Protein AF-A0A847GG92-F1 (afdb_monomer)

Solvent-accessible surface area (backbone atoms only — not comparable to full-atom values): 31515 Å² total; per-residue (Å²): 104,72,67,57,50,43,47,60,75,52,65,80,57,45,79,93,35,53,88,80,60,73,77,73,77,75,73,80,75,76,78,87,70,86,74,74,92,75,78,94,76,82,95,76,81,90,78,78,86,79,81,80,78,79,83,80,83,74,79,89,68,51,73,65,56,65,55,67,48,63,74,41,70,73,74,51,56,61,51,30,34,24,53,53,72,54,19,43,66,50,45,56,32,15,55,50,14,51,52,42,20,70,72,36,72,85,33,39,83,39,72,50,31,55,37,47,52,47,44,53,49,52,51,52,45,50,51,61,71,42,79,70,93,47,40,57,74,42,55,86,42,48,64,48,40,60,56,28,28,48,48,60,52,70,74,45,57,73,86,58,27,56,63,50,51,53,51,50,47,50,66,54,45,53,38,51,44,16,32,60,66,50,67,46,72,90,53,30,70,40,51,46,86,53,64,99,51,58,77,65,31,65,46,52,76,49,80,38,44,24,61,28,43,34,56,27,60,50,38,85,91,37,59,63,52,41,25,80,66,94,82,40,73,67,54,53,51,51,50,54,50,31,48,58,46,50,79,45,66,58,48,73,59,36,70,46,27,26,32,32,21,52,58,73,85,70,69,66,63,41,54,32,70,33,41,84,93,48,96,61,38,57,87,83,61,55,81,77,49,62,43,86,49,32,56,41,64,58,47,79,41,74,47,71,75,77,39,62,92,49,45,92,73,37,44,29,44,36,38,46,39,46,58,92,48,47,78,58,47,56,56,51,52,52,55,40,44,77,70,44,33,42,83,74,51,79,46,78,44,73,60,34,44,72,38,71,28,33,36,39,41,34,30,35,51,50,59,62,86,55,91,44,56,88,45,68,69,52,45,71,70,47,52,68,65,55,42,47,50,43,34,60,36,46,83,24,48,92,43,73,65,54,47,49,49,39,53,53,50,41,53,52,51,48,62,58,34,55,77,73,34,41,42,22,28,94,28,32,26,46,45,47,72,48,71,43,79,41,95,91,60,65,53,36,42,38,39,31,32,38,24,72,33,70,39,59,76,67,40,33,41,33,40,33,36,21,32,85,87,65,48,80,71,50,76,45,81,43,77,58,78,69,48,52,49,75,46,54,55,82,28,39,47,78,46,75,45,74,69,76,92,62,99,57,71,55,40,30,35,37,36,31,28,28,40,68,88,70,46,78,42,70,41,58,33,81,40,78,24,73,83,71,77,65,85,82,72,90,72,80,84,74,83,86,79,76,93,131

pLDDT: mean 75.89, std 19.71, range [23.59, 96.81]

Radius of gyration: 32.2 Å; Cα contacts (8 Å, |Δi|>4): 851; chains: 1; bounding box: 87×78×89 Å

Sequence (548 aa):
HRDAFLGYWVGHRASDMPPFAFVEPAAPAPANQEAAPAPMAAPGPEKAPAQAAAPKVQPRTGLAARLLQPRVPWSRYPVFVINNGMFLLPFLLSLAGMALAVTVPRFRRGSAGMLLVWVLGCWLLFTLLFRFGTPRYAVPVLAPLGVLSVLPLLLLPRWVRGPLLTLYFAVLFAPWFMLTVVPRPALAECRLPWRPDPRSMAGYDEHGLYLCKDRLTMGFAYSWLGAPVRDSYQDRIFLAMLREEKKRRRAPGQYAPYAVVNLRGFGFQDRHFWPEPNPYRRRDLPEDARVDSRISLAAHRNTVMELEPFLEDLDYVVFAMESARKPEAGIWIGWLAQRGFRALDHIWEPRRATIPACHFYVFARIPEAAPAPASPEEVEALGIVELFQALNAPGAFSTDALQSAAVERLTRLLAEADQNAPAVAGSLALSAHAWVPRPAGGHRLYLVFKVNAPAGRGWTLALGGRDADGGDLGQWRFSPTPPLHEWEPGGYQMVNYDPPAADKPLARVVVGAIGPDGQPLPGTATLPGPESGAPSDGTPDTNQNGPQ

Mean predicted aligned error: 14.91 Å

Structure (mmCIF, N/CA/C/O backbone):
data_AF-A0A847GG92-F1
#
_entry.id   AF-A0A847GG92-F1
#
loop_
_atom_site.group_PDB
_atom_site.id
_atom_site.type_symbol
_atom_site.label_atom_id
_atom_site.label_alt_id
_atom_site.label_comp_id
_atom_site.label_asym_id
_atom_site.label_entity_id
_atom_site.label_seq_id
_atom_site.pdbx_PDB_ins_code
_atom_site.Cartn_x
_atom_site.Cartn_y
_atom_site.Cartn_z
_atom_site.occupancy
_atom_site.B_iso_or_equiv
_atom_site.auth_seq_id
_atom_site.auth_comp_id
_atom_site.auth_asym_id
_atom_site.auth_atom_id
_atom_site.pdbx_PDB_model_num
ATOM 1 N N . HIS A 1 1 ? -13.166 -6.066 -8.767 1.00 30.91 1 HIS A N 1
ATOM 2 C CA . HIS A 1 1 ? -11.845 -6.228 -9.423 1.00 30.91 1 HIS A CA 1
ATOM 3 C C . HIS A 1 1 ? -11.582 -5.190 -10.497 1.00 30.91 1 HIS A C 1
ATOM 5 O O . HIS A 1 1 ? -10.675 -4.404 -10.286 1.00 30.91 1 HIS A O 1
ATOM 11 N N . ARG A 1 2 ? -12.370 -5.100 -11.581 1.00 27.38 2 ARG A N 1
ATOM 12 C CA . ARG A 1 2 ? -12.209 -4.045 -12.604 1.00 27.38 2 ARG A CA 1
ATOM 13 C C . ARG A 1 2 ? -12.284 -2.631 -12.023 1.00 27.38 2 ARG A C 1
ATOM 15 O O . ARG A 1 2 ? -11.417 -1.829 -12.321 1.00 27.38 2 ARG A O 1
ATOM 22 N N . ASP A 1 3 ? -13.253 -2.357 -11.155 1.00 28.72 3 ASP A N 1
ATOM 23 C CA . ASP A 1 3 ? -13.448 -1.003 -10.614 1.00 28.72 3 ASP A CA 1
ATOM 24 C C . ASP A 1 3 ? -12.493 -0.679 -9.454 1.00 28.72 3 ASP A C 1
ATOM 26 O O . ASP A 1 3 ? -12.126 0.471 -9.270 1.00 28.72 3 ASP A O 1
ATOM 30 N N . ALA A 1 4 ? -11.983 -1.696 -8.749 1.00 33.56 4 ALA A N 1
ATOM 31 C CA . ALA A 1 4 ? -10.866 -1.548 -7.808 1.00 33.56 4 ALA A CA 1
ATOM 32 C C . ALA A 1 4 ? -9.537 -1.324 -8.551 1.00 33.56 4 ALA A C 1
ATOM 34 O O . ALA A 1 4 ? -8.738 -0.488 -8.154 1.00 33.56 4 ALA A O 1
ATOM 35 N N . PHE A 1 5 ? -9.329 -2.016 -9.675 1.00 34.00 5 PHE A N 1
ATOM 36 C CA . PHE A 1 5 ? -8.195 -1.818 -10.575 1.00 34.00 5 PHE A CA 1
ATOM 37 C C . PHE A 1 5 ? -8.260 -0.441 -11.251 1.00 34.00 5 PHE A C 1
ATOM 39 O O . PHE A 1 5 ? -7.267 0.275 -11.282 1.00 34.00 5 PHE A O 1
ATOM 46 N N . LEU A 1 6 ? -9.434 -0.017 -11.727 1.00 31.84 6 LEU A N 1
ATOM 47 C CA . LEU A 1 6 ? -9.661 1.321 -12.271 1.00 31.84 6 LEU A CA 1
ATOM 48 C C . LEU A 1 6 ? -9.582 2.389 -11.176 1.00 31.84 6 LEU A C 1
ATOM 50 O O . LEU A 1 6 ? -8.978 3.418 -11.411 1.00 31.84 6 LEU A O 1
ATOM 54 N N . GLY A 1 7 ? -10.085 2.167 -9.965 1.00 34.03 7 GLY A N 1
ATOM 55 C CA . GLY A 1 7 ? -9.909 3.102 -8.848 1.00 34.03 7 GLY A CA 1
ATOM 56 C C . GLY A 1 7 ? -8.434 3.271 -8.466 1.00 34.03 7 GLY A C 1
ATOM 57 O O . GLY A 1 7 ? -7.949 4.392 -8.331 1.00 34.03 7 GLY A O 1
ATOM 58 N N . TYR A 1 8 ? -7.693 2.160 -8.407 1.00 40.34 8 TYR A N 1
ATOM 59 C CA . TYR A 1 8 ? -6.256 2.113 -8.121 1.00 40.34 8 TYR A CA 1
ATOM 60 C C . TYR A 1 8 ? -5.398 2.787 -9.211 1.00 40.34 8 TYR A C 1
ATOM 62 O O . TYR A 1 8 ? -4.409 3.450 -8.895 1.00 40.34 8 TYR A O 1
ATOM 70 N N . TRP A 1 9 ? -5.780 2.669 -10.491 1.00 38.28 9 TRP A N 1
ATOM 71 C CA . TRP A 1 9 ? -5.022 3.211 -11.633 1.00 38.28 9 TRP A CA 1
ATOM 72 C C . TRP A 1 9 ? -5.537 4.551 -12.191 1.00 38.28 9 TRP A C 1
ATOM 74 O O . TRP A 1 9 ? -4.766 5.305 -12.791 1.00 38.28 9 TRP A O 1
ATOM 84 N N . VAL A 1 10 ? -6.818 4.869 -12.013 1.00 40.59 10 VAL A N 1
ATOM 85 C CA . VAL A 1 10 ? -7.552 5.956 -12.697 1.00 40.59 10 VAL A CA 1
ATOM 86 C C . VAL A 1 10 ? -8.095 7.002 -11.717 1.00 40.59 10 VAL A C 1
ATOM 88 O O . VAL A 1 10 ? -8.546 8.049 -12.171 1.00 40.59 10 VAL A O 1
ATOM 91 N N . GLY A 1 11 ? -7.970 6.809 -10.395 1.00 33.69 11 GLY A N 1
ATOM 92 C CA . GLY A 1 11 ? -8.344 7.810 -9.387 1.00 33.69 11 GLY A CA 1
ATOM 93 C C . GLY A 1 11 ? -7.771 9.205 -9.687 1.00 33.69 11 GLY A C 1
ATOM 94 O O . GLY A 1 11 ? -6.568 9.431 -9.551 1.00 33.69 11 GLY A O 1
ATOM 95 N N . HIS A 1 12 ? -8.638 10.086 -10.206 1.00 38.28 12 HIS A N 1
ATOM 96 C CA . HIS A 1 12 ? -8.558 11.555 -10.276 1.00 38.28 12 HIS A CA 1
ATOM 97 C C . HIS A 1 12 ? -7.278 12.223 -10.826 1.00 38.28 12 HIS A C 1
ATOM 99 O O . HIS A 1 12 ? -6.949 13.345 -10.470 1.00 38.28 12 HIS A O 1
ATOM 105 N N . ARG A 1 13 ? -6.596 11.605 -11.801 1.00 41.16 13 ARG A N 1
ATOM 106 C CA . ARG A 1 13 ? -5.820 12.386 -12.802 1.00 41.16 13 ARG A CA 1
ATOM 107 C C . ARG A 1 13 ? -6.578 12.586 -14.118 1.00 41.16 13 ARG A C 1
ATOM 109 O O . ARG A 1 13 ? -5.989 13.076 -15.067 1.00 41.16 13 ARG A O 1
ATOM 116 N N . ALA A 1 14 ? -7.837 12.149 -14.193 1.00 34.12 14 ALA A N 1
ATOM 117 C CA . ALA A 1 14 ? -8.616 12.137 -15.431 1.00 34.12 14 ALA A CA 1
ATOM 118 C C . ALA A 1 14 ? -9.687 13.242 -15.524 1.00 34.12 14 ALA A C 1
ATOM 120 O O . ALA A 1 14 ? -10.218 13.437 -16.614 1.00 34.12 14 ALA A O 1
ATOM 121 N N . SER A 1 15 ? -10.031 13.925 -14.421 1.00 35.19 15 SER A N 1
ATOM 122 C CA . SER A 1 15 ? -11.077 14.963 -14.420 1.00 35.19 15 SER A CA 1
ATOM 123 C C . SER A 1 15 ? -10.538 16.341 -14.804 1.00 35.19 15 SER A C 1
ATOM 125 O O . SER A 1 15 ? -11.144 17.010 -15.633 1.00 35.19 15 SER A O 1
ATOM 127 N N . ASP A 1 16 ? -9.372 16.727 -14.279 1.00 36.56 16 ASP A N 1
ATOM 128 C CA . ASP A 1 16 ? -8.855 18.099 -14.457 1.00 36.56 16 ASP A CA 1
ATOM 129 C C . ASP A 1 16 ? -7.825 18.187 -15.589 1.00 36.56 16 ASP A C 1
ATOM 131 O O . ASP A 1 16 ? -7.540 19.247 -16.139 1.00 36.56 16 ASP A O 1
ATOM 135 N N . MET A 1 17 ? -7.309 17.032 -15.996 1.00 34.66 17 MET A N 1
ATOM 136 C CA . MET A 1 17 ? -6.625 16.836 -17.258 1.00 34.66 17 MET A CA 1
ATOM 137 C C . MET A 1 17 ? -7.187 15.553 -17.859 1.00 34.66 17 MET A C 1
ATOM 139 O O . MET A 1 17 ? -7.270 14.553 -17.143 1.00 34.66 17 MET A O 1
ATOM 143 N N . PRO A 1 18 ? -7.575 15.509 -19.151 1.00 24.97 18 PRO A N 1
ATOM 144 C CA . PRO A 1 18 ? -7.823 14.225 -19.784 1.00 24.97 18 PRO A CA 1
ATOM 145 C C . PRO A 1 18 ? -6.613 13.319 -19.509 1.00 24.97 18 PRO A C 1
ATOM 147 O O . PRO A 1 18 ? -5.491 13.829 -19.421 1.00 24.97 18 PRO A O 1
ATOM 150 N N . PRO A 1 19 ? -6.775 11.986 -19.439 1.00 33.03 19 PRO A N 1
ATOM 151 C CA . PRO A 1 19 ? -5.669 11.044 -19.200 1.00 33.03 19 PRO A CA 1
ATOM 152 C C . PRO A 1 19 ? -4.506 11.167 -20.215 1.00 33.03 19 PRO A C 1
ATOM 154 O O . PRO A 1 19 ? -3.498 10.472 -20.102 1.00 33.03 19 PRO A O 1
ATOM 157 N N . PHE A 1 20 ? -4.656 12.063 -21.199 1.00 34.19 20 PHE A N 1
ATOM 158 C CA . PHE A 1 20 ? -3.757 12.415 -22.284 1.00 34.19 20 PHE A CA 1
ATOM 159 C C . PHE A 1 20 ? -3.643 13.941 -22.536 1.00 34.19 20 PHE A C 1
ATOM 161 O O . PHE A 1 20 ? -3.380 14.332 -23.674 1.00 34.19 20 PHE A O 1
ATOM 168 N N . ALA A 1 21 ? -3.845 14.817 -21.541 1.00 23.59 21 ALA A N 1
ATOM 169 C CA . ALA A 1 21 ? -3.532 16.243 -21.698 1.00 23.59 21 ALA A CA 1
ATOM 170 C C . ALA A 1 21 ? -2.034 16.489 -21.519 1.00 23.59 21 ALA A C 1
ATOM 172 O O . ALA A 1 21 ? -1.442 16.232 -20.472 1.00 23.59 21 ALA A O 1
ATOM 173 N N . PHE A 1 22 ? -1.433 16.997 -22.586 1.00 32.78 22 PHE A N 1
ATOM 174 C CA . PHE A 1 22 ? -0.129 17.621 -22.552 1.00 32.78 22 PHE A CA 1
ATOM 175 C C . PHE A 1 22 ? -0.248 18.904 -21.733 1.00 32.78 22 PHE A C 1
ATOM 177 O O . PHE A 1 22 ? -1.071 19.760 -22.050 1.00 32.78 22 PHE A O 1
ATOM 184 N N . VAL A 1 23 ? 0.618 19.066 -20.736 1.00 28.34 23 VAL A N 1
ATOM 185 C CA . VAL A 1 23 ? 1.075 20.408 -20.385 1.00 28.34 23 VAL A CA 1
ATOM 186 C C . VAL A 1 23 ? 1.677 20.959 -21.676 1.00 28.34 23 VAL A C 1
ATOM 188 O O . VAL A 1 23 ? 2.647 20.393 -22.194 1.00 28.34 23 VAL A O 1
ATOM 191 N N . GLU A 1 24 ? 1.047 21.979 -22.261 1.00 26.30 24 GLU A N 1
ATOM 192 C CA . GLU A 1 24 ? 1.697 22.788 -23.288 1.00 26.30 24 GLU A CA 1
ATOM 193 C C . GLU A 1 24 ? 3.082 23.154 -22.748 1.00 26.30 24 GLU A C 1
ATOM 195 O O . GLU A 1 24 ? 3.178 23.600 -21.602 1.00 26.30 24 GLU A O 1
ATOM 200 N N . PRO A 1 25 ? 4.171 22.909 -23.496 1.00 33.66 25 PRO A N 1
ATOM 201 C CA . PRO A 1 25 ? 5.485 23.280 -23.018 1.00 33.66 25 PRO A CA 1
ATOM 202 C C . PRO A 1 25 ? 5.458 24.782 -22.752 1.00 33.66 25 PRO A C 1
ATOM 204 O O . PRO A 1 25 ? 5.322 25.571 -23.689 1.00 33.66 25 PRO A O 1
ATOM 207 N N . ALA A 1 26 ? 5.594 25.168 -21.481 1.00 29.36 26 ALA A N 1
ATOM 208 C CA . ALA A 1 26 ? 5.997 26.518 -21.147 1.00 29.36 26 ALA A CA 1
ATOM 209 C C . ALA A 1 26 ? 7.209 26.825 -22.032 1.00 29.36 26 ALA A C 1
ATOM 211 O O . ALA A 1 26 ? 8.164 26.037 -22.085 1.00 29.36 26 ALA A O 1
ATOM 212 N N . ALA A 1 27 ? 7.117 27.908 -22.807 1.00 29.38 27 ALA A N 1
ATOM 213 C CA . ALA A 1 27 ? 8.230 28.374 -23.613 1.00 29.38 27 ALA A CA 1
ATOM 214 C C . ALA A 1 27 ? 9.480 28.418 -22.717 1.00 29.38 27 ALA A C 1
ATOM 216 O O . ALA A 1 27 ? 9.359 28.782 -21.544 1.00 29.38 27 ALA A O 1
ATOM 217 N N . PRO A 1 28 ? 10.654 27.994 -23.217 1.00 30.81 28 PRO A N 1
ATOM 218 C CA . PRO A 1 28 ? 11.851 27.944 -22.394 1.00 30.81 28 PRO A CA 1
ATOM 219 C C . PRO A 1 28 ? 12.063 29.312 -21.749 1.00 30.81 28 PRO A C 1
ATOM 221 O O . PRO A 1 28 ? 12.147 30.320 -22.454 1.00 30.81 28 PRO A O 1
ATOM 224 N N . ALA A 1 29 ? 12.136 29.339 -20.417 1.00 29.00 29 ALA A N 1
ATOM 225 C CA . ALA A 1 29 ? 12.678 30.493 -19.725 1.00 29.00 29 ALA A CA 1
ATOM 226 C C . ALA A 1 29 ? 14.074 30.749 -20.324 1.00 29.00 29 ALA A C 1
ATOM 228 O O . ALA A 1 29 ? 14.847 29.790 -20.468 1.00 29.00 29 ALA A O 1
ATOM 229 N N . PRO A 1 30 ? 14.391 31.983 -20.753 1.00 28.75 30 PRO A N 1
ATOM 230 C CA . PRO A 1 30 ? 15.722 32.285 -21.246 1.00 28.75 30 PRO A CA 1
ATOM 231 C C . PRO A 1 30 ? 16.740 31.931 -20.160 1.00 28.75 30 PRO A C 1
ATOM 233 O O . PRO A 1 30 ? 16.490 32.122 -18.970 1.00 28.75 30 PRO A O 1
ATOM 236 N N . ALA A 1 31 ? 17.857 31.344 -20.593 1.00 29.59 31 ALA A N 1
ATOM 237 C CA . ALA A 1 31 ? 18.947 30.920 -19.730 1.00 29.59 31 ALA A CA 1
ATOM 238 C C . ALA A 1 31 ? 19.326 32.039 -18.752 1.00 29.59 31 ALA A C 1
ATOM 240 O O . ALA A 1 31 ? 19.466 33.186 -19.173 1.00 29.59 31 ALA A O 1
ATOM 241 N N . ASN A 1 32 ? 19.481 31.675 -17.475 1.00 29.61 32 ASN A N 1
ATOM 242 C CA . ASN A 1 32 ? 19.939 32.535 -16.388 1.00 29.61 32 ASN A CA 1
ATOM 243 C C . ASN A 1 32 ? 21.054 33.477 -16.866 1.00 29.61 32 ASN A C 1
ATOM 245 O O . ASN A 1 32 ? 22.208 33.068 -16.986 1.00 29.61 32 ASN A O 1
ATOM 249 N N . GLN A 1 33 ? 20.707 34.739 -17.115 1.00 29.75 33 GLN A N 1
ATOM 250 C CA . GLN A 1 33 ? 21.649 35.819 -16.897 1.00 29.75 33 GLN A CA 1
ATOM 251 C C . GLN A 1 33 ? 21.625 36.084 -15.400 1.00 29.75 33 GLN A C 1
ATOM 253 O O . GLN A 1 33 ? 20.576 36.343 -14.812 1.00 29.75 33 GLN A O 1
ATOM 258 N N . GLU A 1 34 ? 22.793 35.910 -14.805 1.00 34.44 34 GLU A N 1
ATOM 259 C CA . GLU A 1 34 ? 23.151 36.249 -13.438 1.00 34.44 34 GLU A CA 1
ATOM 260 C C . GLU A 1 34 ? 22.630 37.660 -13.120 1.00 34.44 34 GLU A C 1
ATOM 262 O O . GLU A 1 34 ? 23.188 38.668 -13.552 1.00 34.44 34 GLU A O 1
ATOM 267 N N . ALA A 1 35 ? 21.482 37.737 -12.446 1.00 28.23 35 ALA A N 1
ATOM 268 C CA . ALA A 1 35 ? 20.897 39.004 -12.048 1.00 28.23 35 ALA A CA 1
ATOM 269 C C . ALA A 1 35 ? 21.583 39.456 -10.757 1.00 28.23 35 ALA A C 1
ATOM 271 O O . ALA A 1 35 ? 21.356 38.894 -9.685 1.00 28.23 35 ALA A O 1
ATOM 272 N N . ALA A 1 36 ? 22.436 40.472 -10.880 1.00 29.31 36 ALA A N 1
ATOM 273 C CA . ALA A 1 36 ? 22.903 41.266 -9.752 1.00 29.31 36 ALA A CA 1
ATOM 274 C C . ALA A 1 36 ? 21.699 41.777 -8.927 1.00 29.31 36 ALA A C 1
ATOM 276 O O . ALA A 1 36 ? 20.638 42.054 -9.499 1.00 29.31 36 ALA A O 1
ATOM 277 N N . PRO A 1 37 ? 21.827 41.915 -7.596 1.00 29.45 37 PRO A N 1
ATOM 278 C CA . PRO A 1 37 ? 20.704 42.290 -6.751 1.00 29.45 37 PRO A CA 1
ATOM 279 C C . PRO A 1 37 ? 20.335 43.754 -7.010 1.00 29.45 37 PRO A C 1
ATOM 281 O O . PRO A 1 37 ? 21.136 44.653 -6.759 1.00 29.45 37 PRO A O 1
ATOM 284 N N . ALA A 1 38 ? 19.122 43.999 -7.508 1.00 31.20 38 ALA A N 1
ATOM 285 C CA . ALA A 1 38 ? 18.558 45.342 -7.610 1.00 31.20 38 ALA A CA 1
ATOM 286 C C . ALA A 1 38 ? 17.579 45.602 -6.446 1.00 31.20 38 ALA A C 1
ATOM 288 O O . ALA A 1 38 ? 16.889 44.676 -6.010 1.00 31.20 38 ALA A O 1
ATOM 289 N N . PRO A 1 39 ? 17.537 46.835 -5.912 1.00 30.02 39 PRO A N 1
ATOM 290 C CA . PRO A 1 39 ? 16.950 47.132 -4.612 1.00 30.02 39 PRO A CA 1
ATOM 291 C C . PRO A 1 39 ? 15.424 47.286 -4.664 1.00 30.02 39 PRO A C 1
ATOM 293 O O . PRO A 1 39 ? 14.838 47.548 -5.713 1.00 30.02 39 PRO A O 1
ATOM 296 N N . MET A 1 40 ? 14.801 47.142 -3.488 1.00 38.59 40 MET A N 1
ATOM 297 C CA . MET A 1 40 ? 13.382 47.399 -3.222 1.00 38.59 40 MET A CA 1
ATOM 298 C C . MET A 1 40 ? 12.897 48.704 -3.870 1.00 38.59 40 MET A C 1
ATOM 300 O O . MET A 1 40 ? 13.393 49.782 -3.544 1.00 38.59 40 MET A O 1
ATOM 304 N N . ALA A 1 41 ? 11.860 48.605 -4.702 1.00 31.12 41 ALA A N 1
ATOM 305 C CA . ALA A 1 41 ? 11.041 49.735 -5.125 1.00 31.12 41 ALA A CA 1
ATOM 306 C C . ALA A 1 41 ? 9.549 49.394 -4.970 1.00 31.12 41 ALA A C 1
ATOM 308 O O . ALA A 1 41 ? 9.119 48.267 -5.210 1.00 31.12 41 ALA A O 1
ATOM 309 N N . ALA A 1 42 ? 8.810 50.394 -4.494 1.00 28.84 42 ALA A N 1
ATOM 310 C CA . ALA A 1 42 ? 7.433 50.380 -4.007 1.00 28.84 42 ALA A CA 1
ATOM 311 C C . ALA A 1 42 ? 6.368 50.119 -5.109 1.00 28.84 42 ALA A C 1
ATOM 313 O O . ALA A 1 42 ? 6.694 50.164 -6.298 1.00 28.84 42 ALA A O 1
ATOM 314 N N . PRO A 1 43 ? 5.096 49.841 -4.744 1.00 35.03 43 PRO A N 1
ATOM 315 C CA . PRO A 1 43 ? 4.097 49.302 -5.661 1.00 35.03 43 PRO A CA 1
ATOM 316 C C . PRO A 1 43 ? 3.504 50.389 -6.572 1.00 35.03 43 PRO A C 1
ATOM 318 O O . PRO A 1 43 ? 3.150 51.475 -6.119 1.00 35.03 43 PRO A O 1
ATOM 321 N N . GLY A 1 44 ? 3.370 50.070 -7.861 1.00 26.56 44 GLY A N 1
ATOM 322 C CA . GLY A 1 44 ? 2.744 50.897 -8.897 1.00 26.56 44 GLY A CA 1
ATOM 323 C C . GLY A 1 44 ? 1.929 50.037 -9.878 1.00 26.56 44 GLY A C 1
ATOM 324 O O . GLY A 1 44 ? 2.091 48.818 -9.887 1.00 26.56 44 GLY A O 1
ATOM 325 N N . PRO A 1 45 ? 1.021 50.642 -10.665 1.00 34.28 45 PRO A N 1
ATOM 326 C CA . PRO A 1 45 ? -0.366 50.196 -10.762 1.00 34.28 45 PRO A CA 1
ATOM 327 C C . PRO A 1 45 ? -0.643 49.089 -11.789 1.00 34.28 45 PRO A C 1
ATOM 329 O O . PRO A 1 45 ? 0.074 48.883 -12.767 1.00 34.28 45 PRO A O 1
ATOM 332 N N . GLU A 1 46 ? -1.756 48.414 -11.514 1.00 37.00 46 GLU A N 1
ATOM 333 C CA . GLU A 1 46 ? -2.458 47.367 -12.253 1.00 37.00 46 GLU A CA 1
ATOM 334 C C . GLU A 1 46 ? -2.452 47.580 -13.783 1.00 37.00 46 GLU A C 1
ATOM 336 O O . GLU A 1 46 ? -2.998 48.555 -14.304 1.00 37.00 46 GLU A O 1
ATOM 341 N N . LYS A 1 47 ? -1.827 46.655 -14.529 1.00 30.81 47 LYS A N 1
ATOM 342 C CA . LYS A 1 47 ? -1.914 46.606 -15.998 1.00 30.81 47 LYS A CA 1
ATOM 343 C C . LYS A 1 47 ? -3.092 45.729 -16.421 1.00 30.81 47 LYS A C 1
ATOM 345 O O . LYS A 1 47 ? -3.155 44.553 -16.076 1.00 30.81 47 LYS A O 1
ATOM 350 N N . ALA A 1 48 ? -3.978 46.333 -17.210 1.00 31.50 48 ALA A N 1
ATOM 351 C CA . ALA A 1 48 ? -5.158 45.739 -17.830 1.00 31.50 48 ALA A CA 1
ATOM 352 C C . ALA A 1 48 ? -4.863 44.436 -18.615 1.00 31.50 48 ALA A C 1
ATOM 354 O O . ALA A 1 48 ? -3.765 44.279 -19.160 1.00 31.50 48 ALA A O 1
ATOM 355 N N . PRO A 1 49 ? -5.841 43.512 -18.713 1.00 31.91 49 PRO A N 1
ATOM 356 C CA . PRO A 1 49 ? -5.642 42.199 -19.317 1.00 31.91 49 PRO A CA 1
ATOM 357 C C . PRO A 1 49 ? -5.363 42.289 -20.823 1.00 31.91 49 PRO A C 1
ATOM 359 O O . PRO A 1 49 ? -6.051 42.984 -21.572 1.00 31.91 49 PRO A O 1
ATOM 362 N N . ALA A 1 50 ? -4.343 41.553 -21.268 1.00 32.28 50 ALA A N 1
ATOM 363 C CA . ALA A 1 50 ? -3.955 41.447 -22.667 1.00 32.28 50 ALA A CA 1
ATOM 364 C C . ALA A 1 50 ? -5.057 40.773 -23.506 1.00 32.28 50 ALA A C 1
ATOM 366 O O . ALA A 1 50 ? -5.528 39.683 -23.181 1.00 32.28 50 ALA A O 1
ATOM 367 N N . GLN A 1 51 ? -5.439 41.424 -24.608 1.00 31.55 51 GLN A N 1
ATOM 368 C CA . GLN A 1 51 ? -6.354 40.892 -25.617 1.00 31.55 51 GLN A CA 1
ATOM 369 C C . GLN A 1 51 ? -5.834 39.566 -26.191 1.00 31.55 51 GLN A C 1
ATOM 371 O O . GLN A 1 51 ? -4.704 39.477 -26.673 1.00 31.55 51 GLN A O 1
ATOM 376 N N . ALA A 1 52 ? -6.689 38.542 -26.166 1.00 34.69 52 ALA A N 1
ATOM 377 C CA . ALA A 1 52 ? -6.432 37.242 -26.768 1.00 34.69 52 ALA A CA 1
ATOM 378 C C . ALA A 1 52 ? -6.272 37.374 -28.294 1.00 34.69 52 ALA A C 1
ATOM 380 O O . ALA A 1 52 ? -7.184 37.814 -28.996 1.00 34.69 52 ALA A O 1
ATOM 381 N N . ALA A 1 53 ? -5.110 36.977 -28.813 1.00 34.44 53 ALA A N 1
ATOM 382 C CA . ALA A 1 53 ? -4.863 36.909 -30.247 1.00 34.44 53 ALA A CA 1
ATOM 383 C C . ALA A 1 53 ? -5.755 35.834 -30.897 1.00 34.44 53 ALA A C 1
ATOM 385 O O . ALA A 1 53 ? -5.822 34.697 -30.428 1.00 34.44 53 ALA A O 1
ATOM 386 N N . ALA A 1 54 ? -6.426 36.198 -31.992 1.00 33.94 54 ALA A N 1
ATOM 387 C CA . ALA A 1 54 ? -7.309 35.311 -32.743 1.00 33.94 54 ALA A CA 1
ATOM 388 C C . ALA A 1 54 ? -6.578 34.045 -33.250 1.00 33.94 54 ALA A C 1
ATOM 390 O O . ALA A 1 54 ? -5.413 34.122 -33.661 1.00 33.94 54 ALA A O 1
ATOM 391 N N . PRO A 1 55 ? -7.244 32.874 -33.272 1.00 33.97 55 PRO A N 1
ATOM 392 C CA . PRO A 1 55 ? -6.621 31.623 -33.687 1.00 33.97 55 PRO A CA 1
ATOM 393 C C . PRO A 1 55 ? -6.256 31.660 -35.178 1.00 33.97 55 PRO A C 1
ATOM 395 O O . PRO A 1 55 ? -7.107 31.870 -36.042 1.00 33.97 55 PRO A O 1
ATOM 398 N N . LYS A 1 56 ? -4.977 31.420 -35.499 1.00 34.84 56 LYS A N 1
ATOM 399 C CA . LYS A 1 56 ? -4.511 31.238 -36.883 1.00 34.84 56 LYS A CA 1
ATOM 400 C C . LYS A 1 56 ? -5.204 30.022 -37.505 1.00 34.84 56 LYS A C 1
ATOM 402 O O . LYS A 1 56 ? -4.984 28.888 -37.079 1.00 34.84 56 LYS A O 1
ATOM 407 N N . VAL A 1 57 ? -6.007 30.262 -38.540 1.00 37.09 57 VAL A N 1
ATOM 408 C CA . VAL A 1 57 ? -6.646 29.225 -39.361 1.00 37.09 57 VA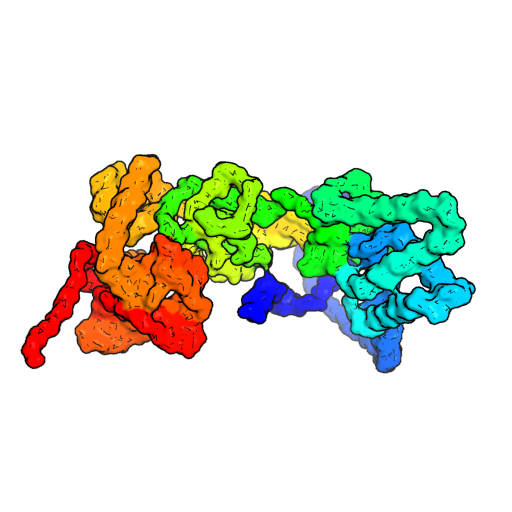L A CA 1
ATOM 409 C C . VAL A 1 57 ? -5.562 28.363 -40.015 1.00 37.09 57 VAL A C 1
ATOM 411 O O . VAL A 1 57 ? -4.796 28.837 -40.852 1.00 37.09 57 VAL A O 1
ATOM 414 N N . GLN A 1 58 ? -5.478 27.091 -39.618 1.00 39.81 58 GLN A N 1
ATOM 415 C CA . GLN A 1 58 ? -4.593 26.117 -40.257 1.00 39.81 58 GLN A CA 1
ATOM 416 C C . GLN A 1 58 ? -5.201 25.642 -41.590 1.00 39.81 58 GLN A C 1
ATOM 418 O O . GLN A 1 58 ? -6.399 25.347 -41.640 1.00 39.81 58 GLN A O 1
ATOM 423 N N . PRO A 1 59 ? -4.406 25.516 -42.670 1.00 39.03 59 PRO A N 1
ATOM 424 C CA . PRO A 1 59 ? -4.905 25.026 -43.950 1.00 39.03 59 PRO A CA 1
ATOM 425 C C . PRO A 1 59 ? -5.397 23.574 -43.834 1.00 39.03 59 PRO A C 1
ATOM 427 O O . PRO A 1 59 ? -4.781 22.735 -43.169 1.00 39.03 59 PRO A O 1
ATOM 430 N N . ARG A 1 60 ? -6.523 23.266 -44.496 1.00 41.19 60 ARG A N 1
ATOM 431 C CA . ARG A 1 60 ? -7.112 21.918 -44.571 1.00 41.19 60 ARG A CA 1
ATOM 432 C C . ARG A 1 60 ? -6.157 20.967 -45.302 1.00 41.19 60 ARG A C 1
ATOM 434 O O . ARG A 1 60 ? -6.169 20.865 -46.522 1.00 41.19 60 ARG A O 1
ATOM 441 N N . THR A 1 61 ? -5.333 20.254 -44.544 1.00 48.34 61 THR A N 1
ATOM 442 C CA . THR A 1 61 ? -4.487 19.163 -45.040 1.00 48.34 61 THR A CA 1
ATOM 443 C C . THR A 1 61 ? -5.337 17.923 -45.337 1.00 48.34 61 THR A C 1
ATOM 445 O O . THR A 1 61 ? -6.123 17.481 -44.495 1.00 48.34 61 THR A O 1
ATOM 448 N N . GLY A 1 62 ? -5.198 17.369 -46.548 1.00 49.28 62 GLY A N 1
ATOM 449 C CA . GLY A 1 62 ? -5.912 16.168 -46.997 1.00 49.28 62 GLY A CA 1
ATOM 450 C C . GLY A 1 62 ? -5.636 14.932 -46.130 1.00 49.28 62 GLY A C 1
ATOM 451 O O . GLY A 1 62 ? -4.650 14.870 -45.397 1.00 49.28 62 GLY A O 1
ATOM 452 N N . LEU A 1 63 ? -6.509 13.924 -46.216 1.00 52.91 63 LEU A N 1
ATOM 453 C CA . LEU A 1 63 ? -6.503 12.731 -45.353 1.00 52.91 63 LEU A CA 1
ATOM 454 C C . LEU A 1 63 ? -5.173 11.949 -45.431 1.00 52.91 63 LEU A C 1
ATOM 456 O O . LEU A 1 63 ? -4.643 11.540 -44.401 1.00 52.91 63 LEU A O 1
ATOM 460 N N . ALA A 1 64 ? -4.574 11.861 -46.623 1.00 51.38 64 ALA A N 1
ATOM 461 C CA . ALA A 1 64 ? -3.242 11.289 -46.832 1.00 51.38 64 ALA A CA 1
ATOM 462 C C . ALA A 1 64 ? -2.128 12.119 -46.164 1.00 51.38 64 ALA A C 1
ATOM 464 O O . ALA A 1 64 ? -1.267 11.562 -45.492 1.00 51.38 64 ALA A O 1
ATOM 465 N N . ALA A 1 65 ? -2.184 13.453 -46.248 1.00 52.75 65 ALA A N 1
ATOM 466 C CA . ALA A 1 65 ? -1.231 14.337 -45.571 1.00 52.75 65 ALA A CA 1
ATOM 467 C C . ALA A 1 65 ? -1.373 14.281 -44.037 1.00 52.75 65 ALA A C 1
ATOM 469 O O . ALA A 1 65 ? -0.379 14.362 -43.323 1.00 52.75 65 ALA A O 1
ATOM 470 N N . ARG A 1 66 ? -2.588 14.066 -43.513 1.00 54.69 66 ARG A N 1
ATOM 471 C CA . ARG A 1 66 ? -2.844 13.833 -42.077 1.00 54.69 66 ARG A CA 1
ATOM 472 C C . ARG A 1 66 ? -2.367 12.468 -41.571 1.00 54.69 66 ARG A C 1
ATOM 474 O O . ARG A 1 66 ? -2.128 12.342 -40.370 1.00 54.69 66 ARG A O 1
ATOM 481 N N . LEU A 1 67 ? -2.293 11.461 -42.443 1.00 52.47 67 LEU A N 1
ATOM 482 C CA . LEU A 1 67 ? -1.757 10.128 -42.137 1.00 52.47 67 LEU A CA 1
ATOM 483 C C . LEU A 1 67 ? -0.227 10.080 -42.267 1.00 52.47 67 LEU A C 1
ATOM 485 O O . LEU A 1 67 ? 0.417 9.361 -41.513 1.00 52.47 67 LEU A O 1
ATOM 489 N N . LEU A 1 68 ? 0.341 10.862 -43.191 1.00 52.91 68 LEU A N 1
ATOM 490 C CA . LEU A 1 68 ? 1.775 10.895 -43.499 1.00 52.91 68 LEU A CA 1
ATOM 491 C C . LEU A 1 68 ? 2.563 11.962 -42.730 1.00 52.91 68 LEU A C 1
ATOM 493 O O . LEU A 1 68 ? 3.789 11.920 -42.744 1.00 52.91 68 LEU A O 1
ATOM 497 N N . GLN A 1 69 ? 1.906 12.910 -42.054 1.00 51.06 69 GLN A N 1
ATOM 498 C CA . GLN A 1 69 ? 2.597 13.779 -41.103 1.00 51.06 69 GLN A CA 1
ATOM 499 C C . GLN A 1 69 ? 3.046 12.936 -39.902 1.00 51.06 69 GLN A C 1
ATOM 501 O O . GLN A 1 69 ? 2.180 12.448 -39.167 1.00 51.06 69 GLN A O 1
ATOM 506 N N . PRO A 1 70 ? 4.362 12.765 -39.665 1.00 49.81 70 PRO A N 1
ATOM 507 C CA . PRO A 1 70 ? 4.834 12.047 -38.494 1.00 49.81 70 PRO A CA 1
ATOM 508 C C . PRO A 1 70 ? 4.387 12.816 -37.250 1.00 49.81 70 PRO A C 1
ATOM 510 O O . PRO A 1 70 ? 4.943 13.855 -36.899 1.00 49.81 70 PRO A O 1
ATOM 513 N N . ARG A 1 71 ? 3.345 12.309 -36.583 1.00 58.28 71 ARG A N 1
ATOM 514 C CA . ARG A 1 71 ? 2.810 12.895 -35.342 1.00 58.28 71 ARG A CA 1
ATOM 515 C C . ARG A 1 71 ? 3.786 12.739 -34.173 1.00 58.28 71 ARG A C 1
ATOM 517 O O . ARG A 1 71 ? 3.683 13.451 -33.180 1.00 58.28 71 ARG A O 1
ATOM 524 N N . VAL A 1 72 ? 4.750 11.830 -34.314 1.00 59.16 72 VAL A N 1
ATOM 525 C CA . VAL A 1 72 ? 5.867 11.589 -33.403 1.00 59.16 72 VAL A CA 1
ATOM 526 C C . VAL A 1 72 ? 7.146 11.517 -34.255 1.00 59.16 72 VAL A C 1
ATOM 528 O O . VAL A 1 72 ? 7.168 10.753 -35.219 1.00 59.16 72 VAL A O 1
ATOM 531 N N . PRO A 1 73 ? 8.211 12.281 -33.941 1.00 67.25 73 PRO A N 1
ATOM 532 C CA . PRO A 1 73 ? 9.504 12.157 -34.609 1.00 67.25 73 PRO A CA 1
ATOM 533 C C . PRO A 1 73 ? 9.990 10.702 -34.603 1.00 67.25 73 PRO A C 1
ATOM 535 O O . PRO A 1 73 ? 10.148 10.101 -33.539 1.00 67.25 73 PRO A O 1
ATOM 538 N N . TRP A 1 74 ? 10.229 10.131 -35.788 1.00 68.94 74 TRP A N 1
ATOM 539 C CA . TRP A 1 74 ? 10.642 8.729 -35.954 1.00 68.94 74 TRP A CA 1
ATOM 540 C C . TRP A 1 74 ? 11.947 8.407 -35.208 1.00 68.94 74 TRP A C 1
ATOM 542 O O . TRP A 1 74 ? 12.141 7.282 -34.751 1.00 68.94 74 TRP A O 1
ATOM 552 N N . SER A 1 75 ? 12.808 9.413 -35.027 1.00 72.44 75 SER A N 1
ATOM 553 C CA . SER A 1 75 ? 14.079 9.337 -34.301 1.00 72.44 75 SER A CA 1
ATOM 554 C C . SER A 1 75 ? 13.927 9.071 -32.800 1.00 72.44 75 SER A C 1
ATOM 556 O O . SER A 1 75 ? 14.923 8.784 -32.140 1.00 72.44 75 SER A O 1
ATOM 558 N N . ARG A 1 76 ? 12.708 9.105 -32.245 1.00 75.44 76 ARG A N 1
ATOM 559 C CA . ARG A 1 76 ? 12.448 8.805 -30.825 1.00 75.44 76 ARG A CA 1
ATOM 560 C C . ARG A 1 76 ? 12.538 7.323 -30.492 1.00 75.44 76 ARG A C 1
ATOM 562 O O . ARG A 1 76 ? 13.079 6.959 -29.454 1.00 75.44 76 ARG A O 1
ATOM 569 N N . TYR A 1 77 ? 12.020 6.456 -31.358 1.00 78.38 77 TYR A N 1
ATOM 570 C CA . TYR A 1 77 ? 11.985 5.019 -31.084 1.00 78.38 77 TYR A CA 1
ATOM 571 C C . TYR A 1 77 ? 13.383 4.378 -30.991 1.00 78.38 77 TYR A C 1
ATOM 573 O O . TYR A 1 77 ? 13.573 3.577 -30.077 1.00 78.38 77 TYR A O 1
ATOM 581 N N . PRO A 1 78 ? 14.393 4.744 -31.815 1.00 84.00 78 PRO A N 1
ATOM 582 C CA . PRO A 1 78 ? 15.750 4.223 -31.663 1.00 84.00 78 PRO A CA 1
ATOM 583 C C . PRO A 1 78 ? 16.354 4.637 -30.326 1.00 84.00 78 PRO A C 1
ATOM 585 O O . PRO A 1 78 ? 16.962 3.818 -29.650 1.00 84.00 78 PRO A O 1
ATOM 588 N N . VAL A 1 79 ? 16.127 5.887 -29.909 1.00 85.44 79 VAL A N 1
ATOM 589 C CA . VAL A 1 79 ? 16.591 6.397 -28.611 1.00 85.44 79 VAL A CA 1
ATOM 590 C C . VAL A 1 79 ? 15.966 5.604 -27.471 1.00 85.44 79 VAL A C 1
ATOM 592 O O . VAL A 1 79 ? 16.675 5.209 -26.555 1.00 85.44 79 VAL A O 1
ATOM 595 N N . PHE A 1 80 ? 14.668 5.295 -27.543 1.00 83.44 80 PHE A N 1
ATOM 596 C CA . PHE A 1 80 ? 14.011 4.469 -26.531 1.00 83.44 80 PHE A CA 1
ATOM 597 C C . PHE A 1 80 ? 14.527 3.030 -26.502 1.00 83.44 80 PHE A C 1
ATOM 599 O O . PHE A 1 80 ? 14.738 2.496 -25.416 1.00 83.44 80 PHE A O 1
ATOM 606 N N . VAL A 1 81 ? 14.774 2.417 -27.664 1.00 87.75 81 VAL A N 1
ATOM 607 C CA . VAL A 1 81 ? 15.386 1.082 -27.745 1.00 87.75 81 VAL A CA 1
ATOM 608 C C . VAL A 1 81 ? 16.777 1.093 -27.111 1.00 87.75 81 VAL A C 1
ATOM 610 O O . VAL A 1 81 ? 17.083 0.215 -26.307 1.00 87.75 81 VAL A O 1
ATOM 613 N N . ILE A 1 82 ? 17.604 2.094 -27.426 1.00 89.19 82 ILE A N 1
ATOM 614 C CA . ILE A 1 82 ? 18.955 2.227 -26.872 1.00 89.19 82 ILE A CA 1
ATOM 615 C C . ILE A 1 82 ? 18.881 2.455 -25.359 1.00 89.19 82 ILE A C 1
ATOM 617 O O . ILE A 1 82 ? 19.438 1.678 -24.594 1.00 89.19 82 ILE A O 1
ATOM 621 N N . ASN A 1 83 ? 18.165 3.480 -24.904 1.00 86.62 83 ASN A N 1
ATOM 622 C CA . ASN A 1 83 ? 18.234 3.924 -23.513 1.00 86.62 83 ASN A CA 1
ATOM 623 C C . ASN A 1 83 ? 17.411 3.074 -22.534 1.00 86.62 83 ASN A C 1
ATOM 625 O O . ASN A 1 83 ? 17.669 3.148 -21.332 1.00 86.62 83 ASN A O 1
ATOM 629 N N . ASN A 1 84 ? 16.431 2.296 -23.017 1.00 83.06 84 ASN A N 1
ATOM 630 C CA . ASN A 1 84 ? 15.477 1.578 -22.160 1.00 83.06 84 ASN A CA 1
ATOM 631 C C . ASN A 1 84 ? 15.242 0.104 -22.527 1.00 83.06 84 ASN A C 1
ATOM 633 O O . ASN A 1 84 ? 14.356 -0.524 -21.949 1.00 83.06 84 ASN A O 1
ATOM 637 N N . GLY A 1 85 ? 16.011 -0.460 -23.464 1.00 85.19 85 GLY A N 1
ATOM 638 C CA . GLY A 1 85 ? 15.843 -1.856 -23.877 1.00 85.19 85 GLY A CA 1
ATOM 639 C C . GLY A 1 85 ? 17.146 -2.614 -24.098 1.00 85.19 85 GLY A C 1
ATOM 640 O O . GLY A 1 85 ? 17.355 -3.657 -23.488 1.00 85.19 85 GLY A O 1
ATOM 641 N N . MET A 1 86 ? 18.008 -2.115 -24.986 1.00 87.94 86 MET A N 1
ATOM 642 C CA . MET A 1 86 ? 19.159 -2.868 -25.498 1.00 87.94 86 MET A CA 1
ATOM 643 C C . MET A 1 86 ? 20.523 -2.254 -25.211 1.00 87.94 86 MET A C 1
ATOM 645 O O . MET A 1 86 ? 21.507 -2.972 -25.332 1.00 87.94 86 MET A O 1
ATOM 649 N N . PHE A 1 87 ? 20.606 -0.973 -24.845 1.00 89.50 87 PHE A N 1
ATOM 650 C CA . PHE A 1 87 ? 21.865 -0.223 -24.761 1.00 89.50 87 PHE A CA 1
ATOM 651 C C . PHE A 1 87 ? 22.580 -0.073 -26.111 1.00 89.50 87 PHE A C 1
ATOM 653 O O . PHE A 1 87 ? 22.255 -0.717 -27.113 1.00 89.50 87 PHE A O 1
ATOM 660 N N . LEU A 1 88 ? 23.543 0.848 -26.166 1.00 91.12 88 LEU A N 1
ATOM 661 C CA . LEU A 1 88 ? 24.145 1.283 -27.427 1.00 91.12 88 LEU A CA 1
ATOM 662 C C . LEU A 1 88 ? 24.879 0.151 -28.168 1.00 91.12 88 LEU A C 1
ATOM 664 O O . LEU A 1 88 ? 24.694 -0.001 -29.373 1.00 91.12 88 LEU A O 1
ATOM 668 N N . LEU A 1 89 ? 25.683 -0.661 -27.472 1.00 91.19 89 LEU A N 1
ATOM 669 C CA . LEU A 1 89 ? 26.498 -1.703 -28.115 1.00 91.19 89 LEU A CA 1
ATOM 670 C C . LEU A 1 89 ? 25.648 -2.816 -28.760 1.00 91.19 89 LEU A C 1
ATOM 672 O O . LEU A 1 89 ? 25.837 -3.075 -29.952 1.00 91.19 89 LEU A O 1
ATOM 676 N N . PRO A 1 90 ? 24.681 -3.446 -28.059 1.00 92.88 90 PRO A N 1
ATOM 677 C CA . PRO A 1 90 ? 23.796 -4.424 -28.690 1.00 92.88 90 PRO A CA 1
ATOM 678 C C . PRO A 1 90 ? 22.949 -3.813 -29.806 1.00 92.88 90 PRO A C 1
ATOM 680 O O . PRO A 1 90 ? 22.726 -4.469 -30.821 1.00 92.88 90 PRO A O 1
ATOM 683 N N . PHE A 1 91 ? 22.534 -2.549 -29.678 1.00 93.69 91 PHE A N 1
ATOM 684 C CA . PHE A 1 91 ? 21.806 -1.868 -30.745 1.00 93.69 91 PHE A CA 1
ATOM 685 C C . PHE A 1 91 ? 22.653 -1.707 -32.019 1.00 93.69 91 PHE A C 1
ATOM 687 O O . PHE A 1 91 ? 22.195 -2.070 -33.101 1.00 93.69 91 PHE A O 1
ATOM 694 N N . LEU A 1 92 ? 23.905 -1.250 -31.920 1.00 94.12 92 LEU A N 1
ATOM 695 C CA . LEU A 1 92 ? 24.798 -1.133 -33.083 1.00 94.12 92 LEU A CA 1
ATOM 696 C C . LEU A 1 92 ? 25.059 -2.491 -33.752 1.00 94.12 92 LEU A C 1
ATOM 698 O O . LEU A 1 92 ? 25.034 -2.598 -34.979 1.00 94.12 92 LEU A O 1
ATOM 702 N N . LEU A 1 93 ? 25.237 -3.546 -32.953 1.00 94.56 93 LEU A N 1
ATOM 703 C CA . LEU A 1 93 ? 25.356 -4.908 -33.472 1.00 94.56 93 LEU A CA 1
ATOM 704 C C . LEU A 1 93 ? 24.066 -5.382 -34.150 1.00 94.56 93 LEU A C 1
ATOM 706 O O . LEU A 1 93 ? 24.138 -6.082 -35.158 1.00 94.56 93 LEU A O 1
ATOM 710 N N . SER A 1 94 ? 22.892 -4.981 -33.652 1.00 94.88 94 SER A N 1
ATOM 711 C CA . SER A 1 94 ? 21.614 -5.298 -34.298 1.00 94.88 94 SER A CA 1
ATOM 712 C C . SER A 1 94 ? 21.495 -4.635 -35.671 1.00 94.88 94 SER A C 1
ATOM 714 O O . SER A 1 94 ? 21.071 -5.296 -36.614 1.00 94.88 94 SER A O 1
ATOM 716 N N . LEU A 1 95 ? 21.972 -3.391 -35.832 1.00 94.81 95 LEU A N 1
ATOM 717 C CA . LEU A 1 95 ? 22.021 -2.711 -37.132 1.00 94.81 95 LEU A CA 1
ATOM 718 C C . LEU A 1 95 ? 22.951 -3.434 -38.114 1.00 94.81 95 LEU A C 1
ATOM 720 O O . LEU A 1 95 ? 22.585 -3.651 -39.270 1.00 94.81 95 LEU A O 1
ATOM 724 N N . ALA A 1 96 ? 24.127 -3.867 -37.650 1.00 94.56 96 ALA A N 1
ATOM 725 C CA . ALA A 1 96 ? 25.020 -4.699 -38.453 1.00 94.56 96 ALA A CA 1
ATOM 726 C C . ALA A 1 96 ? 24.348 -6.034 -38.828 1.00 94.56 96 ALA A C 1
ATOM 728 O O . ALA A 1 96 ? 24.395 -6.450 -39.983 1.00 94.56 96 ALA A O 1
ATOM 729 N N . GLY A 1 97 ? 23.653 -6.678 -37.888 1.00 93.81 97 GLY A N 1
ATOM 730 C CA . GLY A 1 97 ? 22.882 -7.896 -38.130 1.00 93.81 97 GLY A CA 1
ATOM 731 C C . GLY A 1 97 ? 21.752 -7.720 -39.145 1.00 93.81 97 GLY A C 1
ATOM 732 O O . GLY A 1 97 ? 21.574 -8.577 -40.008 1.00 93.81 97 GLY A O 1
ATOM 733 N N . MET A 1 98 ? 21.035 -6.594 -39.101 1.00 93.88 98 MET A N 1
ATOM 734 C CA . MET A 1 98 ? 20.024 -6.225 -40.098 1.00 93.88 98 MET A CA 1
ATOM 735 C C . MET A 1 98 ? 20.646 -6.092 -41.490 1.00 93.88 98 MET A C 1
ATOM 737 O O . MET A 1 98 ? 20.107 -6.640 -42.450 1.00 93.88 98 MET A O 1
ATOM 741 N N . ALA A 1 99 ? 21.801 -5.427 -41.605 1.00 93.75 99 ALA A N 1
ATOM 742 C CA . ALA A 1 99 ? 22.516 -5.322 -42.875 1.00 93.75 99 ALA A CA 1
ATOM 743 C C . ALA A 1 99 ? 22.919 -6.708 -43.406 1.00 93.75 99 ALA A C 1
ATOM 745 O O . ALA A 1 99 ? 22.685 -7.013 -44.575 1.00 93.75 99 ALA A O 1
ATOM 746 N N . LEU A 1 100 ? 23.443 -7.583 -42.542 1.00 91.25 100 LEU A N 1
ATOM 747 C CA . LEU A 1 100 ? 23.818 -8.955 -42.900 1.00 91.25 100 LEU A CA 1
ATOM 748 C C . LEU A 1 100 ? 22.619 -9.825 -43.290 1.00 91.25 100 LEU A C 1
ATOM 750 O O . LEU A 1 100 ? 22.742 -10.663 -44.182 1.00 91.25 100 LEU A O 1
ATOM 754 N N . ALA A 1 101 ? 21.457 -9.621 -42.665 1.00 90.06 101 ALA A N 1
ATOM 755 C CA . ALA A 1 101 ? 20.222 -10.303 -43.039 1.00 90.06 101 ALA A CA 1
ATOM 756 C C . ALA A 1 101 ? 19.790 -9.967 -44.478 1.00 90.06 101 ALA A C 1
ATOM 758 O O . ALA A 1 101 ? 19.151 -10.791 -45.124 1.00 90.06 101 ALA A O 1
ATOM 759 N N . VAL A 1 102 ? 20.174 -8.801 -45.012 1.00 89.44 102 VAL A N 1
ATOM 760 C CA . VAL A 1 102 ? 19.897 -8.407 -46.404 1.00 89.44 102 VAL A CA 1
ATOM 761 C C . VAL A 1 102 ? 21.013 -8.844 -47.356 1.00 89.44 102 VAL A C 1
ATOM 763 O O . VAL A 1 102 ? 20.731 -9.351 -48.445 1.00 89.44 102 VAL A O 1
ATOM 766 N N . THR A 1 103 ? 22.276 -8.650 -46.969 1.00 89.19 103 THR A N 1
ATOM 767 C CA . THR A 1 103 ? 23.430 -8.800 -47.870 1.00 89.19 103 THR A CA 1
ATOM 768 C C . THR A 1 103 ? 23.969 -10.225 -47.951 1.00 89.19 103 THR A C 1
ATOM 770 O O . THR A 1 103 ? 24.477 -10.617 -49.000 1.00 89.19 103 THR A O 1
ATOM 773 N N . VAL A 1 104 ? 23.837 -11.033 -46.892 1.00 87.06 104 VAL A N 1
ATOM 774 C CA . VAL A 1 104 ? 24.388 -12.394 -46.850 1.00 87.06 104 VAL A CA 1
ATOM 775 C C . VAL A 1 104 ? 23.315 -13.418 -47.244 1.00 87.06 104 VAL A C 1
ATOM 777 O O . VAL A 1 104 ? 22.345 -13.610 -46.503 1.00 87.06 104 VAL A O 1
ATOM 780 N N . PRO A 1 105 ? 23.488 -14.166 -48.356 1.00 83.69 105 PRO A N 1
ATOM 781 C CA . PRO A 1 105 ? 22.466 -15.086 -48.868 1.00 83.69 105 PRO A CA 1
ATOM 782 C C . PRO A 1 105 ? 22.002 -16.144 -47.858 1.00 83.69 105 PRO A C 1
ATOM 784 O O . PRO A 1 105 ? 20.823 -16.497 -47.839 1.00 83.69 105 PRO A O 1
ATOM 787 N N . ARG A 1 106 ? 22.913 -16.606 -46.988 1.00 84.56 106 ARG A N 1
ATOM 788 C CA . ARG A 1 106 ? 22.637 -17.577 -45.916 1.00 84.56 106 ARG A CA 1
ATOM 789 C C . ARG A 1 106 ? 21.596 -17.077 -44.909 1.00 84.56 106 ARG A C 1
ATOM 791 O O . ARG A 1 106 ? 20.835 -17.884 -44.389 1.00 84.56 106 ARG A O 1
ATOM 798 N N . PHE A 1 107 ? 21.568 -15.777 -44.621 1.00 83.31 107 PHE A N 1
ATOM 799 C CA . PHE A 1 107 ? 20.636 -15.186 -43.655 1.00 83.31 107 PHE A CA 1
ATOM 800 C C . PHE A 1 107 ? 19.379 -14.617 -44.327 1.00 83.31 107 PHE A C 1
ATOM 802 O O . PHE A 1 107 ? 18.308 -14.634 -43.724 1.00 83.31 107 PHE A O 1
ATOM 809 N N . ARG A 1 108 ? 19.477 -14.213 -45.601 1.00 75.19 108 ARG A N 1
ATOM 810 C CA . ARG A 1 108 ? 18.397 -13.568 -46.366 1.00 75.19 108 ARG A CA 1
ATOM 811 C C . ARG A 1 108 ? 17.138 -14.408 -46.559 1.00 75.19 108 ARG A C 1
ATOM 813 O O . ARG A 1 108 ? 16.039 -13.869 -46.541 1.00 75.19 108 ARG A O 1
ATOM 820 N N . ARG A 1 109 ? 17.283 -15.718 -46.776 1.00 69.94 109 ARG A N 1
ATOM 821 C CA . ARG A 1 109 ? 16.154 -16.639 -47.033 1.00 69.94 109 ARG A CA 1
ATOM 822 C C . ARG A 1 109 ? 15.667 -17.388 -45.785 1.00 69.94 109 ARG A C 1
ATOM 824 O O . ARG A 1 109 ? 14.792 -18.235 -45.901 1.00 69.94 109 ARG A O 1
ATOM 831 N N . GLY A 1 110 ? 16.256 -17.117 -44.620 1.00 69.94 110 GLY A N 1
ATOM 832 C CA . GLY A 1 110 ? 15.944 -17.806 -43.367 1.00 69.94 110 GLY A CA 1
ATOM 833 C C . GLY A 1 110 ? 15.205 -16.925 -42.361 1.00 69.94 110 GLY A C 1
ATOM 834 O O . GLY A 1 110 ? 14.784 -15.809 -42.666 1.00 69.94 110 GLY A O 1
ATOM 835 N N . SER A 1 111 ? 15.117 -17.403 -41.119 1.00 80.38 111 SER A N 1
ATOM 836 C CA . SER A 1 111 ? 14.434 -16.725 -40.008 1.00 80.38 111 SER A CA 1
ATOM 837 C C . SER A 1 111 ? 14.921 -15.288 -39.763 1.00 80.38 111 SER A C 1
ATOM 839 O O . SER A 1 111 ? 14.142 -14.450 -39.327 1.00 80.38 111 SER A O 1
ATOM 841 N N . ALA A 1 112 ? 16.176 -14.961 -40.101 1.00 84.75 112 ALA A N 1
ATOM 842 C CA . ALA A 1 112 ? 16.714 -13.601 -39.989 1.00 84.75 112 ALA A CA 1
ATOM 843 C C . ALA A 1 112 ? 16.001 -12.587 -40.906 1.00 84.75 112 ALA A C 1
ATOM 845 O O . ALA A 1 112 ? 15.761 -11.456 -40.488 1.00 84.75 112 ALA A O 1
ATOM 846 N N . GLY A 1 113 ? 15.597 -12.994 -42.115 1.00 86.44 113 GLY A N 1
ATOM 847 C CA . GLY A 1 113 ? 14.783 -12.160 -43.003 1.00 86.44 113 GLY A CA 1
ATOM 848 C C . GLY A 1 113 ? 13.389 -11.888 -42.426 1.00 86.44 113 GLY A C 1
ATOM 849 O O . GLY A 1 113 ? 12.913 -10.757 -42.479 1.00 86.44 113 GLY A O 1
ATOM 850 N N . MET A 1 114 ? 12.763 -12.885 -41.787 1.00 88.94 114 MET A N 1
ATOM 851 C CA . MET A 1 114 ? 11.473 -12.704 -41.102 1.00 88.94 114 MET A CA 1
ATOM 852 C C . MET A 1 114 ? 11.587 -11.772 -39.890 1.00 88.94 114 MET A C 1
ATOM 854 O O . MET A 1 114 ? 10.714 -10.933 -39.687 1.00 88.94 114 MET A O 1
ATOM 858 N N . LEU A 1 115 ? 12.672 -11.870 -39.113 1.00 91.56 115 LEU A N 1
ATOM 859 C CA . LEU A 1 115 ? 12.941 -10.953 -37.999 1.00 91.56 115 LEU A CA 1
ATOM 860 C C . LEU A 1 115 ? 13.141 -9.513 -38.486 1.00 91.56 115 LEU A C 1
ATOM 862 O O . LEU A 1 115 ? 12.666 -8.579 -37.844 1.00 91.56 115 LEU A O 1
ATOM 866 N N . LEU A 1 116 ? 13.791 -9.322 -39.637 1.00 91.19 116 LEU A N 1
ATOM 867 C CA . LEU A 1 116 ? 13.920 -8.003 -40.254 1.00 91.19 116 LEU A CA 1
ATOM 868 C C . LEU A 1 116 ? 12.552 -7.445 -40.671 1.00 91.19 116 LEU A C 1
ATOM 870 O O . LEU A 1 116 ? 12.241 -6.299 -40.356 1.00 91.19 116 LEU A O 1
ATOM 874 N N . VAL A 1 117 ? 11.714 -8.258 -41.325 1.00 90.88 117 VAL A N 1
ATOM 875 C CA . VAL A 1 117 ? 10.341 -7.869 -41.691 1.00 90.88 117 VAL A CA 1
ATOM 876 C C . VAL A 1 117 ? 9.508 -7.545 -40.450 1.00 90.88 117 VAL A C 1
ATOM 878 O O . VAL A 1 117 ? 8.773 -6.563 -40.468 1.00 90.88 117 VAL A O 1
ATOM 881 N N . TRP A 1 118 ? 9.663 -8.299 -39.356 1.00 92.69 118 TRP A N 1
ATOM 882 C CA . TRP A 1 118 ? 9.029 -7.989 -38.072 1.00 92.69 118 TRP A CA 1
ATOM 883 C C . TRP A 1 118 ? 9.450 -6.604 -37.586 1.00 92.69 118 TRP A C 1
ATOM 885 O O . TRP A 1 118 ? 8.589 -5.757 -37.354 1.00 92.69 118 TRP A O 1
ATOM 895 N N . VAL A 1 119 ? 10.755 -6.345 -37.447 1.00 91.00 119 VAL A N 1
ATOM 896 C CA . VAL A 1 119 ? 11.264 -5.056 -36.947 1.00 91.00 119 VAL A CA 1
ATOM 897 C C . VAL A 1 119 ? 10.752 -3.903 -37.808 1.00 91.00 119 VAL A C 1
ATOM 899 O O . VAL A 1 119 ? 10.224 -2.933 -37.268 1.00 91.00 119 VAL A O 1
ATOM 902 N N . LEU A 1 120 ? 10.845 -4.027 -39.135 1.00 89.44 120 LEU A N 1
ATOM 903 C CA . LEU A 1 120 ? 10.381 -3.006 -40.077 1.00 89.44 120 LEU A CA 1
ATOM 904 C C . LEU A 1 120 ? 8.859 -2.811 -40.017 1.00 89.44 120 LEU A C 1
ATOM 906 O O . LEU A 1 120 ? 8.389 -1.675 -40.026 1.00 89.44 120 LEU A O 1
ATOM 910 N N . GLY A 1 121 ? 8.091 -3.896 -39.905 1.00 87.88 121 GLY A N 1
ATOM 911 C CA . GLY A 1 121 ? 6.636 -3.862 -39.771 1.00 87.88 121 GLY A CA 1
ATOM 912 C C . GLY A 1 121 ? 6.192 -3.185 -38.476 1.00 87.88 121 GLY A C 1
ATOM 913 O O . GLY A 1 121 ? 5.355 -2.286 -38.508 1.00 87.88 121 GLY A O 1
ATOM 914 N N . CYS A 1 122 ? 6.804 -3.536 -37.342 1.00 85.62 122 CYS A N 1
ATOM 915 C CA . CYS A 1 122 ? 6.576 -2.842 -36.077 1.00 85.62 122 CYS A CA 1
ATOM 916 C C . CYS A 1 122 ? 6.947 -1.362 -36.179 1.00 85.62 122 CYS A C 1
ATOM 918 O O . CYS A 1 122 ? 6.188 -0.521 -35.714 1.00 85.62 122 CYS A O 1
ATOM 920 N N . TRP A 1 123 ? 8.062 -1.024 -36.830 1.00 81.69 123 TRP A N 1
ATOM 921 C CA . TRP A 1 123 ? 8.483 0.365 -37.014 1.00 81.69 123 TRP A CA 1
ATOM 922 C C . TRP A 1 123 ? 7.489 1.196 -37.826 1.00 81.69 123 TRP A C 1
ATOM 924 O O . TRP A 1 123 ? 7.163 2.328 -37.457 1.00 81.69 123 TRP A O 1
ATOM 934 N N . LEU A 1 124 ? 6.979 0.621 -38.916 1.00 80.50 124 LEU A N 1
ATOM 935 C CA . LEU A 1 124 ? 5.935 1.213 -39.743 1.00 80.50 124 LEU A CA 1
ATOM 936 C C . LEU A 1 124 ? 4.647 1.422 -38.932 1.00 80.50 124 LEU A C 1
ATOM 938 O O . LEU A 1 124 ? 4.071 2.506 -38.941 1.00 80.50 124 LEU A O 1
ATOM 942 N N . LEU A 1 125 ? 4.222 0.416 -38.166 1.00 77.31 125 LEU A N 1
ATOM 943 C CA . LEU A 1 125 ? 3.056 0.529 -37.287 1.00 77.31 125 LEU A CA 1
ATOM 944 C C . LEU A 1 125 ? 3.267 1.587 -36.199 1.00 77.31 125 LEU A C 1
ATOM 946 O O . LEU A 1 125 ? 2.354 2.353 -35.903 1.00 77.31 125 LEU A O 1
ATOM 950 N N . PHE A 1 126 ? 4.469 1.691 -35.632 1.00 72.81 126 PHE A N 1
ATOM 951 C CA . PHE A 1 126 ? 4.763 2.691 -34.610 1.00 72.81 126 PHE A CA 1
ATOM 952 C C . PHE A 1 126 ? 4.689 4.111 -35.154 1.00 72.81 126 PHE A C 1
ATOM 954 O O . PHE A 1 126 ? 4.126 4.989 -34.506 1.00 72.81 126 PHE A O 1
ATOM 961 N N . THR A 1 127 ? 5.215 4.318 -36.357 1.00 68.31 127 THR A N 1
ATOM 962 C CA . THR A 1 127 ? 5.249 5.629 -37.009 1.00 68.31 127 THR A CA 1
ATOM 963 C C . THR A 1 127 ? 3.898 6.056 -37.584 1.00 68.31 127 THR A C 1
ATOM 965 O O . THR A 1 127 ? 3.604 7.251 -37.580 1.00 68.31 127 THR A O 1
ATOM 968 N N . LEU A 1 128 ? 3.057 5.115 -38.028 1.00 68.62 128 LEU A N 1
ATOM 969 C CA . LEU A 1 128 ? 1.752 5.414 -38.633 1.00 68.62 128 LEU A CA 1
ATOM 970 C C . LEU A 1 128 ? 0.588 5.414 -37.630 1.00 68.62 128 LEU A C 1
ATOM 972 O O . LEU A 1 128 ? -0.327 6.233 -37.738 1.00 68.62 128 LEU A O 1
ATOM 976 N N . LEU A 1 129 ? 0.586 4.476 -36.678 1.00 66.44 129 LEU A N 1
ATOM 977 C CA . LEU A 1 129 ? -0.592 4.151 -35.868 1.00 66.44 129 LEU A CA 1
ATOM 978 C C . LEU A 1 129 ? -0.579 4.849 -34.501 1.00 66.44 129 LEU A C 1
ATOM 980 O O . LEU A 1 129 ? -1.633 5.250 -33.999 1.00 66.44 129 LEU A O 1
ATOM 984 N N . PHE A 1 130 ? 0.599 5.032 -33.895 1.00 63.22 130 PHE A N 1
ATOM 985 C CA . PHE A 1 130 ? 0.701 5.591 -32.548 1.00 63.22 130 PHE A CA 1
ATOM 986 C C . PHE A 1 130 ? 0.885 7.110 -32.546 1.00 63.22 130 PHE A C 1
ATOM 988 O O . PHE A 1 130 ? 1.748 7.681 -33.204 1.00 63.22 130 PHE A O 1
ATOM 995 N N . ARG A 1 131 ? 0.069 7.779 -31.723 1.00 57.62 131 ARG A N 1
ATOM 996 C CA . ARG A 1 131 ? 0.145 9.230 -31.473 1.00 57.62 131 ARG A CA 1
ATOM 997 C C . ARG A 1 131 ? 1.055 9.596 -30.296 1.00 57.62 131 ARG A C 1
ATOM 999 O O . ARG A 1 131 ? 1.251 10.775 -30.026 1.00 57.62 131 ARG A O 1
ATOM 1006 N N . PHE A 1 132 ? 1.599 8.602 -29.591 1.00 56.72 132 PHE A N 1
ATOM 1007 C CA . PHE A 1 132 ? 2.348 8.784 -28.348 1.00 56.72 132 PHE A CA 1
ATOM 1008 C C . PHE A 1 132 ? 3.710 8.083 -28.427 1.00 56.72 132 PHE A C 1
ATOM 1010 O O . PHE A 1 132 ? 3.788 6.888 -28.706 1.00 56.72 132 PHE A O 1
ATOM 1017 N N . GLY A 1 133 ? 4.785 8.821 -28.142 1.00 59.50 133 GLY A N 1
ATOM 1018 C CA . GLY A 1 133 ? 6.152 8.298 -28.094 1.00 59.50 133 GLY A CA 1
ATOM 1019 C C . GLY A 1 133 ? 6.552 7.901 -26.676 1.00 59.50 133 GLY A C 1
ATOM 1020 O O . GLY A 1 133 ? 7.267 8.653 -26.020 1.00 59.50 133 GLY A O 1
ATOM 1021 N N . THR A 1 134 ? 6.081 6.744 -26.200 1.00 66.75 134 THR A N 1
ATOM 1022 C CA . THR A 1 134 ? 6.501 6.172 -24.906 1.00 66.75 134 THR A CA 1
ATOM 1023 C C . THR A 1 134 ? 7.423 4.961 -25.101 1.00 66.75 134 THR A C 1
ATOM 1025 O O . THR A 1 134 ? 7.101 4.125 -25.953 1.00 66.75 134 THR A O 1
ATOM 1028 N N . PRO A 1 135 ? 8.482 4.792 -24.283 1.00 70.12 135 PRO A N 1
ATOM 1029 C CA . PRO A 1 135 ? 9.442 3.689 -24.403 1.00 70.12 135 PRO A CA 1
ATOM 1030 C C . PRO A 1 135 ? 8.823 2.287 -24.379 1.00 70.12 135 PRO A C 1
ATOM 1032 O O . PRO A 1 135 ? 9.277 1.412 -25.109 1.00 70.12 135 PRO A O 1
ATOM 1035 N N . ARG A 1 136 ? 7.719 2.081 -23.645 1.00 72.69 136 ARG A N 1
ATOM 1036 C CA . ARG A 1 136 ? 6.973 0.805 -23.623 1.00 72.69 136 ARG A CA 1
ATOM 1037 C C . ARG A 1 136 ? 6.567 0.278 -25.004 1.00 72.69 136 ARG A C 1
ATOM 1039 O O . ARG A 1 136 ? 6.442 -0.927 -25.182 1.00 72.69 136 ARG A O 1
ATOM 1046 N N . TYR A 1 137 ? 6.362 1.154 -25.988 1.00 75.00 137 TYR A N 1
ATOM 1047 C CA . TYR A 1 137 ? 5.989 0.714 -27.333 1.00 75.00 137 TYR A CA 1
ATOM 1048 C C . TYR A 1 137 ? 7.170 0.140 -28.114 1.00 75.00 137 TYR A C 1
ATOM 1050 O O . TYR A 1 137 ? 6.947 -0.487 -29.135 1.00 75.00 137 TYR A O 1
ATOM 1058 N N . ALA A 1 138 ? 8.405 0.291 -27.632 1.00 78.75 138 ALA A N 1
ATOM 1059 C CA . ALA A 1 138 ? 9.568 -0.357 -28.223 1.00 78.75 138 ALA A CA 1
ATOM 1060 C C . ALA A 1 138 ? 9.702 -1.841 -27.823 1.00 78.75 138 ALA A C 1
ATOM 1062 O O . ALA A 1 138 ? 10.433 -2.574 -28.481 1.00 78.75 138 ALA A O 1
ATOM 1063 N N . VAL A 1 139 ? 8.980 -2.315 -26.796 1.00 82.44 139 VAL A N 1
ATOM 1064 C CA . VAL A 1 139 ? 9.064 -3.706 -26.298 1.00 82.44 139 VAL A CA 1
ATOM 1065 C C . VAL A 1 139 ? 8.916 -4.767 -27.406 1.00 82.44 139 VAL A C 1
ATOM 1067 O O . VAL A 1 139 ? 9.743 -5.679 -27.442 1.00 82.44 139 VAL A O 1
ATOM 1070 N N . PRO A 1 140 ? 7.964 -4.656 -28.360 1.00 85.62 140 PRO A N 1
ATOM 1071 C CA . PRO A 1 140 ? 7.781 -5.664 -29.408 1.00 85.62 140 PRO A CA 1
ATOM 1072 C C . PRO A 1 140 ? 8.965 -5.830 -30.370 1.00 85.62 140 PRO A C 1
ATOM 1074 O O . PRO A 1 140 ? 9.033 -6.849 -31.054 1.00 85.62 140 PRO A O 1
ATOM 1077 N N . VAL A 1 141 ? 9.884 -4.857 -30.452 1.00 88.25 141 VAL A N 1
ATOM 1078 C CA . VAL A 1 141 ? 11.076 -4.952 -31.316 1.00 88.25 141 VAL A CA 1
ATOM 1079 C C . VAL A 1 141 ? 12.336 -5.388 -30.568 1.00 88.25 141 VAL A C 1
ATOM 1081 O O . VAL A 1 141 ? 13.316 -5.741 -31.213 1.00 88.25 141 VAL A O 1
ATOM 1084 N N . LEU A 1 142 ? 12.333 -5.429 -29.231 1.00 88.94 142 LEU A N 1
ATOM 1085 C CA . LEU A 1 142 ? 13.541 -5.752 -28.457 1.00 88.94 142 LEU A CA 1
ATOM 1086 C C . LEU A 1 142 ? 14.019 -7.189 -28.691 1.00 88.94 142 LEU A C 1
ATOM 1088 O O . LEU A 1 142 ? 15.204 -7.413 -28.924 1.00 88.94 142 LEU A O 1
ATOM 1092 N N . ALA A 1 143 ? 13.102 -8.160 -28.681 1.00 89.19 143 ALA A N 1
ATOM 1093 C CA . ALA A 1 143 ? 13.432 -9.565 -28.918 1.00 89.19 143 ALA A CA 1
ATOM 1094 C C . ALA A 1 143 ? 14.046 -9.815 -30.313 1.00 89.19 143 ALA A C 1
ATOM 1096 O O . ALA A 1 143 ? 15.141 -10.381 -30.376 1.00 89.19 143 ALA A O 1
ATOM 1097 N N . PRO A 1 144 ? 13.427 -9.382 -31.435 1.00 92.06 144 PRO A N 1
ATOM 1098 C CA . PRO A 1 144 ? 14.027 -9.596 -32.748 1.00 92.06 144 PRO A CA 1
ATOM 1099 C C . PRO A 1 144 ? 15.349 -8.838 -32.919 1.00 92.06 144 PRO A C 1
ATOM 1101 O O . PRO A 1 144 ? 16.288 -9.396 -33.487 1.00 92.06 144 PRO A O 1
ATOM 1104 N N . LEU A 1 145 ? 15.478 -7.620 -32.382 1.00 93.38 145 LEU A N 1
ATOM 1105 C CA . LEU A 1 145 ? 16.746 -6.886 -32.408 1.00 93.38 145 LEU A CA 1
ATOM 1106 C C . LEU A 1 145 ? 17.848 -7.600 -31.607 1.00 93.38 145 LEU A C 1
ATOM 1108 O O . LEU A 1 145 ? 18.986 -7.648 -32.072 1.00 93.38 145 LEU A O 1
ATOM 1112 N N . GLY A 1 146 ? 17.515 -8.211 -30.465 1.00 91.44 146 GLY A N 1
ATOM 1113 C CA . GLY A 1 146 ? 18.440 -9.018 -29.660 1.00 91.44 146 GLY A CA 1
ATOM 1114 C C . GLY A 1 146 ? 18.963 -10.261 -30.388 1.00 91.44 146 GLY A C 1
ATOM 1115 O O . GLY A 1 146 ? 20.130 -10.624 -30.251 1.00 91.44 146 GLY A O 1
ATOM 1116 N N . VAL A 1 147 ? 18.133 -10.902 -31.216 1.00 91.38 147 VAL A N 1
ATOM 1117 C CA . VAL A 1 147 ? 18.581 -12.016 -32.070 1.00 91.38 147 VAL A CA 1
ATOM 1118 C C . VAL A 1 147 ? 19.466 -11.503 -33.207 1.00 91.38 147 VAL A C 1
ATOM 1120 O O . VAL A 1 147 ? 20.519 -12.079 -33.493 1.00 91.38 147 VAL A O 1
ATOM 1123 N N . LEU A 1 148 ? 19.072 -10.395 -33.840 1.00 93.56 148 LEU A N 1
ATOM 1124 C CA . LEU A 1 148 ? 19.831 -9.783 -34.930 1.00 93.56 148 LEU A CA 1
ATOM 1125 C C . LEU A 1 148 ? 21.222 -9.321 -34.473 1.00 93.56 148 LEU A C 1
ATOM 1127 O O . LEU A 1 148 ? 22.177 -9.475 -35.230 1.00 93.56 148 LEU A O 1
ATOM 1131 N N . SER A 1 149 ? 21.384 -8.849 -33.233 1.00 94.12 149 SER A N 1
ATOM 1132 C CA . SER A 1 149 ? 22.689 -8.425 -32.706 1.00 94.12 149 SER A CA 1
ATOM 1133 C C . SER A 1 149 ? 23.724 -9.541 -32.566 1.00 94.12 149 SER A C 1
ATOM 1135 O O . SER A 1 149 ? 24.915 -9.253 -32.483 1.00 94.12 149 SER A O 1
ATOM 1137 N N . VAL A 1 150 ? 23.315 -10.811 -32.597 1.00 92.50 150 VAL A N 1
ATOM 1138 C CA . VAL A 1 150 ? 24.244 -11.952 -32.551 1.00 92.50 150 VAL A CA 1
ATOM 1139 C C . VAL A 1 150 ? 24.766 -12.321 -33.946 1.00 92.50 150 VAL A C 1
ATOM 1141 O O . VAL A 1 150 ? 25.865 -12.866 -34.070 1.00 92.50 150 VAL A O 1
ATOM 1144 N N . LEU A 1 151 ? 24.028 -11.999 -35.017 1.00 90.94 151 LEU A N 1
ATOM 1145 C CA . LEU A 1 151 ? 24.372 -12.402 -36.389 1.00 90.94 151 LEU A CA 1
ATOM 1146 C C . LEU A 1 151 ? 25.785 -11.994 -36.844 1.00 90.94 151 LEU A C 1
ATOM 1148 O O . LEU A 1 151 ? 26.453 -12.844 -37.442 1.00 90.94 151 LEU A O 1
ATOM 1152 N N . PRO A 1 152 ? 26.292 -10.775 -36.556 1.00 92.31 152 PRO A N 1
ATOM 1153 C CA . PRO A 1 152 ? 27.659 -10.401 -36.922 1.00 92.31 152 PRO A CA 1
ATOM 1154 C C . PRO A 1 152 ? 28.716 -11.336 -36.328 1.00 92.31 152 PRO A C 1
ATOM 1156 O O . PRO A 1 152 ? 29.681 -11.692 -36.999 1.00 92.31 152 PRO A O 1
ATOM 1159 N N . LEU A 1 153 ? 28.506 -11.801 -35.094 1.00 90.88 153 LEU A N 1
ATOM 1160 C CA . LEU A 1 153 ? 29.441 -12.683 -34.394 1.00 90.88 153 LEU A CA 1
ATOM 1161 C C . LEU A 1 153 ? 29.436 -14.100 -34.985 1.00 90.88 153 LEU A C 1
ATOM 1163 O O . LEU A 1 153 ? 30.466 -14.775 -35.007 1.00 90.88 153 LEU A O 1
ATOM 1167 N N . LEU A 1 154 ? 28.298 -14.551 -35.523 1.00 88.44 154 LEU A N 1
ATOM 1168 C CA . LEU A 1 154 ? 28.169 -15.875 -36.141 1.00 88.44 154 LEU A CA 1
ATOM 1169 C C . LEU A 1 154 ? 28.924 -16.010 -37.469 1.00 88.44 154 LEU A C 1
ATOM 1171 O O . LEU A 1 154 ? 29.236 -17.135 -37.867 1.00 88.44 154 LEU A O 1
ATOM 1175 N N . LEU A 1 155 ? 29.246 -14.900 -38.138 1.00 88.38 155 LEU A N 1
ATOM 1176 C CA . LEU A 1 155 ? 30.069 -14.907 -39.353 1.00 88.38 155 LEU A CA 1
ATOM 1177 C C . LEU A 1 155 ? 31.560 -15.096 -39.071 1.00 88.38 155 LEU A C 1
ATOM 1179 O O . LEU A 1 155 ? 32.301 -15.497 -39.965 1.00 88.38 155 LEU A O 1
ATOM 1183 N N . LEU A 1 156 ? 32.004 -14.846 -37.840 1.00 90.00 156 LEU A N 1
ATOM 1184 C CA . LEU A 1 156 ? 33.420 -14.902 -37.495 1.00 90.00 156 LEU A CA 1
ATOM 1185 C C . LEU A 1 156 ? 33.922 -16.350 -37.378 1.00 90.00 156 LEU A C 1
ATOM 1187 O O . LEU A 1 156 ? 33.147 -17.237 -36.997 1.00 90.00 156 LEU A O 1
ATOM 1191 N N . PRO A 1 157 ? 35.212 -16.619 -37.657 1.00 90.88 157 PRO A N 1
ATOM 1192 C CA . PRO A 1 157 ? 35.821 -17.933 -37.457 1.00 90.88 157 PRO A CA 1
ATOM 1193 C C . PRO A 1 157 ? 35.689 -18.425 -36.010 1.00 90.88 157 PRO A C 1
ATOM 1195 O O . PRO A 1 157 ? 35.703 -17.625 -35.076 1.00 90.88 157 PRO A O 1
ATOM 1198 N N . ARG A 1 158 ? 35.616 -19.750 -35.799 1.00 87.81 158 ARG A N 1
ATOM 1199 C CA . ARG A 1 158 ? 35.385 -20.358 -34.468 1.00 87.81 158 ARG A CA 1
ATOM 1200 C C . ARG A 1 158 ? 36.369 -19.883 -33.387 1.00 87.81 158 ARG A C 1
ATOM 1202 O O . ARG A 1 158 ? 35.943 -19.676 -32.256 1.00 87.81 158 ARG A O 1
ATOM 1209 N N . TRP A 1 159 ? 37.636 -19.674 -33.745 1.00 89.50 159 TRP A N 1
ATOM 1210 C CA . TRP A 1 159 ? 38.696 -19.257 -32.820 1.00 89.50 159 TRP A CA 1
ATOM 1211 C C . TRP A 1 159 ? 38.561 -17.799 -32.339 1.00 89.50 159 TRP A C 1
ATOM 1213 O O . TRP A 1 159 ? 38.962 -17.497 -31.223 1.00 89.50 159 TRP A O 1
ATOM 1223 N N . VAL A 1 160 ? 37.926 -16.917 -33.124 1.00 91.69 160 VAL A N 1
ATOM 1224 C CA . VAL A 1 160 ? 37.586 -15.534 -32.714 1.00 91.69 160 VAL A CA 1
ATOM 1225 C C . VAL A 1 160 ? 36.198 -15.468 -32.073 1.00 91.69 160 VAL A C 1
ATOM 1227 O O . VAL A 1 160 ? 35.943 -14.687 -31.157 1.00 91.69 160 VAL A O 1
ATOM 1230 N N . ARG A 1 161 ? 35.277 -16.302 -32.565 1.00 93.00 161 ARG A N 1
ATOM 1231 C CA . ARG A 1 161 ? 33.862 -16.281 -32.195 1.00 93.00 161 ARG A CA 1
ATOM 1232 C C . ARG A 1 161 ? 33.640 -16.547 -30.711 1.00 93.00 161 ARG A C 1
ATOM 1234 O O . ARG A 1 161 ? 32.847 -15.839 -30.105 1.00 93.00 161 ARG A O 1
ATOM 1241 N N . GLY A 1 162 ? 34.308 -17.552 -30.143 1.00 91.25 162 GLY A N 1
ATOM 1242 C CA . GLY A 1 162 ? 34.162 -17.905 -28.725 1.00 91.25 162 GLY A CA 1
ATOM 1243 C C . GLY A 1 162 ? 34.456 -16.719 -27.798 1.00 91.25 162 GLY A C 1
ATOM 1244 O O . GLY A 1 162 ? 33.545 -16.277 -27.100 1.00 91.25 162 GLY A O 1
ATOM 1245 N N . PRO A 1 163 ? 35.672 -16.140 -27.850 1.00 93.56 163 PRO A N 1
ATOM 1246 C CA . PRO A 1 163 ? 36.029 -14.967 -27.052 1.00 93.56 163 PRO A CA 1
ATOM 1247 C C . PRO A 1 163 ? 35.073 -13.778 -27.222 1.00 93.56 163 PRO A C 1
ATOM 1249 O O . PRO A 1 163 ? 34.670 -13.169 -26.233 1.00 93.56 163 PRO A O 1
ATOM 1252 N N . LEU A 1 164 ? 34.661 -13.459 -28.455 1.00 92.69 164 LEU A N 1
ATOM 1253 C CA . LEU A 1 164 ? 33.749 -12.338 -28.701 1.00 92.69 164 LEU A CA 1
ATOM 1254 C C . LEU A 1 164 ? 32.314 -12.602 -28.238 1.00 92.69 164 LEU A C 1
ATOM 1256 O O . LEU A 1 164 ? 31.650 -11.667 -27.803 1.00 92.69 164 LEU A O 1
ATOM 1260 N N . LEU A 1 165 ? 31.829 -13.845 -28.297 1.00 91.88 165 LEU A N 1
ATOM 1261 C CA . LEU A 1 165 ? 30.541 -14.210 -27.704 1.00 91.88 165 LEU A CA 1
ATOM 1262 C C . LEU A 1 165 ? 30.584 -14.086 -26.181 1.00 91.88 165 LEU A C 1
ATOM 1264 O O . LEU A 1 165 ? 29.631 -13.576 -25.601 1.00 91.88 165 LEU A O 1
ATOM 1268 N N . THR A 1 166 ? 31.687 -14.481 -25.541 1.00 91.69 166 THR A N 1
ATOM 1269 C CA . THR A 1 166 ? 31.884 -14.280 -24.099 1.00 91.69 166 THR A CA 1
ATOM 1270 C C . THR A 1 166 ? 31.902 -12.794 -23.745 1.00 91.69 166 THR A C 1
ATOM 1272 O O . THR A 1 166 ? 31.232 -12.375 -22.802 1.00 91.69 166 THR A O 1
ATOM 1275 N N . LEU A 1 167 ? 32.608 -11.974 -24.531 1.00 93.00 167 LEU A N 1
ATOM 1276 C CA . LEU A 1 167 ? 32.620 -10.522 -24.352 1.00 93.00 167 LEU A CA 1
ATOM 1277 C C . LEU A 1 167 ? 31.221 -9.920 -24.541 1.00 93.00 167 LEU A C 1
ATOM 1279 O O . LEU A 1 167 ? 30.781 -9.104 -23.736 1.00 93.00 167 LEU A O 1
ATOM 1283 N N . TYR A 1 168 ? 30.501 -10.341 -25.579 1.00 92.62 168 TYR A N 1
ATOM 1284 C CA . TYR A 1 168 ? 29.142 -9.884 -25.846 1.00 92.62 168 TYR A CA 1
ATOM 1285 C C . TYR A 1 168 ? 28.168 -10.296 -24.736 1.00 92.62 168 TYR A C 1
ATOM 1287 O O . TYR A 1 168 ? 27.355 -9.484 -24.299 1.00 92.62 168 TYR A O 1
ATOM 1295 N N . PHE A 1 169 ? 28.297 -11.517 -24.212 1.00 92.69 169 PHE A N 1
ATOM 1296 C CA . PHE A 1 169 ? 27.558 -11.948 -23.031 1.00 92.69 169 PHE A CA 1
ATOM 1297 C C . PHE A 1 169 ? 27.851 -11.039 -21.835 1.00 92.69 169 PHE A C 1
ATOM 1299 O O . PHE A 1 169 ? 26.909 -10.591 -21.194 1.00 92.69 169 PHE A O 1
ATOM 1306 N N . ALA A 1 170 ? 29.114 -10.690 -21.570 1.00 90.75 170 ALA A N 1
ATOM 1307 C CA . ALA A 1 170 ? 29.459 -9.758 -20.496 1.00 90.75 170 ALA A CA 1
ATOM 1308 C C . ALA A 1 170 ? 28.820 -8.367 -20.697 1.00 90.75 170 ALA A C 1
ATOM 1310 O O . ALA A 1 170 ? 28.310 -7.784 -19.740 1.00 90.75 170 ALA A O 1
ATOM 1311 N N . VAL A 1 171 ? 28.776 -7.870 -21.941 1.00 89.69 171 VAL A N 1
ATOM 1312 C CA . VAL A 1 171 ? 28.113 -6.603 -22.308 1.00 89.69 171 VAL A CA 1
ATOM 1313 C C . VAL A 1 171 ? 26.603 -6.641 -22.050 1.00 89.69 171 VAL A C 1
ATOM 1315 O O . VAL A 1 171 ? 26.042 -5.623 -21.660 1.00 89.69 171 VAL A O 1
ATOM 1318 N N . LEU A 1 172 ? 25.938 -7.785 -22.234 1.00 89.69 172 LEU A N 1
ATOM 1319 C CA . LEU A 1 172 ? 24.512 -7.953 -21.918 1.00 89.69 172 LEU A CA 1
ATOM 1320 C C . LEU A 1 172 ? 24.262 -8.211 -20.426 1.00 89.69 172 LEU A C 1
ATOM 1322 O O . LEU A 1 172 ? 23.292 -7.716 -19.850 1.00 89.69 172 LEU A O 1
ATOM 1326 N N . PHE A 1 173 ? 25.140 -8.990 -19.800 1.00 89.31 173 PHE A N 1
ATOM 1327 C CA . PHE A 1 173 ? 25.024 -9.413 -18.413 1.00 89.31 173 PHE A CA 1
ATOM 1328 C C . PHE A 1 173 ? 25.231 -8.249 -17.448 1.00 89.31 173 PHE A C 1
ATOM 1330 O O . PHE A 1 173 ? 24.507 -8.154 -16.462 1.00 89.31 173 PHE A O 1
ATOM 1337 N N . ALA A 1 174 ? 26.177 -7.345 -17.719 1.00 86.25 174 ALA A N 1
ATOM 1338 C CA . ALA A 1 174 ? 26.463 -6.230 -16.819 1.00 86.25 174 ALA A CA 1
ATOM 1339 C C . ALA A 1 174 ? 25.244 -5.302 -16.602 1.00 86.25 174 ALA A C 1
ATOM 1341 O O . ALA A 1 174 ? 24.883 -5.092 -15.440 1.00 86.25 174 ALA A O 1
ATOM 1342 N N . PRO A 1 175 ? 24.540 -4.813 -17.645 1.00 85.44 175 PRO A N 1
ATOM 1343 C CA . PRO A 1 175 ? 23.302 -4.063 -17.457 1.00 85.44 175 PRO A CA 1
ATOM 1344 C C . PRO A 1 175 ? 22.189 -4.888 -16.805 1.00 85.44 175 PRO A C 1
ATOM 1346 O O . PRO A 1 175 ? 21.503 -4.381 -15.922 1.00 85.44 175 PRO A O 1
ATOM 1349 N N . TRP A 1 176 ? 22.025 -6.166 -17.175 1.00 87.06 176 TRP A N 1
ATOM 1350 C CA . TRP A 1 176 ? 21.033 -7.044 -16.539 1.00 87.06 176 TRP A CA 1
ATOM 1351 C C . TRP A 1 176 ? 21.275 -7.183 -15.029 1.00 87.06 176 TRP A C 1
ATOM 1353 O O . TRP A 1 176 ? 20.349 -7.018 -14.234 1.00 87.06 176 TRP A O 1
ATOM 1363 N N . PHE A 1 177 ? 22.524 -7.425 -14.627 1.00 86.50 177 PHE A N 1
ATOM 1364 C CA . PHE A 1 177 ? 22.926 -7.553 -13.231 1.00 86.50 177 PHE A CA 1
ATOM 1365 C C . PHE A 1 177 ? 22.686 -6.250 -12.459 1.00 86.50 177 PHE A C 1
ATOM 1367 O O . PHE A 1 177 ? 22.192 -6.285 -11.333 1.00 86.50 177 PHE A O 1
ATOM 1374 N N . MET A 1 178 ? 22.968 -5.094 -13.068 1.00 83.00 178 MET A N 1
ATOM 1375 C CA . MET A 1 178 ? 22.711 -3.792 -12.440 1.00 83.00 178 MET A CA 1
ATOM 1376 C C . MET A 1 178 ? 21.228 -3.472 -12.280 1.00 83.00 178 MET A C 1
ATOM 1378 O O . MET A 1 178 ? 20.835 -2.891 -11.273 1.00 83.00 178 MET A O 1
ATOM 1382 N N . LEU A 1 179 ? 20.412 -3.853 -13.262 1.00 82.44 179 LEU A N 1
ATOM 1383 C CA . LEU A 1 179 ? 18.968 -3.632 -13.247 1.00 82.44 179 LEU A CA 1
ATOM 1384 C C . LEU A 1 179 ? 18.213 -4.625 -12.359 1.00 82.44 179 LEU A C 1
ATOM 1386 O O . LEU A 1 179 ? 17.072 -4.350 -12.005 1.00 82.44 179 LEU A O 1
ATOM 1390 N N . THR A 1 180 ? 18.816 -5.767 -12.018 1.00 82.88 180 THR A N 1
ATOM 1391 C CA . THR A 1 180 ? 18.123 -6.858 -11.311 1.00 82.88 180 THR A CA 1
ATOM 1392 C C . THR A 1 180 ? 18.663 -7.097 -9.903 1.00 82.88 180 THR A C 1
ATOM 1394 O O . THR A 1 180 ? 17.887 -7.412 -9.005 1.00 82.88 180 THR A O 1
ATOM 1397 N N . VAL A 1 181 ? 19.978 -6.966 -9.692 1.00 83.44 181 VAL A N 1
ATOM 1398 C CA . VAL A 1 181 ? 20.649 -7.439 -8.468 1.00 83.44 181 VAL A CA 1
ATOM 1399 C C . VAL A 1 181 ? 21.145 -6.282 -7.603 1.00 83.44 181 VAL A C 1
ATOM 1401 O O . VAL A 1 181 ? 20.737 -6.175 -6.451 1.00 83.44 181 VAL A O 1
ATOM 1404 N N . VAL A 1 182 ? 22.025 -5.419 -8.126 1.00 80.81 182 VAL A N 1
ATOM 1405 C CA . VAL A 1 182 ? 22.610 -4.300 -7.361 1.00 80.81 182 VAL A CA 1
ATOM 1406 C C . VAL A 1 182 ? 22.803 -3.075 -8.255 1.00 80.81 182 VAL A C 1
ATOM 1408 O O . VAL A 1 182 ? 23.543 -3.172 -9.239 1.00 80.81 182 VAL A O 1
ATOM 1411 N N . PRO A 1 183 ? 22.258 -1.899 -7.889 1.00 76.44 183 PRO A N 1
ATOM 1412 C CA . PRO A 1 183 ? 22.540 -0.674 -8.623 1.00 76.44 183 PRO A CA 1
ATOM 1413 C C . PRO A 1 183 ? 24.013 -0.284 -8.421 1.00 76.44 183 PRO A C 1
ATOM 1415 O O . PRO A 1 183 ? 24.483 -0.142 -7.292 1.00 76.44 183 PRO A O 1
ATOM 1418 N N . ARG A 1 184 ? 24.770 -0.115 -9.513 1.00 74.94 184 ARG A N 1
ATOM 1419 C CA . ARG A 1 184 ? 26.161 0.370 -9.468 1.00 74.94 184 ARG A CA 1
ATOM 1420 C C . ARG A 1 184 ? 26.267 1.761 -10.103 1.00 74.94 184 ARG A C 1
ATOM 1422 O O . ARG A 1 184 ? 26.434 1.847 -11.320 1.00 74.94 184 ARG A O 1
ATOM 1429 N N . PRO A 1 185 ? 26.234 2.847 -9.306 1.00 64.81 185 PRO A N 1
ATOM 1430 C CA . PRO A 1 185 ? 26.173 4.214 -9.830 1.00 64.81 185 PRO A CA 1
ATOM 1431 C C . PRO A 1 185 ? 27.381 4.592 -10.702 1.00 64.81 185 PRO A C 1
ATOM 1433 O O . PRO A 1 185 ? 27.220 5.298 -11.690 1.00 64.81 185 PRO A O 1
ATOM 1436 N N . ALA A 1 186 ? 28.571 4.046 -10.422 1.00 68.44 186 ALA A N 1
ATOM 1437 C CA . ALA A 1 186 ? 29.786 4.323 -11.199 1.00 68.44 186 ALA A CA 1
ATOM 1438 C C . ALA A 1 186 ? 29.701 3.904 -12.683 1.00 68.44 186 ALA A C 1
ATOM 1440 O O . ALA A 1 186 ? 30.358 4.500 -13.529 1.00 68.44 186 ALA A O 1
ATOM 1441 N N . LEU A 1 187 ? 28.897 2.886 -13.010 1.00 67.94 187 LEU A N 1
ATOM 1442 C CA . LEU A 1 187 ? 28.695 2.412 -14.387 1.00 67.94 187 LEU A CA 1
ATOM 1443 C C . LEU A 1 187 ? 27.348 2.871 -14.972 1.00 67.94 187 LEU A C 1
ATOM 1445 O O . LEU A 1 187 ? 27.131 2.752 -16.176 1.00 67.94 187 LEU A O 1
ATOM 1449 N N . ALA A 1 188 ? 26.469 3.435 -14.139 1.00 64.69 188 ALA A N 1
ATOM 1450 C CA . ALA A 1 188 ? 25.125 3.881 -14.503 1.00 64.69 188 ALA A CA 1
ATOM 1451 C C . ALA A 1 188 ? 25.100 5.135 -15.394 1.00 64.69 188 ALA A C 1
ATOM 1453 O O . ALA A 1 188 ? 24.111 5.382 -16.084 1.00 64.69 188 ALA A O 1
ATOM 1454 N N . GLU A 1 189 ? 26.178 5.924 -15.395 1.00 70.25 189 GLU A N 1
ATOM 1455 C CA . GLU A 1 189 ? 26.304 7.130 -16.223 1.00 70.25 189 GLU A CA 1
ATOM 1456 C C . GLU A 1 189 ? 27.147 6.929 -17.484 1.00 70.25 189 GLU A C 1
ATOM 1458 O O . GLU A 1 189 ? 27.425 7.893 -18.200 1.00 70.25 189 GLU A O 1
ATOM 1463 N N . CYS A 1 190 ? 27.544 5.691 -17.794 1.00 83.44 190 CYS A N 1
ATOM 1464 C CA . CYS A 1 190 ? 28.321 5.411 -18.992 1.00 83.44 190 CYS A CA 1
ATOM 1465 C C . CYS A 1 190 ? 27.462 5.683 -20.237 1.00 83.44 190 CYS A C 1
ATOM 1467 O O . CYS A 1 190 ? 26.612 4.876 -20.625 1.00 83.44 190 CYS A O 1
ATOM 1469 N N . ARG A 1 191 ? 27.652 6.858 -20.846 1.00 88.69 191 ARG A N 1
ATOM 1470 C CA . ARG A 1 191 ? 26.840 7.348 -21.962 1.00 88.69 191 ARG A CA 1
ATOM 1471 C C . ARG A 1 191 ? 27.669 8.134 -22.965 1.00 88.69 191 ARG A C 1
ATOM 1473 O O . ARG A 1 191 ? 28.591 8.860 -22.603 1.00 88.69 191 ARG A O 1
ATOM 1480 N N . LEU A 1 192 ? 27.266 8.056 -24.225 1.00 87.31 192 LEU A N 1
ATOM 1481 C CA . LEU A 1 192 ? 27.708 8.983 -25.254 1.00 87.31 192 LEU A CA 1
ATOM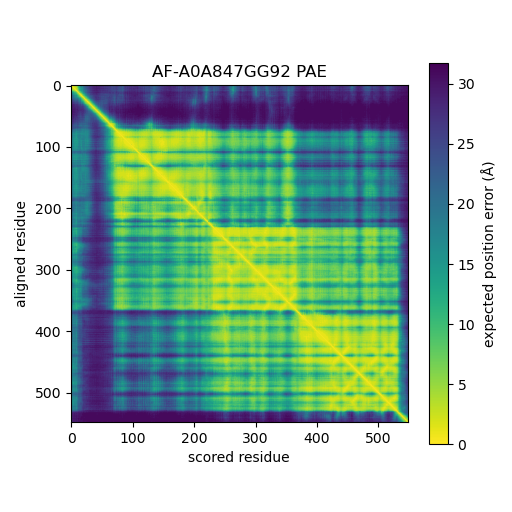 1482 C C . LEU A 1 192 ? 26.935 10.305 -25.076 1.00 87.31 192 LEU A C 1
ATOM 1484 O O . LEU A 1 192 ? 25.700 10.257 -25.013 1.00 87.31 192 LEU A O 1
ATOM 1488 N N . PRO A 1 193 ? 27.590 11.482 -25.035 1.00 84.81 193 PRO A N 1
ATOM 1489 C CA . PRO A 1 193 ? 26.937 12.783 -24.839 1.00 84.81 193 PRO A CA 1
ATOM 1490 C C . PRO A 1 193 ? 26.195 13.277 -26.097 1.00 84.81 193 PRO A C 1
ATOM 1492 O O . PRO A 1 193 ? 26.189 14.462 -26.415 1.00 84.81 193 PRO A O 1
ATOM 1495 N N . TRP A 1 194 ? 25.562 12.369 -26.839 1.00 83.12 194 TRP A N 1
ATOM 1496 C CA . TRP A 1 194 ? 24.798 12.676 -28.038 1.00 83.12 194 TRP A CA 1
ATOM 1497 C C . TRP A 1 194 ? 23.299 12.621 -27.741 1.00 83.12 194 TRP A C 1
ATOM 1499 O O . TRP A 1 194 ? 22.799 11.648 -27.177 1.00 83.12 194 TRP A O 1
ATOM 1509 N N . ARG A 1 195 ? 22.580 13.684 -28.114 1.00 80.06 195 ARG A N 1
ATOM 1510 C CA . ARG A 1 195 ? 21.134 13.830 -27.902 1.00 80.06 195 ARG A CA 1
ATOM 1511 C C . ARG A 1 195 ? 20.442 14.078 -29.242 1.00 80.06 195 ARG A C 1
ATOM 1513 O O . ARG A 1 195 ? 20.264 15.235 -29.615 1.00 80.06 195 ARG A O 1
ATOM 1520 N N . PRO A 1 196 ? 20.064 13.024 -29.981 1.00 73.44 196 PRO A N 1
ATOM 1521 C CA . PRO A 1 196 ? 19.414 13.177 -31.284 1.00 73.44 196 PRO A CA 1
ATOM 1522 C C . PRO A 1 196 ? 18.008 13.804 -31.195 1.00 73.44 196 PRO A C 1
ATOM 1524 O O . 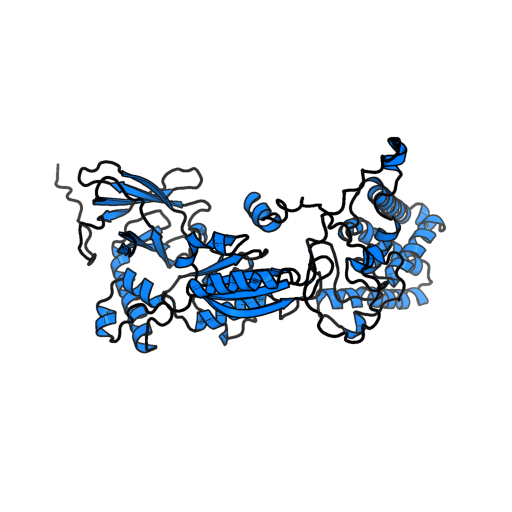PRO A 1 196 ? 17.511 14.305 -32.198 1.00 73.44 196 PRO A O 1
ATOM 1527 N N . ASP A 1 197 ? 17.376 13.822 -30.012 1.00 71.69 197 ASP A N 1
ATOM 1528 C CA . ASP A 1 197 ? 16.125 14.555 -29.756 1.00 71.69 197 ASP A CA 1
ATOM 1529 C C . ASP A 1 197 ? 16.118 15.189 -28.342 1.00 71.69 197 ASP A C 1
ATOM 1531 O O . ASP A 1 197 ? 15.535 14.632 -27.404 1.00 71.69 197 ASP A O 1
ATOM 1535 N N . PRO A 1 198 ? 16.767 16.358 -28.155 1.00 73.88 198 PRO A N 1
ATOM 1536 C CA . PRO A 1 198 ? 16.926 16.984 -26.840 1.00 73.88 198 PRO A CA 1
ATOM 1537 C C . PRO A 1 198 ? 15.599 17.328 -26.157 1.00 73.88 198 PRO A C 1
ATOM 1539 O O . PRO A 1 198 ? 15.488 17.208 -24.939 1.00 73.88 198 PRO A O 1
ATOM 1542 N N . ARG A 1 199 ? 14.583 17.728 -26.936 1.00 72.88 199 ARG A N 1
ATOM 1543 C CA . ARG A 1 199 ? 13.263 18.116 -26.414 1.00 72.88 199 ARG A CA 1
ATOM 1544 C C . ARG A 1 199 ? 12.550 16.930 -25.779 1.00 72.88 199 ARG A C 1
ATOM 1546 O O . ARG A 1 199 ? 11.948 17.069 -24.722 1.00 72.88 199 ARG A O 1
ATOM 1553 N N . SER A 1 200 ? 12.635 15.763 -26.408 1.00 67.62 200 SER A N 1
ATOM 1554 C CA . SER A 1 200 ? 11.988 14.555 -25.892 1.00 67.62 200 SER A CA 1
ATOM 1555 C C . SER A 1 200 ? 12.778 13.929 -24.754 1.00 67.62 200 SER A C 1
ATOM 1557 O O . SER A 1 200 ? 12.186 13.499 -23.769 1.00 67.62 200 SER A O 1
ATOM 1559 N N . MET A 1 201 ? 14.109 13.923 -24.853 1.00 72.25 201 MET A N 1
ATOM 1560 C CA . MET A 1 201 ? 14.987 13.388 -23.807 1.00 72.25 201 MET A CA 1
ATOM 1561 C C . MET A 1 201 ? 14.917 14.201 -22.503 1.00 72.25 201 MET A C 1
ATOM 1563 O O . MET A 1 201 ? 15.015 13.619 -21.424 1.00 72.25 201 MET A O 1
ATOM 1567 N N . ALA A 1 202 ? 14.641 15.512 -22.576 1.00 71.56 202 ALA A N 1
ATOM 1568 C CA . ALA A 1 202 ? 14.387 16.358 -21.403 1.00 71.56 202 ALA A CA 1
ATOM 1569 C C . ALA A 1 202 ? 13.175 15.899 -20.559 1.00 71.56 202 ALA A C 1
ATOM 1571 O O . ALA A 1 202 ? 13.107 16.159 -19.356 1.00 71.56 202 ALA A O 1
ATOM 1572 N N . GLY A 1 203 ? 12.221 15.186 -21.168 1.00 68.81 203 GLY A N 1
ATOM 1573 C CA . GLY A 1 203 ? 11.070 14.608 -20.471 1.00 68.81 203 GLY A CA 1
ATOM 1574 C C . GLY A 1 203 ? 11.400 13.374 -19.621 1.00 68.81 203 GLY A C 1
ATOM 1575 O O . GLY A 1 203 ? 10.653 13.071 -18.695 1.00 68.81 203 GLY A O 1
ATOM 1576 N N . TYR A 1 204 ? 12.510 12.683 -19.902 1.00 68.56 204 TYR A N 1
ATOM 1577 C CA . TYR A 1 204 ? 12.856 11.384 -19.305 1.00 68.56 204 TYR A CA 1
ATOM 1578 C C . TYR A 1 204 ? 14.115 11.411 -18.422 1.00 68.56 204 TYR A C 1
ATOM 1580 O O . TYR A 1 204 ? 14.572 10.350 -18.004 1.00 68.56 204 TYR A O 1
ATOM 1588 N N . ASP A 1 205 ? 14.662 12.597 -18.134 1.00 70.62 205 ASP A N 1
ATOM 1589 C CA . ASP A 1 205 ? 15.939 12.789 -17.423 1.00 70.62 205 ASP A CA 1
ATOM 1590 C C . ASP A 1 205 ? 17.103 12.010 -18.076 1.00 70.62 205 ASP A C 1
ATOM 1592 O O . ASP A 1 205 ? 18.018 11.517 -17.419 1.00 70.62 205 ASP A O 1
ATOM 1596 N N . GLU A 1 206 ? 17.063 11.873 -19.407 1.00 78.56 206 GLU A N 1
ATOM 1597 C CA . GLU A 1 206 ? 18.093 11.179 -20.176 1.00 78.56 206 GLU A CA 1
ATOM 1598 C C . GLU A 1 206 ? 19.084 12.176 -20.764 1.00 78.56 206 GLU A C 1
ATOM 1600 O O . GLU A 1 206 ? 18.731 13.116 -21.479 1.00 78.56 206 GLU A O 1
ATOM 1605 N N . HIS A 1 207 ? 20.363 11.951 -20.490 1.00 80.06 207 HIS A N 1
ATOM 1606 C CA . HIS A 1 207 ? 21.404 12.920 -20.814 1.00 80.06 207 HIS A CA 1
ATOM 1607 C C . HIS A 1 207 ? 22.281 12.526 -22.010 1.00 80.06 207 HIS A C 1
ATOM 1609 O O . HIS A 1 207 ? 23.204 13.275 -22.337 1.00 80.06 207 HIS A O 1
ATOM 1615 N N . GLY A 1 208 ? 21.994 11.403 -22.673 1.00 86.56 208 GLY A N 1
ATOM 1616 C CA . GLY A 1 208 ? 22.751 10.889 -23.815 1.00 86.56 208 GLY A CA 1
ATOM 1617 C C . GLY A 1 208 ? 22.267 9.510 -24.269 1.00 86.56 208 GLY A C 1
ATOM 1618 O O . GLY A 1 208 ? 21.164 9.094 -23.907 1.00 86.56 208 GLY A O 1
ATOM 1619 N N . LEU A 1 209 ? 23.100 8.802 -25.034 1.00 87.69 209 LEU A N 1
ATOM 1620 C CA . LEU A 1 209 ? 22.883 7.398 -25.398 1.00 87.69 209 LEU A CA 1
ATOM 1621 C C . LEU A 1 209 ? 23.646 6.486 -24.439 1.00 87.69 209 LEU A C 1
ATOM 1623 O O . LEU A 1 209 ? 24.870 6.571 -24.358 1.00 87.69 209 LEU A O 1
ATOM 1627 N N . TYR A 1 210 ? 22.939 5.625 -23.715 1.00 88.12 210 TYR A N 1
ATOM 1628 C CA . TYR A 1 210 ? 23.533 4.846 -22.628 1.00 88.12 210 TYR A CA 1
ATOM 1629 C C . TYR A 1 210 ? 24.194 3.552 -23.127 1.00 88.12 210 TYR A C 1
ATOM 1631 O O . TYR A 1 210 ? 23.626 2.789 -23.912 1.00 88.12 210 TYR A O 1
ATOM 1639 N N . LEU A 1 211 ? 25.405 3.297 -22.633 1.00 87.75 211 LEU A N 1
ATOM 1640 C CA . LEU A 1 211 ? 26.106 2.013 -22.731 1.00 87.75 211 LEU A CA 1
ATOM 1641 C C . LEU A 1 211 ? 25.677 1.079 -21.596 1.00 87.75 211 LEU A C 1
ATOM 1643 O O . LEU A 1 211 ? 25.562 -0.124 -21.796 1.00 87.75 211 LEU A O 1
ATOM 1647 N N . CYS A 1 212 ? 25.419 1.650 -20.421 1.00 85.38 212 CYS A N 1
ATOM 1648 C CA . CYS A 1 212 ? 24.884 0.965 -19.254 1.00 85.38 212 CYS A CA 1
ATOM 1649 C C . CYS A 1 212 ? 24.076 1.968 -18.420 1.00 85.38 212 CYS A C 1
ATOM 1651 O O . CYS A 1 212 ? 24.404 3.153 -18.399 1.00 85.38 212 CYS A O 1
ATOM 1653 N N . LYS A 1 213 ? 23.008 1.508 -17.764 1.00 84.00 213 LYS A N 1
ATOM 1654 C CA . LYS A 1 213 ? 22.111 2.319 -16.924 1.00 84.00 213 LYS A CA 1
ATOM 1655 C C . LYS A 1 213 ? 21.646 1.455 -15.752 1.00 84.00 213 LYS A C 1
ATOM 1657 O O . LYS A 1 213 ? 21.473 0.249 -15.90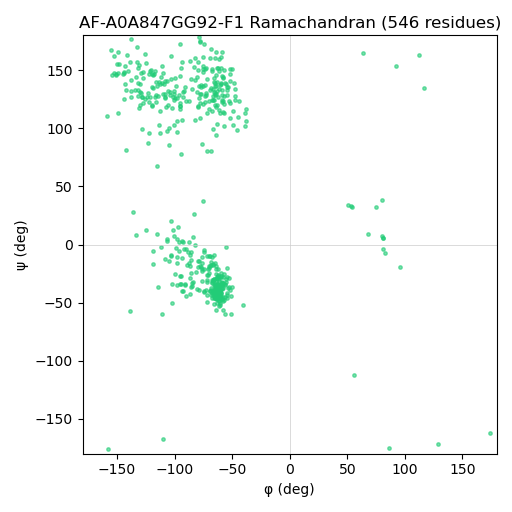7 1.00 84.00 213 LYS A O 1
ATOM 1662 N N . ASP A 1 214 ? 21.439 2.068 -14.596 1.00 79.56 214 ASP A N 1
ATOM 1663 C CA . ASP A 1 214 ? 20.946 1.416 -13.371 1.00 79.56 214 ASP A CA 1
ATOM 1664 C C . ASP A 1 214 ? 19.412 1.394 -13.267 1.00 79.56 214 ASP A C 1
ATOM 1666 O O . ASP A 1 214 ? 18.855 0.787 -12.353 1.00 79.56 214 ASP A O 1
ATOM 1670 N N . ARG A 1 215 ? 18.723 2.065 -14.198 1.00 81.19 215 ARG A N 1
ATOM 1671 C CA . ARG A 1 215 ? 17.268 2.238 -14.202 1.00 81.19 215 ARG A CA 1
ATOM 1672 C C . ARG A 1 215 ? 16.708 2.343 -15.617 1.00 81.19 215 ARG A C 1
ATOM 1674 O O . ARG A 1 215 ? 17.332 2.932 -16.488 1.00 81.19 215 ARG A O 1
ATOM 1681 N N . LEU A 1 216 ? 15.499 1.859 -15.853 1.00 79.81 216 LEU A N 1
ATOM 1682 C CA . LEU A 1 216 ? 14.759 2.018 -17.104 1.00 79.81 216 LEU A CA 1
ATOM 1683 C C . LEU A 1 216 ? 13.592 2.982 -16.895 1.00 79.81 216 LEU A C 1
ATOM 1685 O O . LEU A 1 216 ? 12.903 2.944 -15.875 1.00 79.81 216 LEU A O 1
ATOM 1689 N N . THR A 1 217 ? 13.341 3.825 -17.885 1.00 75.81 217 THR A N 1
ATOM 1690 C CA . THR A 1 217 ? 12.217 4.757 -17.951 1.00 75.81 217 THR A CA 1
ATOM 1691 C C . THR A 1 217 ? 11.198 4.204 -18.949 1.00 75.81 217 THR A C 1
ATOM 1693 O O . THR A 1 217 ? 11.376 4.313 -20.154 1.00 75.81 217 THR A O 1
ATOM 1696 N N . MET A 1 218 ? 10.122 3.566 -18.469 1.00 65.31 218 MET A N 1
ATOM 1697 C CA . MET A 1 218 ? 9.130 2.902 -19.344 1.00 65.31 218 MET A CA 1
ATOM 1698 C C . MET A 1 218 ? 7.860 3.733 -19.620 1.00 65.31 218 MET A C 1
ATOM 1700 O O . MET A 1 218 ? 7.020 3.330 -20.431 1.00 65.31 218 MET A O 1
ATOM 1704 N N . GLY A 1 219 ? 7.728 4.921 -19.018 1.00 60.94 219 GLY A N 1
ATOM 1705 C CA . GLY A 1 219 ? 6.658 5.896 -19.283 1.00 60.94 219 GLY A CA 1
ATOM 1706 C C . GLY A 1 219 ? 5.940 6.383 -18.019 1.00 60.94 219 GLY A C 1
ATOM 1707 O O . GLY A 1 219 ? 6.328 6.045 -16.911 1.00 60.94 219 GLY A O 1
ATOM 1708 N N . PHE A 1 220 ? 4.850 7.140 -18.189 1.00 48.59 220 PHE A N 1
ATOM 1709 C CA . PHE A 1 220 ? 4.113 7.817 -17.103 1.00 48.59 220 PHE A CA 1
ATOM 1710 C C . PHE A 1 220 ? 3.622 6.905 -15.965 1.00 48.59 220 PHE A C 1
ATOM 1712 O O . PHE A 1 220 ? 3.511 7.344 -14.825 1.00 48.59 220 PHE A O 1
ATOM 1719 N N . ALA A 1 221 ? 3.335 5.637 -16.270 1.00 46.59 221 ALA A N 1
ATOM 1720 C CA . ALA A 1 221 ? 2.854 4.645 -15.307 1.00 46.59 221 ALA A CA 1
ATOM 1721 C C . ALA A 1 221 ? 3.978 3.929 -14.530 1.00 46.59 221 ALA A C 1
ATOM 1723 O O . ALA A 1 221 ? 3.692 3.255 -13.546 1.00 46.59 221 ALA A O 1
ATOM 1724 N N . TYR A 1 222 ? 5.235 4.057 -14.965 1.00 50.69 222 TYR A N 1
ATOM 1725 C CA . TYR A 1 222 ? 6.384 3.354 -14.394 1.00 50.69 222 TYR A CA 1
ATOM 1726 C C . TYR A 1 222 ? 7.469 4.381 -14.082 1.00 50.69 222 TYR A C 1
ATOM 1728 O O . TYR A 1 222 ? 8.181 4.816 -14.986 1.00 50.69 222 TYR A O 1
ATOM 1736 N N . SER A 1 223 ? 7.560 4.780 -12.808 1.00 56.06 223 SER A N 1
ATOM 1737 C CA . SER A 1 223 ? 8.498 5.800 -12.321 1.00 56.06 223 SER A CA 1
ATOM 1738 C C . SER A 1 223 ? 9.921 5.500 -12.783 1.00 56.06 223 SER A C 1
ATOM 1740 O O . SER A 1 223 ? 10.471 6.267 -13.564 1.00 56.06 223 SER A O 1
ATOM 1742 N N . TRP A 1 224 ? 10.438 4.335 -12.388 1.00 67.06 224 TRP A N 1
ATOM 1743 C CA . TRP A 1 224 ? 11.658 3.684 -12.853 1.00 67.06 224 TRP A CA 1
ATOM 1744 C C . TRP A 1 224 ? 11.539 2.171 -12.631 1.00 67.06 224 TRP A C 1
ATOM 1746 O O . TRP A 1 224 ? 10.954 1.738 -11.641 1.00 67.06 224 TRP A O 1
ATOM 1756 N N . LEU A 1 225 ? 12.113 1.369 -13.529 1.00 71.25 225 LEU A N 1
ATOM 1757 C CA . LEU A 1 225 ? 12.379 -0.052 -13.279 1.00 71.25 225 LEU A CA 1
ATOM 1758 C C . LEU A 1 225 ? 13.879 -0.219 -13.056 1.00 71.25 225 LEU A C 1
ATOM 1760 O O . LEU A 1 225 ? 14.665 0.117 -13.934 1.00 71.25 225 LEU A O 1
ATOM 1764 N N . GLY A 1 226 ? 14.282 -0.716 -11.899 1.00 71.75 226 GLY A N 1
ATOM 1765 C CA . GLY A 1 226 ? 15.684 -0.951 -11.571 1.00 71.75 226 GLY A CA 1
ATOM 1766 C C . GLY A 1 226 ? 15.797 -1.987 -10.467 1.00 71.75 226 GLY A C 1
ATOM 1767 O O . GLY A 1 226 ? 14.781 -2.538 -10.031 1.00 71.75 226 GLY A O 1
ATOM 1768 N N . ALA A 1 227 ? 17.025 -2.235 -10.016 1.00 72.38 227 ALA A N 1
ATOM 1769 C CA . ALA A 1 227 ? 17.254 -3.187 -8.942 1.00 72.38 227 ALA A CA 1
ATOM 1770 C C . ALA A 1 227 ? 16.471 -2.759 -7.685 1.00 72.38 227 ALA A C 1
ATOM 1772 O O . ALA A 1 227 ? 16.327 -1.555 -7.438 1.00 72.38 227 ALA A O 1
ATOM 1773 N N . PRO A 1 228 ? 15.949 -3.716 -6.898 1.00 66.69 228 PRO A N 1
ATOM 1774 C CA . PRO A 1 228 ? 15.192 -3.407 -5.695 1.00 66.69 228 PRO A CA 1
ATOM 1775 C C . PRO A 1 228 ? 16.040 -2.552 -4.748 1.00 66.69 228 PRO A C 1
ATOM 1777 O O . PRO A 1 228 ? 17.129 -2.945 -4.329 1.00 66.69 228 PRO A O 1
ATOM 1780 N N . VAL A 1 229 ? 15.537 -1.361 -4.429 1.00 67.25 229 VAL A N 1
ATOM 1781 C CA . VAL A 1 229 ? 16.167 -0.442 -3.479 1.00 67.25 229 VAL A CA 1
ATOM 1782 C C . VAL A 1 229 ? 15.573 -0.720 -2.106 1.00 67.25 229 VAL A C 1
ATOM 1784 O O . VAL A 1 229 ? 14.354 -0.732 -1.963 1.00 67.25 229 VAL A O 1
ATOM 1787 N N . ARG A 1 230 ? 16.431 -0.956 -1.106 1.00 60.50 230 ARG A N 1
ATOM 1788 C CA . ARG A 1 230 ? 16.002 -1.296 0.263 1.00 60.50 230 ARG A CA 1
ATOM 1789 C C . ARG A 1 230 ? 15.229 -0.173 0.963 1.00 60.50 230 ARG A C 1
ATOM 1791 O O . ARG A 1 230 ? 14.405 -0.472 1.816 1.00 60.50 230 ARG A O 1
ATOM 1798 N N . ASP A 1 231 ? 15.460 1.073 0.551 1.00 65.38 231 ASP A N 1
ATOM 1799 C CA . ASP A 1 231 ? 14.902 2.278 1.167 1.00 65.38 231 ASP A CA 1
ATOM 1800 C C . ASP A 1 231 ? 13.953 3.006 0.202 1.00 65.38 231 ASP A C 1
ATOM 1802 O O . ASP A 1 231 ? 14.252 4.089 -0.307 1.00 65.38 231 ASP A O 1
ATOM 1806 N N . SER A 1 232 ? 12.805 2.398 -0.106 1.00 78.00 232 SER A N 1
ATOM 1807 C CA . SER A 1 232 ? 11.762 3.082 -0.879 1.00 78.00 232 SER A CA 1
ATOM 1808 C C . SER A 1 232 ? 11.001 4.100 -0.014 1.00 78.00 232 SER A C 1
ATOM 1810 O O . SER A 1 232 ? 10.879 3.933 1.202 1.00 78.00 232 SER A O 1
ATOM 1812 N N . TYR A 1 233 ? 10.431 5.152 -0.620 1.00 83.06 233 TYR A N 1
ATOM 1813 C CA . TYR A 1 233 ? 9.568 6.086 0.121 1.00 83.06 233 TYR A CA 1
ATOM 1814 C C . TYR A 1 233 ? 8.371 5.375 0.772 1.00 83.06 233 TYR A C 1
ATOM 1816 O O . TYR A 1 233 ? 7.948 5.771 1.852 1.00 83.06 233 TYR A O 1
ATOM 1824 N N . GLN A 1 234 ? 7.844 4.313 0.147 1.00 85.12 234 GLN A N 1
ATOM 1825 C CA . GLN A 1 234 ? 6.750 3.516 0.708 1.00 85.12 234 GLN A CA 1
ATOM 1826 C C . GLN A 1 234 ? 7.194 2.809 1.986 1.00 85.12 234 GLN A C 1
ATOM 1828 O O . GLN A 1 234 ? 6.497 2.888 2.994 1.00 85.12 234 GLN A O 1
ATOM 1833 N N . ASP A 1 235 ? 8.377 2.196 1.974 1.00 86.81 235 ASP A N 1
ATOM 1834 C CA . ASP A 1 235 ? 8.932 1.548 3.162 1.00 86.81 235 ASP A CA 1
ATOM 1835 C C . ASP A 1 235 ? 9.168 2.556 4.281 1.00 86.81 235 ASP A C 1
ATOM 1837 O O . ASP A 1 235 ? 8.814 2.290 5.423 1.00 86.81 235 ASP A O 1
ATOM 1841 N N . ARG A 1 236 ? 9.686 3.748 3.963 1.00 88.62 236 ARG A N 1
ATOM 1842 C CA . ARG A 1 236 ? 9.837 4.826 4.950 1.00 88.62 236 ARG A CA 1
ATOM 1843 C C . ARG A 1 236 ? 8.501 5.253 5.561 1.00 88.62 236 ARG A C 1
ATOM 1845 O O . ARG A 1 236 ? 8.436 5.430 6.774 1.00 88.62 236 ARG A O 1
ATOM 1852 N N . ILE A 1 237 ? 7.445 5.371 4.751 1.00 92.19 237 ILE A N 1
ATOM 1853 C CA . ILE A 1 237 ? 6.087 5.681 5.226 1.00 92.19 237 ILE A CA 1
ATOM 1854 C C . ILE A 1 237 ? 5.599 4.600 6.196 1.00 92.19 237 ILE A C 1
ATOM 1856 O O . ILE A 1 237 ? 5.189 4.918 7.311 1.00 92.19 237 ILE A O 1
ATOM 1860 N N . PHE A 1 238 ? 5.676 3.324 5.804 1.00 91.62 238 PHE A N 1
ATOM 1861 C CA . PHE A 1 238 ? 5.229 2.222 6.656 1.00 91.62 238 PHE A CA 1
ATOM 1862 C C . PHE A 1 238 ? 6.075 2.089 7.919 1.00 91.62 238 PHE A C 1
ATOM 1864 O O . PHE A 1 238 ? 5.514 1.937 8.995 1.00 91.62 238 PHE A O 1
ATOM 1871 N N . LEU A 1 239 ? 7.399 2.226 7.838 1.00 90.56 239 LEU A N 1
ATOM 1872 C CA . LEU A 1 239 ? 8.278 2.209 9.009 1.00 90.56 239 LEU A CA 1
ATOM 1873 C C . LEU A 1 239 ? 7.985 3.369 9.971 1.00 90.56 239 LEU A C 1
ATOM 1875 O O . LEU A 1 239 ? 8.046 3.170 11.182 1.00 90.56 239 LEU A O 1
ATOM 1879 N N . ALA A 1 240 ? 7.645 4.561 9.468 1.00 91.88 240 ALA A N 1
ATOM 1880 C CA . ALA A 1 240 ? 7.228 5.679 10.315 1.00 91.88 240 ALA A CA 1
ATOM 1881 C C . ALA A 1 240 ? 5.933 5.353 11.076 1.00 91.88 240 ALA A C 1
ATOM 1883 O O . ALA A 1 240 ? 5.865 5.577 12.285 1.00 91.88 240 ALA A O 1
ATOM 1884 N N . MET A 1 241 ? 4.944 4.762 10.394 1.00 93.06 241 MET A N 1
ATOM 1885 C CA . MET A 1 241 ? 3.703 4.312 11.031 1.00 93.06 241 MET A CA 1
ATOM 1886 C C . MET A 1 241 ? 3.953 3.168 12.023 1.00 93.06 241 MET A C 1
ATOM 1888 O O . MET A 1 241 ? 3.497 3.259 13.153 1.00 93.06 241 MET A O 1
ATOM 1892 N N . LEU A 1 242 ? 4.741 2.147 11.666 1.00 91.19 242 LEU A N 1
ATOM 1893 C CA . LEU A 1 242 ? 5.064 1.001 12.531 1.00 91.19 242 LEU A CA 1
ATOM 1894 C C . LEU A 1 242 ? 5.803 1.412 13.809 1.00 91.19 242 LEU A C 1
ATOM 1896 O O . LEU A 1 242 ? 5.494 0.915 14.885 1.00 91.19 242 LEU A O 1
ATOM 1900 N N . ARG A 1 243 ? 6.766 2.336 13.720 1.00 89.94 243 ARG A N 1
ATOM 1901 C CA . ARG A 1 243 ? 7.476 2.857 14.903 1.00 89.94 243 ARG A CA 1
ATOM 1902 C C . ARG A 1 243 ? 6.557 3.627 15.839 1.00 89.94 243 ARG A C 1
ATOM 1904 O O . ARG A 1 243 ? 6.773 3.632 17.048 1.00 89.94 243 ARG A O 1
ATOM 1911 N N . GLU A 1 244 ? 5.577 4.326 15.280 1.00 88.44 244 GLU A N 1
ATOM 1912 C CA . GLU A 1 244 ? 4.567 5.013 16.071 1.00 88.44 244 GLU A CA 1
ATOM 1913 C C . GLU A 1 244 ? 3.562 4.024 16.665 1.00 88.44 244 GLU A C 1
ATOM 1915 O O . GLU A 1 244 ? 3.200 4.147 17.830 1.00 88.44 244 GLU A O 1
ATOM 1920 N N . GLU A 1 245 ? 3.172 3.012 15.898 1.00 87.75 245 GLU A N 1
ATOM 1921 C CA . GLU A 1 245 ? 2.254 1.957 16.311 1.00 87.75 245 GLU A CA 1
ATOM 1922 C C . GLU A 1 245 ? 2.865 1.065 17.396 1.00 87.75 245 GLU A C 1
ATOM 1924 O O . GLU A 1 245 ? 2.167 0.684 18.318 1.00 87.75 245 GLU A O 1
ATOM 1929 N N . LYS A 1 246 ? 4.182 0.826 17.392 1.00 84.25 246 LYS A N 1
ATOM 1930 C CA . LYS A 1 246 ? 4.874 0.099 18.470 1.00 84.25 246 LYS A CA 1
ATOM 1931 C C . LYS A 1 246 ? 4.732 0.763 19.844 1.00 84.25 246 LYS A C 1
ATOM 1933 O O . LYS A 1 246 ? 4.822 0.092 20.868 1.00 84.25 246 LYS A O 1
ATOM 1938 N N . LYS A 1 247 ? 4.537 2.084 19.888 1.00 79.56 247 LYS A N 1
ATOM 1939 C CA . LYS A 1 247 ? 4.287 2.811 21.147 1.00 79.56 247 LYS A CA 1
ATOM 1940 C C . LYS A 1 247 ? 2.867 2.583 21.669 1.00 79.56 247 LYS A C 1
ATOM 1942 O O . LYS A 1 247 ? 2.534 3.063 22.745 1.00 79.56 247 LYS A O 1
ATOM 1947 N N . ARG A 1 248 ? 2.027 1.899 20.894 1.00 77.81 248 ARG A N 1
ATOM 1948 C CA . ARG A 1 248 ? 0.644 1.561 21.202 1.00 77.81 248 ARG A CA 1
ATOM 1949 C C . ARG A 1 248 ? 0.587 0.047 21.424 1.00 77.81 248 ARG A C 1
ATOM 1951 O O . ARG A 1 248 ? 1.211 -0.709 20.686 1.00 77.81 248 ARG A O 1
ATOM 1958 N N . ARG A 1 249 ? -0.161 -0.417 22.427 1.00 72.94 249 ARG A N 1
ATOM 1959 C CA . ARG A 1 249 ? -0.566 -1.831 22.481 1.00 72.94 249 ARG A CA 1
ATOM 1960 C C . ARG A 1 249 ? -2.067 -1.884 22.313 1.00 72.94 249 ARG A C 1
ATOM 1962 O O . ARG A 1 249 ? -2.798 -1.550 23.240 1.00 72.94 249 ARG A O 1
ATOM 1969 N N . ARG A 1 250 ? -2.489 -2.261 21.109 1.00 77.25 250 ARG A N 1
ATOM 1970 C CA . ARG A 1 250 ? -3.900 -2.434 20.779 1.00 77.25 250 ARG A CA 1
ATOM 1971 C C . ARG A 1 250 ? -4.444 -3.717 21.367 1.00 77.25 250 ARG A C 1
ATOM 1973 O O . ARG A 1 250 ? -3.697 -4.654 21.652 1.00 77.25 250 ARG A O 1
ATOM 1980 N N . ALA A 1 251 ? -5.765 -3.775 21.462 1.00 73.62 251 ALA A N 1
ATOM 1981 C CA . ALA A 1 251 ? -6.426 -5.034 21.731 1.00 73.62 251 ALA A CA 1
ATOM 1982 C C . ALA A 1 251 ? -6.140 -6.051 20.597 1.00 73.62 251 ALA A C 1
ATOM 1984 O O . ALA A 1 251 ? -5.952 -5.661 19.436 1.00 73.62 251 ALA A O 1
ATOM 1985 N N . PRO A 1 252 ? -6.107 -7.359 20.904 1.00 69.56 252 PRO A N 1
ATOM 1986 C CA . PRO A 1 252 ? -5.814 -8.397 19.920 1.00 69.56 252 PRO A CA 1
ATOM 1987 C C . PRO A 1 252 ? -6.730 -8.341 18.689 1.00 69.56 252 PRO A C 1
ATOM 1989 O O . PRO A 1 252 ? -7.947 -8.195 18.801 1.00 69.56 252 PRO A O 1
ATOM 1992 N N . GLY A 1 253 ? -6.139 -8.486 17.500 1.00 71.00 253 GLY A N 1
ATOM 1993 C CA . GLY A 1 253 ? -6.865 -8.513 16.224 1.00 71.00 253 GLY A CA 1
ATOM 1994 C C . GLY A 1 253 ? -7.255 -7.140 15.668 1.00 71.00 253 GLY A C 1
ATOM 1995 O O . GLY A 1 253 ? -7.769 -7.075 14.553 1.00 71.00 253 GLY A O 1
ATOM 1996 N N . GLN A 1 254 ? -6.990 -6.048 16.386 1.00 80.25 254 GLN A N 1
ATOM 1997 C CA . GLN A 1 254 ? -7.362 -4.708 15.940 1.00 80.25 254 GLN A CA 1
ATOM 1998 C C . GLN A 1 254 ? -6.458 -4.178 14.825 1.00 80.25 254 GLN A C 1
ATOM 2000 O O . GLN A 1 254 ? -5.255 -4.458 14.736 1.00 80.25 254 GLN A O 1
ATOM 2005 N N . TYR A 1 255 ? -7.074 -3.360 13.980 1.00 84.69 255 TYR A N 1
ATOM 2006 C CA . TYR A 1 255 ? -6.411 -2.675 12.887 1.00 84.69 255 TYR A CA 1
ATOM 2007 C C . TYR A 1 255 ? -5.972 -1.267 13.302 1.00 84.69 255 TYR A C 1
ATOM 2009 O O . TYR A 1 255 ? -6.572 -0.626 14.162 1.00 84.69 255 TYR A O 1
ATOM 2017 N N . ALA A 1 256 ? -4.912 -0.800 12.655 1.00 88.00 256 ALA A N 1
ATOM 2018 C CA . ALA A 1 256 ? -4.412 0.562 12.656 1.00 88.00 256 ALA A CA 1
ATOM 2019 C C . ALA A 1 256 ? -4.790 1.210 11.306 1.00 88.00 256 ALA A C 1
ATOM 2021 O O . ALA A 1 256 ? -4.028 1.122 10.333 1.00 88.00 256 ALA A O 1
ATOM 2022 N N . PRO A 1 257 ? -6.006 1.770 11.188 1.00 88.12 257 PRO A N 1
ATOM 2023 C CA . PRO A 1 257 ? -6.517 2.343 9.950 1.00 88.12 257 PRO A CA 1
ATOM 2024 C C . PRO A 1 257 ? -5.708 3.560 9.495 1.00 88.12 257 PRO A C 1
ATOM 2026 O O . PRO A 1 257 ? -5.498 4.518 10.243 1.00 88.12 257 PRO A O 1
ATOM 2029 N N . TYR A 1 258 ? -5.293 3.549 8.229 1.00 92.38 258 TYR A N 1
ATOM 2030 C CA . TYR A 1 258 ? -4.671 4.700 7.581 1.00 92.38 258 TYR A CA 1
ATOM 2031 C C . TYR A 1 258 ? -5.459 5.157 6.359 1.00 92.38 258 TYR A C 1
ATOM 2033 O O . TYR A 1 258 ? -6.083 4.362 5.656 1.00 92.38 258 TYR A O 1
ATOM 2041 N N . ALA A 1 259 ? -5.394 6.453 6.076 1.00 90.94 259 ALA A N 1
ATOM 2042 C CA . ALA A 1 259 ? -5.893 7.025 4.839 1.00 90.94 259 ALA A CA 1
ATOM 2043 C C . ALA A 1 259 ? -4.748 7.501 3.954 1.00 90.94 259 ALA A C 1
ATOM 2045 O O . ALA A 1 259 ? -3.728 7.995 4.439 1.00 90.94 259 ALA A O 1
ATOM 2046 N N . VAL A 1 260 ? -4.949 7.403 2.643 1.00 90.75 260 VAL A N 1
ATOM 2047 C CA . VAL A 1 260 ? -4.046 7.989 1.653 1.00 90.75 260 VAL A CA 1
ATOM 2048 C C . VAL A 1 260 ? -4.747 9.085 0.865 1.00 90.75 260 VAL A C 1
ATOM 2050 O O . VAL A 1 260 ? -5.894 8.932 0.439 1.00 90.75 260 VAL A O 1
ATOM 2053 N N . VAL A 1 261 ? -4.050 10.199 0.663 1.00 89.19 261 VAL A N 1
ATOM 2054 C CA . VAL A 1 261 ? -4.561 11.369 -0.054 1.00 89.19 261 VAL A CA 1
ATOM 2055 C C . VAL A 1 261 ? -3.632 11.723 -1.203 1.00 89.19 261 VAL A C 1
ATOM 2057 O O . VAL A 1 261 ? -2.425 11.893 -1.013 1.00 89.19 261 VAL A O 1
ATOM 2060 N N . ASN A 1 262 ? -4.194 11.841 -2.406 1.00 85.00 262 ASN A N 1
ATOM 2061 C CA . ASN A 1 262 ? -3.445 12.143 -3.630 1.00 85.00 262 ASN A CA 1
ATOM 2062 C C . ASN A 1 262 ? -2.266 11.171 -3.868 1.00 85.00 262 ASN A C 1
ATOM 2064 O O . ASN A 1 262 ? -1.216 11.534 -4.399 1.00 85.00 262 ASN A O 1
ATOM 2068 N N . LEU A 1 263 ? -2.420 9.916 -3.439 1.00 79.25 263 LEU A N 1
ATOM 2069 C CA . LEU A 1 263 ? -1.356 8.923 -3.441 1.00 79.25 263 LEU A CA 1
ATOM 2070 C C . LEU A 1 263 ? -1.892 7.574 -3.912 1.00 79.25 263 LEU A C 1
ATOM 2072 O O . LEU A 1 263 ? -2.865 7.054 -3.383 1.00 79.25 263 LEU A O 1
ATOM 2076 N N . ARG A 1 264 ? -1.231 6.990 -4.911 1.00 72.69 264 ARG A N 1
ATOM 2077 C CA . ARG A 1 264 ? -1.607 5.696 -5.495 1.00 72.69 264 ARG A CA 1
ATOM 2078 C C . ARG A 1 264 ? -0.688 4.593 -5.002 1.00 72.69 264 ARG A C 1
ATOM 2080 O O . ARG A 1 264 ? 0.434 4.857 -4.574 1.00 72.69 264 ARG A O 1
ATOM 2087 N N . GLY A 1 265 ? -1.130 3.350 -5.161 1.00 70.31 265 GLY A N 1
ATOM 2088 C CA . GLY A 1 265 ? -0.270 2.204 -4.898 1.00 70.31 265 GLY A CA 1
ATOM 2089 C C . GLY A 1 265 ? -0.145 1.847 -3.421 1.00 70.31 265 GLY A C 1
ATOM 2090 O O . GLY A 1 265 ? 0.955 1.516 -3.001 1.00 70.31 265 GLY A O 1
ATOM 2091 N N . PHE A 1 266 ? -1.239 1.948 -2.662 1.00 78.12 266 PHE A N 1
ATOM 2092 C CA . PHE A 1 266 ? -1.360 1.534 -1.257 1.00 78.12 266 PHE A CA 1
ATOM 2093 C C . PHE A 1 266 ? -2.548 0.564 -1.106 1.00 78.12 266 PHE A C 1
ATOM 2095 O O . PHE A 1 266 ? -3.366 0.454 -2.023 1.00 78.12 266 PHE A O 1
ATOM 2102 N N . GLY A 1 267 ? -2.628 -0.164 0.012 1.00 76.81 267 GLY A N 1
ATOM 2103 C CA . GLY A 1 267 ? -3.682 -1.155 0.304 1.00 76.81 267 GLY A CA 1
ATOM 2104 C C . GLY A 1 267 ? -3.344 -2.617 -0.024 1.00 76.81 267 GLY A C 1
ATOM 2105 O O . GLY A 1 267 ? -3.986 -3.530 0.478 1.00 76.81 267 GLY A O 1
ATOM 2106 N N . PHE A 1 268 ? -2.350 -2.869 -0.883 1.00 79.31 268 PHE A N 1
ATOM 2107 C CA . PHE A 1 268 ? -1.752 -4.210 -1.007 1.00 79.31 268 PHE A CA 1
ATOM 2108 C C . PHE A 1 268 ? -0.408 -4.281 -0.278 1.00 79.31 268 PHE A C 1
ATOM 2110 O O . PHE A 1 268 ? -0.042 -5.317 0.269 1.00 79.31 268 PHE A O 1
ATOM 2117 N N . GLN A 1 269 ? 0.329 -3.169 -0.290 1.00 81.81 269 GLN A N 1
ATOM 2118 C CA . GLN A 1 269 ? 1.666 -3.048 0.274 1.00 81.81 269 GLN A CA 1
ATOM 2119 C C . GLN A 1 269 ? 1.681 -3.182 1.794 1.00 81.81 269 GLN A C 1
ATOM 2121 O O . GLN A 1 269 ? 2.648 -3.695 2.341 1.00 81.81 269 GLN A O 1
ATOM 2126 N N . ASP A 1 270 ? 0.617 -2.754 2.467 1.00 85.38 270 ASP A N 1
ATOM 2127 C CA . ASP A 1 270 ? 0.459 -2.873 3.919 1.00 85.38 270 ASP A CA 1
ATOM 2128 C C . ASP A 1 270 ? 0.539 -4.326 4.405 1.00 85.38 270 ASP A C 1
ATOM 2130 O O . ASP A 1 270 ? 1.151 -4.591 5.440 1.00 85.38 270 ASP A O 1
ATOM 2134 N N . ARG A 1 271 ? 0.051 -5.285 3.609 1.00 85.94 271 ARG A N 1
ATOM 2135 C CA . ARG A 1 271 ? 0.162 -6.724 3.893 1.00 85.94 271 ARG A CA 1
ATOM 2136 C C . ARG A 1 271 ? 1.597 -7.187 4.066 1.00 85.94 271 ARG A C 1
ATOM 2138 O O . ARG A 1 271 ? 1.822 -8.169 4.755 1.00 85.94 271 ARG A O 1
ATOM 2145 N N . HIS A 1 272 ? 2.586 -6.512 3.487 1.00 86.38 272 HIS A N 1
ATOM 2146 C CA . HIS A 1 272 ? 3.992 -6.863 3.702 1.00 86.38 272 HIS A CA 1
ATOM 2147 C C . HIS A 1 272 ? 4.482 -6.575 5.128 1.00 86.38 272 HIS A C 1
ATOM 2149 O O . HIS A 1 272 ? 5.521 -7.099 5.537 1.00 86.38 272 HIS A O 1
ATOM 2155 N N . PHE A 1 273 ? 3.727 -5.780 5.884 1.00 87.12 273 PHE A N 1
ATOM 2156 C CA . PHE A 1 273 ? 4.076 -5.288 7.212 1.00 87.12 273 PHE A CA 1
ATOM 2157 C C . PHE A 1 273 ? 3.199 -5.871 8.326 1.00 87.12 273 PHE A C 1
ATOM 2159 O O . PHE A 1 273 ? 3.444 -5.586 9.495 1.00 87.12 273 PHE A O 1
ATOM 2166 N N . TRP A 1 274 ? 2.204 -6.701 7.996 1.00 87.19 274 TRP A N 1
ATOM 2167 C CA . TRP A 1 274 ? 1.345 -7.337 8.997 1.00 87.19 274 TRP A CA 1
ATOM 2168 C C . TRP A 1 274 ? 2.104 -8.360 9.860 1.00 87.19 274 TRP A C 1
ATOM 2170 O O . TRP A 1 274 ? 3.047 -8.997 9.362 1.00 87.19 274 TRP A O 1
ATOM 2180 N N . PRO A 1 275 ? 1.688 -8.540 11.131 1.00 84.25 275 PRO A N 1
ATOM 2181 C CA . PRO A 1 275 ? 2.226 -9.558 12.030 1.00 84.25 275 PRO A CA 1
ATOM 2182 C C . PRO A 1 275 ? 2.057 -10.978 11.481 1.00 84.25 275 PRO A C 1
ATOM 2184 O O . PRO A 1 275 ? 1.330 -11.226 10.520 1.00 84.25 275 PRO A O 1
ATOM 2187 N N . GLU A 1 276 ? 2.768 -11.923 12.092 1.00 79.19 276 GLU A N 1
ATOM 2188 C CA . GLU A 1 276 ? 2.611 -13.344 11.789 1.00 79.19 276 GLU A CA 1
ATOM 2189 C C . GLU A 1 276 ? 1.297 -13.912 12.348 1.00 79.19 276 GLU A C 1
ATOM 2191 O O . GLU A 1 276 ? 0.823 -13.430 13.376 1.00 79.19 276 GLU A O 1
ATOM 2196 N N . PRO A 1 277 ? 0.733 -14.958 11.714 1.00 80.19 277 PRO A N 1
ATOM 2197 C CA . PRO A 1 277 ? 1.210 -15.629 10.500 1.00 80.19 277 PRO A CA 1
ATOM 2198 C C . PRO A 1 277 ? 0.859 -14.848 9.221 1.00 80.19 277 PRO A C 1
ATOM 2200 O O . PRO A 1 277 ? -0.299 -14.542 8.960 1.00 80.19 277 PRO A O 1
ATOM 2203 N N . ASN A 1 278 ? 1.855 -14.553 8.379 1.00 81.12 278 ASN A N 1
ATOM 2204 C CA . ASN A 1 278 ? 1.636 -13.807 7.138 1.00 81.12 278 ASN A CA 1
ATOM 2205 C C . ASN A 1 278 ? 2.637 -14.218 6.037 1.00 81.12 278 ASN A C 1
ATOM 2207 O O . ASN A 1 278 ? 3.830 -13.925 6.152 1.00 81.12 278 ASN A O 1
ATOM 2211 N N . PRO A 1 279 ? 2.182 -14.857 4.940 1.00 80.75 279 PRO A N 1
ATOM 2212 C CA . PRO A 1 279 ? 3.066 -15.332 3.873 1.00 80.75 279 PRO A CA 1
ATOM 2213 C C . PRO A 1 279 ? 3.682 -14.198 3.043 1.00 80.75 279 PRO A C 1
ATOM 2215 O O . PRO A 1 279 ? 4.684 -14.413 2.365 1.00 80.75 279 PRO A O 1
ATOM 2218 N N . TYR A 1 280 ? 3.099 -12.997 3.089 1.00 83.69 280 TYR A N 1
ATOM 2219 C CA . TYR A 1 280 ? 3.603 -11.815 2.393 1.00 83.69 280 TYR A CA 1
ATOM 2220 C C . TYR A 1 280 ? 4.547 -10.979 3.260 1.00 83.69 280 TYR A C 1
ATOM 2222 O O . TYR A 1 280 ? 5.091 -9.990 2.762 1.00 83.69 280 TYR A O 1
ATOM 2230 N N . ARG A 1 281 ? 4.748 -11.348 4.535 1.00 83.62 281 ARG A N 1
ATOM 2231 C CA . ARG A 1 281 ? 5.546 -10.572 5.486 1.00 83.62 281 ARG A CA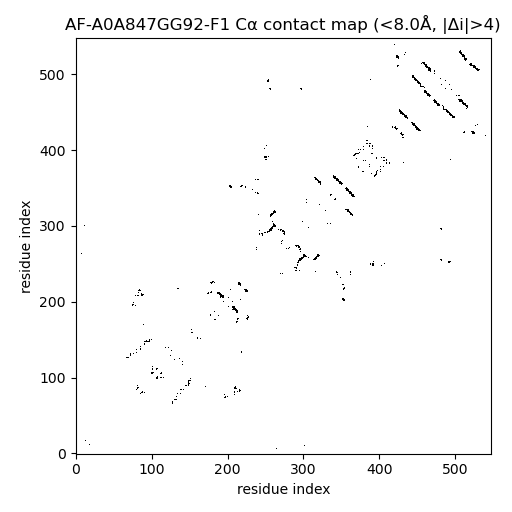 1
ATOM 2232 C C . ARG A 1 281 ? 6.976 -10.403 4.991 1.00 83.62 281 ARG A C 1
ATOM 2234 O O . ARG A 1 281 ? 7.646 -11.365 4.605 1.00 83.62 281 ARG A O 1
ATOM 2241 N N . ARG A 1 282 ? 7.477 -9.173 5.066 1.00 80.94 282 ARG A N 1
ATOM 2242 C CA . ARG A 1 282 ? 8.898 -8.890 4.874 1.00 80.94 282 ARG A CA 1
ATOM 2243 C C . ARG A 1 282 ? 9.717 -9.515 6.000 1.00 80.94 282 ARG A C 1
ATOM 2245 O O . ARG A 1 282 ? 9.491 -9.245 7.175 1.00 80.94 282 ARG A O 1
ATOM 2252 N N . ARG A 1 283 ? 10.693 -10.346 5.627 1.00 80.25 283 ARG A N 1
ATOM 2253 C CA . ARG A 1 283 ? 11.594 -11.027 6.576 1.00 80.25 283 ARG A CA 1
ATOM 2254 C C . ARG A 1 283 ? 12.666 -10.106 7.154 1.00 80.25 283 ARG A C 1
ATOM 2256 O O . ARG A 1 283 ? 13.241 -10.417 8.187 1.00 80.25 283 ARG A O 1
ATOM 2263 N N . ASP A 1 284 ? 12.941 -9.004 6.471 1.00 81.50 284 ASP A N 1
ATOM 2264 C CA . ASP A 1 284 ? 13.998 -8.044 6.773 1.00 81.50 284 ASP A CA 1
ATOM 2265 C C . ASP A 1 284 ? 13.502 -6.823 7.564 1.00 81.50 284 ASP A C 1
ATOM 2267 O O . ASP A 1 284 ? 14.206 -5.819 7.642 1.00 81.50 284 ASP A O 1
ATOM 2271 N N . LEU A 1 285 ? 12.296 -6.887 8.144 1.00 81.12 285 LEU A N 1
ATOM 2272 C CA . LEU A 1 285 ? 11.794 -5.817 9.004 1.00 81.12 285 LEU A CA 1
ATOM 2273 C C . LEU A 1 285 ? 12.681 -5.680 10.250 1.00 81.12 285 LEU A C 1
ATOM 2275 O O . LEU A 1 285 ? 12.942 -6.694 10.908 1.00 81.12 285 LEU A O 1
ATOM 2279 N N . PRO A 1 286 ? 13.103 -4.451 10.604 1.00 81.25 286 PRO A N 1
ATOM 2280 C CA . PRO A 1 286 ? 13.797 -4.193 11.859 1.00 81.25 286 PRO A CA 1
ATOM 2281 C C . PRO A 1 286 ? 13.011 -4.764 13.047 1.00 81.25 286 PRO A C 1
ATOM 2283 O O . PRO A 1 286 ? 11.780 -4.687 13.071 1.00 81.25 286 PRO A O 1
ATOM 2286 N N . GLU A 1 287 ? 13.696 -5.342 14.038 1.00 77.00 287 GLU A N 1
ATOM 2287 C CA . GLU A 1 287 ? 13.024 -5.898 15.225 1.00 77.00 287 GLU A CA 1
ATOM 2288 C C . GLU A 1 287 ? 12.205 -4.835 15.959 1.00 77.00 287 GLU A C 1
ATOM 2290 O O . GLU A 1 287 ? 11.127 -5.115 16.482 1.00 77.00 287 GLU A O 1
ATOM 2295 N N . ASP A 1 288 ? 12.666 -3.584 15.924 1.00 73.12 288 ASP A N 1
ATOM 2296 C CA . ASP A 1 288 ? 11.974 -2.444 16.501 1.00 73.12 288 ASP A CA 1
ATOM 2297 C C . ASP A 1 288 ? 10.759 -1.962 15.695 1.00 73.12 288 ASP A C 1
ATOM 2299 O O . ASP A 1 288 ? 10.053 -1.081 16.174 1.00 73.12 288 ASP A O 1
ATOM 2303 N N . ALA A 1 289 ? 10.492 -2.536 14.521 1.00 75.69 289 ALA A N 1
ATOM 2304 C CA . ALA A 1 289 ? 9.336 -2.233 13.678 1.00 75.69 289 ALA A CA 1
ATOM 2305 C C . ALA A 1 289 ? 8.275 -3.350 13.684 1.00 75.69 289 ALA A C 1
ATOM 2307 O O . ALA A 1 289 ? 7.299 -3.276 12.936 1.00 75.69 289 ALA A O 1
ATOM 2308 N N . ARG A 1 290 ? 8.453 -4.399 14.499 1.00 80.44 290 ARG A N 1
ATOM 2309 C CA . ARG A 1 290 ? 7.433 -5.437 14.694 1.00 80.44 290 ARG A CA 1
ATOM 2310 C C . ARG A 1 290 ? 6.347 -4.921 15.638 1.00 80.44 290 ARG A C 1
ATOM 2312 O O . ARG A 1 290 ? 6.657 -4.425 16.717 1.00 80.44 290 ARG A O 1
ATOM 2319 N N . VAL A 1 291 ? 5.095 -5.059 15.215 1.00 82.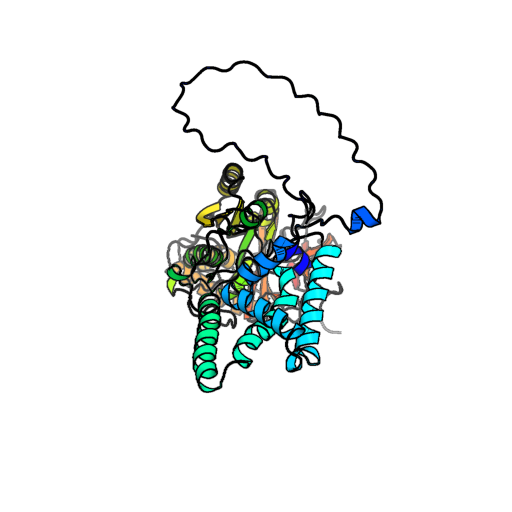94 291 VAL A N 1
ATOM 2320 C CA . VAL A 1 291 ? 3.891 -4.665 15.960 1.00 82.94 291 VAL A CA 1
ATOM 2321 C C . VAL A 1 291 ? 2.872 -5.801 15.923 1.00 82.94 291 VAL A C 1
ATOM 2323 O O . VAL A 1 291 ? 2.914 -6.623 15.004 1.00 82.94 291 VAL A O 1
ATOM 2326 N N . ASP A 1 292 ? 1.963 -5.823 16.897 1.00 78.44 292 ASP A N 1
ATOM 2327 C CA . ASP A 1 292 ? 0.908 -6.842 17.012 1.00 78.44 292 ASP A CA 1
ATOM 2328 C C . ASP A 1 292 ? -0.373 -6.460 16.254 1.00 78.44 292 ASP A C 1
ATOM 2330 O O . ASP A 1 292 ? -1.211 -7.309 15.950 1.00 78.44 292 ASP A O 1
ATOM 2334 N N . SER A 1 293 ? -0.523 -5.179 15.916 1.00 83.31 293 SER A N 1
ATOM 2335 C CA . SER A 1 293 ? -1.656 -4.639 15.171 1.00 83.31 293 SER A CA 1
ATOM 2336 C C . SER A 1 293 ? -1.386 -4.585 13.668 1.00 83.31 293 SER A C 1
ATOM 2338 O O . SER A 1 293 ? -0.252 -4.563 13.184 1.00 83.31 293 SER A O 1
ATOM 2340 N N . ARG A 1 294 ? -2.461 -4.567 12.883 1.00 86.38 294 ARG A N 1
ATOM 2341 C CA . ARG A 1 294 ? -2.381 -4.549 11.417 1.00 86.38 294 ARG A CA 1
ATOM 2342 C C . ARG A 1 294 ? -2.635 -3.160 10.881 1.00 86.38 294 ARG A C 1
ATOM 2344 O O . ARG A 1 294 ? -3.747 -2.658 10.987 1.00 86.38 294 ARG A O 1
ATOM 2351 N N . ILE A 1 295 ? -1.654 -2.568 10.218 1.00 88.50 295 ILE A N 1
ATOM 2352 C CA . ILE A 1 295 ? -1.875 -1.329 9.467 1.00 88.50 295 ILE A CA 1
ATOM 2353 C C . ILE A 1 295 ? -2.742 -1.647 8.242 1.00 88.50 295 ILE A C 1
ATOM 2355 O O . ILE A 1 295 ? -2.358 -2.502 7.450 1.00 88.50 295 ILE A O 1
ATOM 2359 N N . SER A 1 296 ? -3.894 -0.996 8.066 1.00 86.62 296 SER A N 1
ATOM 2360 C CA . SER A 1 296 ? -4.801 -1.278 6.935 1.00 86.62 296 SER A CA 1
ATOM 2361 C C . SER A 1 296 ? -5.383 -0.016 6.310 1.00 86.62 296 SER A C 1
ATOM 2363 O O . SER A 1 296 ? -5.686 0.954 7.006 1.00 86.62 296 SER A O 1
ATOM 2365 N N . LEU A 1 297 ? -5.511 -0.021 4.981 1.00 86.00 297 LEU A N 1
ATOM 2366 C CA . LEU A 1 297 ? -6.037 1.109 4.230 1.00 86.00 297 LEU A CA 1
ATOM 2367 C C . LEU A 1 297 ? -7.543 1.245 4.462 1.00 86.00 297 LEU A C 1
ATOM 2369 O O . LEU A 1 297 ? -8.334 0.438 3.978 1.00 86.00 297 LEU A O 1
ATOM 2373 N N . ALA A 1 298 ? -7.935 2.323 5.128 1.00 83.31 298 ALA A N 1
ATOM 2374 C CA . ALA A 1 298 ? -9.324 2.632 5.427 1.00 83.31 298 ALA A CA 1
ATOM 2375 C C . ALA A 1 298 ? -9.968 3.554 4.382 1.00 83.31 298 ALA A C 1
ATOM 2377 O O . ALA A 1 298 ? -11.112 3.354 3.975 1.00 83.31 298 ALA A O 1
ATOM 2378 N N . ALA A 1 299 ? -9.229 4.558 3.903 1.00 83.19 299 ALA A N 1
ATOM 2379 C CA . ALA A 1 299 ? -9.755 5.527 2.948 1.00 83.19 299 ALA A CA 1
ATOM 2380 C C . ALA A 1 299 ? -8.711 5.965 1.919 1.00 83.19 299 ALA A C 1
ATOM 2382 O O . ALA A 1 299 ? -7.523 6.093 2.203 1.00 83.19 299 ALA A O 1
ATOM 2383 N N . HIS A 1 300 ? -9.183 6.253 0.708 1.00 86.12 300 HIS A N 1
ATOM 2384 C CA . HIS A 1 300 ? -8.378 6.844 -0.357 1.00 86.12 300 HIS A CA 1
ATOM 2385 C C . HIS A 1 300 ? -9.126 8.038 -0.948 1.00 86.12 300 HIS A C 1
ATOM 2387 O O . HIS A 1 300 ? -10.231 7.872 -1.471 1.00 86.12 300 HIS A O 1
ATOM 2393 N N . ARG A 1 301 ? -8.549 9.236 -0.835 1.00 86.38 301 ARG A N 1
ATOM 2394 C CA . ARG A 1 301 ? -9.160 10.505 -1.263 1.00 86.38 301 ARG A CA 1
ATOM 2395 C C . ARG A 1 301 ? -8.202 11.358 -2.085 1.00 86.38 301 ARG A C 1
ATOM 2397 O O . ARG A 1 301 ? -7.011 11.061 -2.178 1.00 86.38 301 ARG A O 1
ATOM 2404 N N . ASN A 1 302 ? -8.718 12.421 -2.692 1.00 82.94 302 ASN A N 1
ATOM 2405 C CA . ASN A 1 302 ? -7.897 13.338 -3.489 1.00 82.94 302 ASN A CA 1
ATOM 2406 C C . ASN A 1 302 ? -7.426 14.540 -2.681 1.00 82.94 302 ASN A C 1
ATOM 2408 O O . ASN A 1 302 ? -6.317 15.028 -2.887 1.00 82.94 302 ASN A O 1
ATOM 2412 N N . THR A 1 303 ? -8.260 14.993 -1.750 1.00 87.94 303 THR A N 1
ATOM 2413 C CA . THR A 1 303 ? -7.976 16.119 -0.864 1.00 87.94 303 THR A CA 1
ATOM 2414 C C . THR A 1 303 ? -8.136 15.707 0.595 1.00 87.94 303 THR A C 1
ATOM 2416 O O . THR A 1 303 ? -8.845 14.748 0.901 1.00 87.94 303 THR A O 1
ATOM 2419 N N . VAL A 1 304 ? -7.468 16.415 1.512 1.00 89.50 304 VAL A N 1
ATOM 2420 C CA . VAL A 1 304 ? -7.595 16.111 2.948 1.00 89.50 304 VAL A CA 1
ATOM 2421 C C . VAL A 1 304 ? -8.998 16.412 3.472 1.00 89.50 304 VAL A C 1
ATOM 2423 O O . VAL A 1 304 ? -9.479 15.686 4.327 1.00 89.50 304 VAL A O 1
ATOM 2426 N N . MET A 1 305 ? -9.695 17.401 2.906 1.00 90.56 305 MET A N 1
ATOM 2427 C CA . MET A 1 305 ? -11.046 17.781 3.333 1.00 90.56 305 MET A CA 1
ATOM 2428 C C . MET A 1 305 ? -12.075 16.666 3.111 1.00 90.56 305 MET A C 1
ATOM 2430 O O . MET A 1 305 ? -12.999 16.513 3.900 1.00 90.56 305 MET A O 1
ATOM 2434 N N . GLU A 1 306 ? -11.899 15.838 2.079 1.00 87.06 306 GLU A N 1
ATOM 2435 C CA . GLU A 1 306 ? -12.748 14.662 1.836 1.00 87.06 306 GLU A CA 1
ATOM 2436 C C . GLU A 1 306 ? -12.591 13.560 2.899 1.00 87.06 306 GLU A C 1
ATOM 2438 O O . GLU A 1 306 ? -13.365 12.597 2.902 1.00 87.06 306 GLU A O 1
ATOM 2443 N N . LEU A 1 307 ? -11.581 13.656 3.772 1.00 86.44 307 LEU A N 1
ATOM 2444 C CA . LEU A 1 307 ? -11.411 12.730 4.887 1.00 86.44 307 LEU A CA 1
ATOM 2445 C C . LEU A 1 307 ? -12.322 13.046 6.068 1.00 86.44 307 LEU A C 1
ATOM 2447 O O . LEU A 1 307 ? -12.463 12.160 6.901 1.00 86.44 307 LEU A O 1
ATOM 2451 N N . GLU A 1 308 ? -12.949 14.229 6.133 1.00 85.94 308 GLU A N 1
ATOM 2452 C CA . GLU A 1 308 ? -13.771 14.668 7.275 1.00 85.94 308 GLU A CA 1
ATOM 2453 C C . GLU A 1 308 ? -14.668 13.563 7.868 1.00 85.94 308 GLU A C 1
ATOM 2455 O O . GLU A 1 308 ? -14.544 13.302 9.063 1.00 85.94 308 GLU A O 1
ATOM 2460 N N . PRO A 1 309 ? -15.488 12.833 7.082 1.00 79.62 309 PRO A N 1
ATOM 2461 C CA . PRO A 1 309 ? -16.386 11.819 7.642 1.00 79.62 309 PRO A CA 1
ATOM 2462 C C . PRO A 1 309 ? -15.688 10.548 8.151 1.00 79.62 309 PRO A C 1
ATOM 2464 O O . PRO A 1 309 ? -16.340 9.721 8.772 1.00 79.62 309 PRO A O 1
ATOM 2467 N N . PHE A 1 310 ? -14.396 10.363 7.874 1.00 80.31 310 PHE A N 1
ATOM 2468 C CA . PHE A 1 310 ? -13.615 9.192 8.288 1.00 80.31 310 PHE A CA 1
ATOM 2469 C C . PHE A 1 310 ? -12.613 9.519 9.389 1.00 80.31 310 PHE A C 1
ATOM 2471 O O . PHE A 1 310 ? -12.023 8.604 9.947 1.00 80.31 310 PHE A O 1
ATOM 2478 N N . LEU A 1 311 ? -12.363 10.804 9.672 1.00 83.12 311 LEU A N 1
ATOM 2479 C CA . LEU A 1 311 ? -11.239 11.207 10.511 1.00 83.12 311 LEU A CA 1
ATOM 2480 C C . LEU A 1 311 ? -11.246 10.518 11.863 1.00 83.12 311 LEU A C 1
ATOM 2482 O O . LEU A 1 311 ? -10.181 10.061 12.265 1.00 83.12 311 LEU A O 1
ATOM 2486 N N . GLU A 1 312 ? -12.398 10.462 12.539 1.00 78.75 312 GLU A N 1
ATOM 2487 C CA . GLU A 1 312 ? -12.554 9.861 13.873 1.00 78.75 312 GLU A CA 1
ATOM 2488 C C . GLU A 1 312 ? -12.010 8.430 13.936 1.00 78.75 312 GLU A C 1
ATOM 2490 O O . GLU A 1 312 ? -11.356 8.078 14.914 1.00 78.75 312 GLU A O 1
ATOM 2495 N N . ASP A 1 313 ? -12.181 7.664 12.859 1.00 78.06 313 ASP A N 1
ATOM 2496 C CA . ASP A 1 313 ? -11.756 6.269 12.763 1.00 78.06 313 ASP A CA 1
ATOM 2497 C C . ASP A 1 313 ? -10.352 6.104 12.164 1.00 78.06 313 ASP A C 1
ATOM 2499 O O . ASP A 1 313 ? -9.910 4.982 11.947 1.00 78.06 313 ASP A O 1
ATOM 2503 N N . LEU A 1 314 ? -9.642 7.190 11.840 1.00 87.31 314 LEU A N 1
ATOM 2504 C CA . LEU A 1 314 ? -8.308 7.140 11.239 1.00 87.31 314 LEU A CA 1
ATOM 2505 C C . LEU A 1 314 ? -7.212 7.389 12.273 1.00 87.31 314 LEU A C 1
ATOM 2507 O O . LEU A 1 314 ? -7.186 8.417 12.953 1.00 87.31 314 LEU A O 1
ATOM 2511 N N . ASP A 1 315 ? -6.226 6.494 12.290 1.00 89.62 315 ASP A N 1
ATOM 2512 C CA . ASP A 1 315 ? -5.016 6.638 13.094 1.00 89.62 315 ASP A CA 1
ATOM 2513 C C . ASP A 1 315 ? -3.894 7.346 12.354 1.00 89.62 315 ASP A C 1
ATOM 2515 O O . ASP A 1 315 ? -3.108 8.074 12.962 1.00 89.62 315 ASP A O 1
ATOM 2519 N N . TYR A 1 316 ? -3.817 7.135 11.042 1.00 94.06 316 TYR A N 1
ATOM 2520 C CA . TYR A 1 316 ? -2.751 7.676 10.215 1.00 94.06 316 TYR A CA 1
ATOM 2521 C C . TYR A 1 316 ? -3.300 8.313 8.945 1.00 94.06 316 TYR A C 1
ATOM 2523 O O . TYR A 1 316 ? -4.242 7.820 8.325 1.00 94.06 316 TYR A O 1
ATOM 2531 N N . VAL A 1 317 ? -2.669 9.402 8.519 1.00 95.62 317 VAL A N 1
ATOM 2532 C CA . VAL A 1 317 ? -2.961 10.044 7.235 1.00 95.62 317 VAL A CA 1
ATOM 2533 C C . VAL A 1 317 ? -1.658 10.228 6.482 1.00 95.62 317 VAL A C 1
ATOM 2535 O O . VAL A 1 317 ? -0.701 10.806 6.993 1.00 95.62 317 VAL A O 1
ATOM 2538 N N . VAL A 1 318 ? -1.624 9.743 5.248 1.00 95.31 318 VAL A N 1
ATOM 2539 C CA . VAL A 1 318 ? -0.490 9.905 4.345 1.00 95.31 318 VAL A CA 1
ATOM 2540 C C . VAL A 1 318 ? -0.955 10.705 3.147 1.00 95.31 318 VAL A C 1
ATOM 2542 O O . VAL A 1 318 ? -1.924 10.328 2.493 1.00 95.31 318 VAL A O 1
ATOM 2545 N N . PHE A 1 319 ? -0.261 11.785 2.808 1.00 92.56 319 PHE A N 1
ATOM 2546 C CA . PHE A 1 319 ? -0.571 12.512 1.583 1.00 92.56 319 PHE A CA 1
ATOM 2547 C C . PHE A 1 319 ? 0.666 12.819 0.759 1.00 92.56 319 PHE A C 1
ATOM 2549 O O . PHE A 1 319 ? 1.769 12.960 1.290 1.00 92.56 319 PHE A O 1
ATOM 2556 N N . ALA A 1 320 ? 0.471 12.935 -0.553 1.00 90.25 320 ALA A N 1
ATOM 2557 C CA . ALA A 1 320 ? 1.507 13.375 -1.473 1.00 90.25 320 ALA A CA 1
ATOM 2558 C C . ALA A 1 320 ? 1.172 14.732 -2.090 1.00 90.25 320 ALA A C 1
ATOM 2560 O O . ALA A 1 320 ? 0.037 15.000 -2.481 1.00 90.25 320 ALA A O 1
ATOM 2561 N N . MET A 1 321 ? 2.191 15.576 -2.214 1.00 89.06 321 MET A N 1
ATOM 2562 C CA . MET A 1 321 ? 2.113 16.873 -2.871 1.00 89.06 321 MET A CA 1
ATOM 2563 C C . MET A 1 321 ? 3.235 17.001 -3.894 1.00 89.06 321 MET A C 1
ATOM 2565 O O . MET A 1 321 ? 4.402 16.765 -3.583 1.00 89.06 321 MET A O 1
ATOM 2569 N N . GLU A 1 322 ? 2.902 17.398 -5.118 1.00 86.75 322 GLU A N 1
ATOM 2570 C CA . GLU A 1 322 ? 3.915 17.713 -6.125 1.00 86.75 322 GLU A CA 1
ATOM 2571 C C . GLU A 1 322 ? 4.705 18.954 -5.684 1.00 86.75 322 GLU A C 1
ATOM 2573 O O . GLU A 1 322 ? 4.146 19.885 -5.109 1.00 86.75 322 GLU A O 1
ATOM 2578 N N . SER A 1 323 ? 6.010 18.996 -5.960 1.00 83.69 323 SER A N 1
ATOM 2579 C CA . SER A 1 323 ? 6.896 20.084 -5.514 1.00 83.69 323 SER A CA 1
ATOM 2580 C C . SER A 1 323 ? 6.415 21.470 -5.973 1.00 83.69 323 SER A C 1
ATOM 2582 O O . SER A 1 323 ? 6.488 22.436 -5.217 1.00 83.69 323 SER A O 1
ATOM 2584 N N . ALA A 1 324 ? 5.814 21.557 -7.166 1.00 80.50 324 ALA A N 1
ATOM 2585 C CA . ALA A 1 324 ? 5.208 22.789 -7.677 1.00 80.50 324 ALA A CA 1
ATOM 2586 C C . ALA A 1 324 ? 4.020 23.289 -6.828 1.00 80.50 324 ALA A C 1
ATOM 2588 O O . ALA A 1 324 ? 3.774 24.488 -6.763 1.00 80.50 324 ALA A O 1
ATOM 2589 N N . ARG A 1 325 ? 3.315 22.379 -6.146 1.00 82.81 325 ARG A N 1
ATOM 2590 C CA . ARG A 1 325 ? 2.165 22.654 -5.269 1.00 82.81 325 ARG A CA 1
ATOM 2591 C C . ARG A 1 325 ? 2.538 22.637 -3.786 1.00 82.81 325 ARG A C 1
ATOM 2593 O O . ARG A 1 325 ? 1.668 22.647 -2.922 1.00 82.81 325 ARG A O 1
ATOM 2600 N N . LYS A 1 326 ? 3.833 22.649 -3.452 1.00 80.62 326 LYS A N 1
ATOM 2601 C CA . LYS A 1 326 ? 4.315 22.692 -2.062 1.00 80.62 326 LYS A CA 1
ATOM 2602 C C . LYS A 1 326 ? 3.669 23.802 -1.207 1.00 80.62 326 LYS A C 1
ATOM 2604 O O . LYS A 1 326 ? 3.409 23.517 -0.041 1.00 80.62 326 LYS A O 1
ATOM 2609 N N . PRO A 1 327 ? 3.360 25.014 -1.721 1.00 82.06 327 PRO A N 1
ATOM 2610 C CA . PRO A 1 327 ? 2.652 26.025 -0.929 1.00 82.06 327 PRO A CA 1
ATOM 2611 C C . PRO A 1 327 ? 1.277 25.559 -0.426 1.00 82.06 327 PRO A C 1
ATOM 2613 O O . PRO A 1 327 ? 0.899 25.866 0.701 1.00 82.06 327 PRO A O 1
ATOM 2616 N N . GLU A 1 328 ? 0.559 24.752 -1.211 1.00 84.31 328 GLU A N 1
ATOM 2617 C CA . GLU A 1 328 ? -0.749 24.200 -0.833 1.00 84.31 328 GLU A CA 1
ATOM 2618 C C . GLU A 1 328 ? -0.638 23.146 0.277 1.00 84.31 328 GLU A C 1
ATOM 2620 O O . GLU A 1 328 ? -1.578 22.964 1.051 1.00 84.31 328 GLU A O 1
ATOM 2625 N N . ALA A 1 329 ? 0.523 22.489 0.420 1.00 86.69 329 ALA A N 1
ATOM 2626 C CA . ALA A 1 329 ? 0.745 21.526 1.498 1.00 86.69 329 ALA A CA 1
ATOM 2627 C C . ALA A 1 329 ? 0.569 22.174 2.877 1.00 86.69 329 ALA A C 1
ATOM 2629 O O . ALA A 1 329 ? 0.064 21.522 3.782 1.00 86.69 329 ALA A O 1
ATOM 2630 N N . GLY A 1 330 ? 0.915 23.458 3.036 1.00 89.06 330 GLY A N 1
ATOM 2631 C CA . GLY A 1 330 ? 0.730 24.179 4.299 1.00 89.06 330 GLY A CA 1
ATOM 2632 C C . GLY A 1 330 ? -0.730 24.210 4.763 1.00 89.06 330 GLY A C 1
ATOM 2633 O O . GLY A 1 330 ? -0.996 24.037 5.951 1.00 89.06 330 GLY A O 1
ATOM 2634 N N . ILE A 1 331 ? -1.673 24.337 3.823 1.00 91.06 331 ILE A N 1
ATOM 2635 C CA . ILE A 1 331 ? -3.115 24.314 4.106 1.00 91.06 331 ILE A CA 1
ATOM 2636 C C . ILE A 1 331 ? -3.514 22.935 4.637 1.00 91.06 331 ILE A C 1
ATOM 2638 O O . ILE A 1 331 ? -4.214 22.833 5.640 1.00 91.06 331 ILE A O 1
ATOM 2642 N N . TRP A 1 332 ? -3.031 21.868 3.997 1.00 93.75 332 TRP A N 1
ATOM 2643 C CA . TRP A 1 332 ? -3.372 20.495 4.373 1.00 93.75 332 TRP A CA 1
ATOM 2644 C C . TRP A 1 332 ? -2.762 20.093 5.717 1.00 93.75 332 TRP A C 1
ATOM 2646 O O . TRP A 1 332 ? -3.432 19.471 6.538 1.00 93.75 332 TRP A O 1
ATOM 2656 N N . ILE A 1 333 ? -1.514 20.499 5.966 1.00 94.69 333 ILE A N 1
ATOM 2657 C CA . ILE A 1 333 ? -0.824 20.294 7.245 1.00 94.69 333 ILE A CA 1
ATOM 2658 C C . ILE A 1 333 ? -1.577 21.017 8.366 1.00 94.69 333 ILE A C 1
ATOM 2660 O O . ILE A 1 333 ? -1.853 20.413 9.399 1.00 94.69 333 ILE A O 1
ATOM 2664 N N . GLY A 1 334 ? -1.936 22.289 8.158 1.00 93.56 334 GLY A N 1
ATOM 2665 C CA . GLY A 1 334 ? -2.683 23.076 9.141 1.00 93.56 334 GLY A CA 1
ATOM 2666 C C . GLY A 1 334 ? -4.067 22.494 9.428 1.00 93.56 334 GLY A C 1
ATOM 2667 O O . GLY A 1 334 ? -4.465 22.398 10.586 1.00 93.56 334 GLY A O 1
ATOM 2668 N N . TRP A 1 335 ? -4.770 22.040 8.389 1.00 94.31 335 TRP A N 1
ATOM 2669 C CA . TRP A 1 335 ? -6.084 21.415 8.518 1.00 94.31 335 TRP A CA 1
ATOM 2670 C C . TRP A 1 335 ? -6.031 20.119 9.339 1.00 94.31 335 TRP A C 1
ATOM 2672 O O . TRP A 1 335 ? -6.843 19.943 10.246 1.00 94.31 335 TRP A O 1
ATOM 2682 N N . LEU A 1 336 ? -5.045 19.250 9.081 1.00 95.00 336 LEU A N 1
ATOM 2683 C CA . LEU A 1 336 ? -4.826 18.023 9.855 1.00 95.00 336 LEU A CA 1
ATOM 2684 C C . LEU A 1 336 ? -4.433 18.333 11.307 1.00 95.00 336 LEU A C 1
ATOM 2686 O O . LEU A 1 336 ? -4.969 17.724 12.231 1.00 95.00 336 LEU A O 1
ATOM 2690 N N . ALA A 1 337 ? -3.558 19.318 11.524 1.00 93.56 337 ALA A N 1
ATOM 2691 C CA . ALA A 1 337 ? -3.144 19.733 12.864 1.00 93.56 337 ALA A CA 1
ATOM 2692 C C . ALA A 1 337 ? -4.321 20.227 13.720 1.00 93.56 337 ALA A C 1
ATOM 2694 O O . ALA A 1 337 ? -4.439 19.840 14.880 1.00 93.56 337 ALA A O 1
ATOM 2695 N N . GLN A 1 338 ? -5.234 21.013 13.140 1.00 92.75 338 GLN A N 1
ATOM 2696 C CA . GLN A 1 338 ? -6.456 21.476 13.816 1.00 92.75 338 GLN A CA 1
ATOM 2697 C C . GLN A 1 338 ? -7.402 20.334 14.219 1.00 92.75 338 GLN A C 1
ATOM 2699 O O . GLN A 1 338 ? -8.226 20.514 15.108 1.00 92.75 338 GLN A O 1
ATOM 2704 N N . ARG A 1 339 ? -7.282 19.165 13.581 1.00 91.25 339 ARG A N 1
ATOM 2705 C CA . ARG A 1 339 ? -8.096 17.962 13.823 1.00 91.25 339 ARG A CA 1
ATOM 2706 C C . ARG A 1 339 ? -7.362 16.904 14.642 1.00 91.25 339 ARG A C 1
ATOM 2708 O O . ARG A 1 339 ? -7.707 15.728 14.593 1.00 91.25 339 ARG A O 1
ATOM 2715 N N . GLY A 1 340 ? -6.326 17.317 15.368 1.00 90.12 340 GLY A N 1
ATOM 2716 C CA . GLY A 1 340 ? -5.601 16.435 16.270 1.00 90.12 340 GLY A CA 1
ATOM 2717 C C . GLY A 1 340 ? -4.679 15.453 15.554 1.00 90.12 340 GLY A C 1
ATOM 2718 O O . GLY A 1 340 ? -4.488 14.353 16.048 1.00 90.12 340 GLY A O 1
ATOM 2719 N N . PHE A 1 341 ? -4.083 15.811 14.414 1.00 93.31 341 PHE A N 1
ATOM 2720 C CA . PHE A 1 341 ? -3.023 15.012 13.787 1.00 93.31 341 PHE A CA 1
ATOM 2721 C C . PHE A 1 341 ? -1.661 15.699 13.904 1.00 93.31 341 PHE A C 1
ATOM 2723 O O . PHE A 1 341 ? -1.519 16.896 13.666 1.00 93.31 341 PHE A O 1
ATOM 2730 N N . ARG A 1 342 ? -0.618 14.925 14.211 1.00 93.62 342 ARG A N 1
ATOM 2731 C CA . ARG A 1 342 ? 0.777 15.384 14.259 1.00 93.62 342 ARG A CA 1
ATOM 2732 C C . ARG A 1 342 ? 1.601 14.768 13.139 1.00 93.62 342 ARG A C 1
ATOM 2734 O O . ARG A 1 342 ? 1.411 13.603 12.795 1.00 93.62 342 ARG A O 1
ATOM 2741 N N . ALA A 1 343 ? 2.541 15.535 12.599 1.00 94.75 343 ALA A N 1
ATOM 2742 C CA . ALA A 1 343 ? 3.473 15.037 11.593 1.00 94.75 343 ALA A CA 1
ATOM 2743 C C . ALA A 1 343 ? 4.451 14.018 12.209 1.00 94.75 343 ALA A C 1
ATOM 2745 O O . ALA A 1 343 ? 4.999 14.252 13.286 1.00 94.75 343 ALA A O 1
ATOM 2746 N N . LEU A 1 344 ? 4.669 12.901 11.512 1.00 93.88 344 LEU A N 1
ATOM 2747 C CA . LEU A 1 344 ? 5.636 11.857 11.861 1.00 93.88 344 LEU A CA 1
ATOM 2748 C C . LEU A 1 344 ? 6.909 11.942 11.017 1.00 93.88 344 LEU A C 1
ATOM 2750 O O . LEU A 1 344 ? 8.007 11.895 11.561 1.00 93.88 344 LEU A O 1
ATOM 2754 N N . ASP A 1 345 ? 6.761 12.024 9.693 1.00 94.25 345 ASP A N 1
ATOM 2755 C CA . ASP A 1 345 ? 7.883 12.076 8.752 1.00 94.25 345 ASP A CA 1
ATOM 2756 C C . ASP A 1 345 ? 7.518 12.913 7.517 1.00 94.25 345 ASP A C 1
ATOM 2758 O O . ASP A 1 345 ? 6.347 13.062 7.145 1.00 94.25 345 ASP A O 1
ATOM 2762 N N . HIS A 1 346 ? 8.553 13.443 6.870 1.00 93.94 346 HIS A N 1
ATOM 2763 C CA . HIS A 1 346 ? 8.487 14.147 5.599 1.00 93.94 346 HIS A CA 1
ATOM 2764 C C . HIS A 1 346 ? 9.540 13.576 4.654 1.00 93.94 346 HIS A C 1
ATOM 2766 O O . HIS A 1 346 ? 10.744 13.619 4.909 1.00 93.94 346 HIS A O 1
ATOM 2772 N N . ILE A 1 347 ? 9.077 13.048 3.527 1.00 92.50 347 ILE A N 1
ATOM 2773 C CA . ILE A 1 347 ? 9.926 12.385 2.544 1.00 92.50 347 ILE A CA 1
ATOM 2774 C C . ILE A 1 347 ? 9.867 13.192 1.258 1.00 92.50 347 ILE A C 1
ATOM 2776 O O . ILE A 1 347 ? 8.798 13.405 0.691 1.00 92.50 347 ILE A O 1
ATOM 2780 N N . TRP A 1 348 ? 11.020 13.638 0.778 1.00 89.44 348 TRP A N 1
ATOM 2781 C CA . TRP A 1 348 ? 11.134 14.233 -0.544 1.00 89.44 348 TRP A CA 1
ATOM 2782 C C . TRP A 1 348 ? 11.682 13.204 -1.524 1.00 89.44 348 TRP A C 1
ATOM 2784 O O . TRP A 1 348 ? 12.742 12.626 -1.299 1.00 89.44 348 TRP A O 1
ATOM 2794 N N . GLU A 1 349 ? 10.960 13.010 -2.620 1.00 83.69 349 GLU A N 1
ATOM 2795 C CA . GLU A 1 349 ? 11.434 12.265 -3.775 1.00 83.69 349 GLU A CA 1
ATOM 2796 C C . GLU A 1 349 ? 11.699 13.238 -4.926 1.00 83.69 349 GLU A C 1
ATOM 2798 O O . GLU A 1 349 ? 10.806 14.011 -5.308 1.00 83.69 349 GLU A O 1
ATOM 2803 N N . PRO A 1 350 ? 12.909 13.217 -5.512 1.00 79.25 350 PRO A N 1
ATOM 2804 C CA . PRO A 1 350 ? 13.192 14.008 -6.694 1.00 79.25 350 PRO A CA 1
ATOM 2805 C C . PRO A 1 350 ? 12.325 13.547 -7.869 1.00 79.25 350 PRO A C 1
ATOM 2807 O O . PRO A 1 350 ? 11.733 12.465 -7.869 1.00 79.25 350 PRO A O 1
ATOM 2810 N N . ARG A 1 351 ? 12.272 14.383 -8.908 1.00 75.56 351 ARG A N 1
ATOM 2811 C CA . ARG A 1 351 ? 11.616 14.042 -10.171 1.00 75.56 351 ARG A CA 1
ATOM 2812 C C . ARG A 1 351 ? 12.181 12.719 -10.697 1.00 75.56 351 ARG A C 1
ATOM 2814 O O . ARG A 1 351 ? 13.395 12.516 -10.693 1.00 75.56 351 ARG A O 1
ATOM 2821 N N . ARG A 1 352 ? 11.293 11.836 -11.159 1.00 69.19 352 ARG A N 1
ATOM 2822 C CA . ARG A 1 352 ? 11.660 10.562 -11.785 1.00 69.19 352 ARG A CA 1
ATOM 2823 C C . ARG A 1 352 ? 11.079 10.502 -13.192 1.00 69.19 352 ARG A C 1
ATOM 2825 O O . ARG A 1 352 ? 9.913 10.146 -13.373 1.00 69.19 352 ARG A O 1
ATOM 2832 N N . ALA A 1 353 ? 11.884 10.866 -14.192 1.00 67.56 353 ALA A N 1
ATOM 2833 C CA . ALA A 1 353 ? 11.475 10.929 -15.593 1.00 67.56 353 ALA A CA 1
ATOM 2834 C C . ALA A 1 353 ? 10.253 11.839 -15.802 1.00 67.56 353 ALA A C 1
ATOM 2836 O O . ALA A 1 353 ? 10.331 13.055 -15.626 1.00 67.56 353 ALA A O 1
ATOM 2837 N N . THR A 1 354 ? 9.108 11.267 -16.172 1.00 65.56 354 THR A N 1
ATOM 2838 C CA . THR A 1 354 ? 7.865 12.023 -16.379 1.00 65.56 354 THR A CA 1
ATOM 2839 C C . THR A 1 354 ? 7.062 12.226 -15.094 1.00 65.56 354 THR A C 1
ATOM 2841 O O . THR A 1 354 ? 6.042 12.908 -15.130 1.00 65.56 354 THR A O 1
ATOM 2844 N N . ILE A 1 355 ? 7.468 11.620 -13.972 1.00 70.94 355 ILE A N 1
ATOM 2845 C CA . ILE A 1 355 ? 6.818 11.819 -12.674 1.00 70.94 355 ILE A CA 1
ATOM 2846 C C . ILE A 1 355 ? 7.459 13.029 -11.990 1.00 70.94 355 ILE A C 1
ATOM 2848 O O . ILE A 1 355 ? 8.682 13.026 -11.812 1.00 70.94 355 ILE A O 1
ATOM 2852 N N . PRO A 1 356 ? 6.672 14.056 -11.617 1.00 74.06 356 PRO A N 1
ATOM 2853 C CA . PRO A 1 356 ? 7.196 15.246 -10.958 1.00 74.06 356 PRO A CA 1
ATOM 2854 C C . PRO A 1 356 ? 7.845 14.899 -9.616 1.00 74.06 356 PRO A C 1
ATOM 2856 O O . PRO A 1 356 ? 7.575 13.854 -9.027 1.00 74.06 356 PRO A O 1
ATOM 2859 N N . ALA A 1 357 ? 8.713 15.788 -9.132 1.00 83.19 357 ALA A N 1
ATOM 2860 C CA . ALA A 1 357 ? 9.222 15.682 -7.769 1.00 83.19 357 ALA A CA 1
ATOM 2861 C C . ALA A 1 357 ? 8.050 15.775 -6.784 1.00 83.19 357 ALA A C 1
ATOM 2863 O O . ALA A 1 357 ? 7.182 16.638 -6.950 1.00 83.19 357 ALA A O 1
ATOM 2864 N N . CYS A 1 358 ? 8.043 14.926 -5.761 1.00 86.69 358 CYS A N 1
ATOM 2865 C CA . CYS A 1 358 ? 6.941 14.818 -4.812 1.00 86.69 358 CYS A CA 1
ATOM 2866 C C . CYS A 1 358 ? 7.440 14.890 -3.371 1.00 86.69 358 CYS A C 1
ATOM 2868 O O . CYS A 1 358 ? 8.529 14.432 -3.032 1.00 86.69 358 CYS A O 1
ATOM 2870 N N . HIS A 1 359 ? 6.600 15.450 -2.516 1.00 90.56 359 HIS A N 1
ATOM 2871 C CA . HIS A 1 359 ? 6.728 15.419 -1.073 1.00 90.56 359 HIS A CA 1
ATOM 2872 C C . HIS A 1 359 ? 5.649 14.499 -0.512 1.00 90.56 359 HIS A C 1
ATOM 2874 O O . HIS A 1 359 ? 4.472 14.694 -0.806 1.00 90.56 359 HIS A O 1
ATOM 2880 N N . PHE A 1 360 ? 6.042 13.524 0.296 1.00 92.25 360 PHE A N 1
ATOM 2881 C CA . PHE A 1 360 ? 5.137 12.664 1.045 1.00 92.25 360 PHE A CA 1
ATOM 2882 C C . PHE A 1 360 ? 5.178 13.078 2.504 1.00 92.25 360 PHE A C 1
ATOM 2884 O O . PHE A 1 360 ? 6.256 13.244 3.078 1.00 92.25 360 PHE A O 1
ATOM 2891 N N . TYR A 1 361 ? 4.006 13.239 3.093 1.00 95.00 361 TYR A N 1
ATOM 2892 C CA . TYR A 1 361 ? 3.855 13.589 4.491 1.00 95.00 361 TYR A CA 1
ATOM 2893 C C . TYR A 1 361 ? 3.087 12.485 5.197 1.00 95.00 361 TYR A C 1
ATOM 2895 O O . TYR A 1 361 ? 2.082 12.000 4.676 1.00 95.00 361 TYR A O 1
ATOM 2903 N N . VAL A 1 362 ? 3.571 12.099 6.373 1.00 96.81 362 VAL A N 1
ATOM 2904 C CA . VAL A 1 362 ? 2.971 11.058 7.209 1.00 96.81 362 VAL A CA 1
ATOM 2905 C C . VAL A 1 362 ? 2.516 11.700 8.506 1.00 96.81 362 VAL A C 1
ATOM 2907 O O . VAL A 1 362 ? 3.303 12.381 9.161 1.00 96.81 362 VAL A O 1
ATOM 2910 N N . PHE A 1 363 ? 1.264 11.479 8.880 1.00 96.38 363 PHE A N 1
ATOM 2911 C CA . PHE A 1 363 ? 0.648 11.997 10.094 1.00 96.38 363 PHE A CA 1
ATOM 2912 C C . PHE A 1 363 ? 0.112 10.860 10.953 1.00 96.38 363 PHE A C 1
ATOM 2914 O O . PHE A 1 363 ? -0.379 9.868 10.418 1.00 96.38 363 PHE A O 1
ATOM 2921 N N . ALA A 1 364 ? 0.158 11.041 12.270 1.00 94.12 364 ALA A N 1
ATOM 2922 C CA . ALA A 1 364 ? -0.547 10.214 13.241 1.00 94.12 364 ALA A CA 1
ATOM 2923 C C . ALA A 1 364 ? -1.556 11.049 14.014 1.00 94.12 364 ALA A C 1
ATOM 2925 O O . ALA A 1 364 ? -1.291 12.212 14.328 1.00 94.12 364 ALA A O 1
ATOM 2926 N N . ARG A 1 365 ? -2.668 10.428 14.387 1.00 90.44 365 ARG A N 1
ATOM 2927 C CA . ARG A 1 365 ? -3.607 10.962 15.365 1.00 90.44 365 ARG A CA 1
ATOM 2928 C C . ARG A 1 365 ? -2.886 11.180 16.696 1.00 90.44 365 ARG A C 1
ATOM 2930 O O . ARG A 1 365 ? -2.172 10.299 17.188 1.00 90.44 365 ARG A O 1
ATOM 2937 N N . ILE A 1 366 ? -3.031 12.385 17.231 1.00 84.75 366 ILE A N 1
ATOM 2938 C CA . ILE A 1 366 ? -2.603 12.761 18.570 1.00 84.75 366 ILE A CA 1
ATOM 2939 C C . ILE A 1 366 ? -3.524 12.017 19.543 1.00 84.75 366 ILE A C 1
ATOM 2941 O O . ILE A 1 366 ? -4.735 12.027 19.330 1.00 84.75 366 ILE A O 1
ATOM 2945 N N . PRO A 1 367 ? -2.965 11.375 20.580 1.00 67.50 367 PRO A N 1
ATOM 2946 C CA . PRO A 1 367 ? -3.734 10.882 21.712 1.00 67.50 367 PRO A CA 1
ATOM 2947 C C . PRO A 1 367 ? -4.741 11.935 22.189 1.00 67.50 367 PRO A C 1
ATOM 2949 O O . PRO A 1 367 ? -4.342 12.967 22.729 1.00 67.50 367 PRO A O 1
ATOM 2952 N N . GLU A 1 368 ? -6.034 11.709 21.977 1.00 63.22 368 GLU A N 1
ATOM 2953 C CA . GLU A 1 368 ? -7.033 12.436 22.749 1.00 63.22 368 GLU A CA 1
ATOM 2954 C C . GLU A 1 368 ? -6.979 11.835 24.152 1.00 63.22 368 GLU A C 1
ATOM 2956 O O . GLU A 1 368 ? -6.940 10.611 24.288 1.00 63.22 368 GLU A O 1
ATOM 2961 N N . ALA A 1 369 ? -6.856 12.673 25.183 1.00 53.12 369 ALA A N 1
ATOM 2962 C CA . ALA A 1 369 ? -6.758 12.210 26.561 1.00 53.12 369 ALA A CA 1
ATOM 2963 C C . ALA A 1 369 ? -8.104 11.604 26.980 1.00 53.12 369 ALA A C 1
ATOM 2965 O O . ALA A 1 369 ? -8.925 12.260 27.618 1.00 53.12 369 ALA A O 1
ATOM 2966 N N . ALA A 1 370 ? -8.353 10.358 26.581 1.00 54.50 370 ALA A N 1
ATOM 2967 C CA . ALA A 1 370 ? -9.393 9.550 27.182 1.00 54.50 370 ALA A CA 1
ATOM 2968 C C . ALA A 1 370 ? -9.091 9.459 28.688 1.00 54.50 370 ALA A C 1
ATOM 2970 O O . ALA A 1 370 ? -7.911 9.431 29.059 1.00 54.50 370 ALA A O 1
ATOM 2971 N N . PRO A 1 371 ? -10.112 9.440 29.562 1.00 59.62 371 PRO A N 1
ATOM 2972 C CA . PRO A 1 371 ? -9.901 9.174 30.976 1.00 59.62 371 PRO A CA 1
ATOM 2973 C C . PRO A 1 371 ? -9.212 7.812 31.110 1.00 59.62 371 PRO A C 1
ATOM 2975 O O . PRO A 1 371 ? -9.812 6.759 30.917 1.00 59.62 371 PRO A O 1
ATOM 2978 N N . ALA A 1 372 ? -7.907 7.870 31.349 1.00 66.50 372 ALA A N 1
ATOM 2979 C CA . ALA A 1 372 ? -7.044 6.725 31.534 1.00 66.50 372 ALA A CA 1
ATOM 2980 C C . ALA A 1 372 ? -7.345 6.116 32.906 1.00 66.50 372 ALA A C 1
ATOM 2982 O O . ALA A 1 372 ? -7.334 6.875 33.880 1.00 66.50 372 ALA A O 1
ATOM 2983 N N . PRO A 1 373 ? -7.569 4.794 33.025 1.00 75.44 373 PRO A N 1
ATOM 2984 C CA . PRO A 1 373 ? -7.656 4.179 34.338 1.00 75.44 373 PRO A CA 1
ATOM 2985 C C . PRO A 1 373 ? -6.339 4.424 35.088 1.00 75.44 373 PRO A C 1
ATOM 2987 O O . PRO A 1 373 ? -5.253 4.097 34.599 1.00 75.44 373 PRO A O 1
ATOM 2990 N N . ALA A 1 374 ? -6.432 5.041 36.262 1.00 79.31 374 ALA A N 1
ATOM 2991 C CA . ALA A 1 374 ? -5.296 5.404 37.102 1.00 79.31 374 ALA A CA 1
ATOM 2992 C C . ALA A 1 374 ? -4.881 4.266 38.046 1.00 79.31 374 ALA A C 1
ATOM 2994 O O . ALA A 1 374 ? -3.772 4.288 38.588 1.00 79.31 374 ALA A O 1
ATOM 2995 N N . SER A 1 375 ? -5.745 3.263 38.227 1.00 85.56 375 SER A N 1
ATOM 2996 C CA . SER A 1 375 ? -5.556 2.154 39.161 1.00 85.56 375 SER A CA 1
ATOM 2997 C C . SER A 1 375 ? -5.991 0.801 38.571 1.00 85.56 375 SER A C 1
ATOM 2999 O O . SER A 1 375 ? -6.814 0.758 37.654 1.00 85.56 375 SER A O 1
ATOM 3001 N N . PRO A 1 376 ? -5.469 -0.335 39.080 1.00 86.75 376 PRO A N 1
ATOM 3002 C CA . PRO A 1 376 ? -5.933 -1.665 38.673 1.00 86.75 376 PRO A CA 1
ATOM 3003 C C . PRO A 1 376 ? -7.418 -1.914 38.981 1.00 86.75 376 PRO A C 1
ATOM 3005 O O . PRO A 1 376 ? -8.079 -2.648 38.256 1.00 86.75 376 PRO A O 1
ATOM 3008 N N . GLU A 1 377 ? -7.949 -1.287 40.032 1.00 88.25 377 GLU A N 1
ATOM 3009 C CA . GLU A 1 377 ? -9.366 -1.377 40.406 1.00 88.25 377 GLU A CA 1
ATOM 3010 C C . GLU A 1 377 ? -10.265 -0.721 39.352 1.00 88.25 377 GLU A C 1
ATOM 3012 O O . GLU A 1 377 ? -11.290 -1.285 38.973 1.00 88.25 377 GLU A O 1
ATOM 3017 N N . GLU A 1 378 ? -9.845 0.427 38.811 1.00 88.69 378 GLU A N 1
ATOM 3018 C CA . GLU A 1 378 ? -10.537 1.068 37.691 1.00 88.69 378 GLU A CA 1
ATOM 3019 C C . GLU A 1 378 ? -10.520 0.186 36.443 1.00 88.69 378 GLU A C 1
ATOM 3021 O O . GLU A 1 378 ? -11.537 0.094 35.768 1.00 88.69 378 GLU A O 1
ATOM 3026 N N . VAL A 1 379 ? -9.411 -0.510 36.160 1.00 88.00 379 VAL A N 1
ATOM 3027 C CA . VAL A 1 379 ? -9.328 -1.458 35.034 1.00 88.00 379 VAL A CA 1
ATOM 3028 C C . VAL A 1 379 ? -10.321 -2.614 35.189 1.00 88.00 379 VAL A C 1
ATOM 3030 O O . VAL A 1 379 ? -10.959 -3.001 34.212 1.00 88.00 379 VAL A O 1
ATOM 3033 N N . GLU A 1 380 ? -10.480 -3.159 36.396 1.00 90.44 380 GLU A N 1
ATOM 3034 C CA . GLU A 1 380 ? -11.420 -4.259 36.661 1.00 90.44 380 GLU A CA 1
ATOM 3035 C C . GLU A 1 380 ? -12.891 -3.852 36.484 1.00 90.44 380 GLU A C 1
ATOM 3037 O O . GLU A 1 380 ? -13.713 -4.691 36.093 1.00 90.44 380 GLU A O 1
ATOM 3042 N N . ALA A 1 381 ? -13.204 -2.574 36.719 1.00 89.25 381 ALA A N 1
ATOM 3043 C CA . ALA A 1 381 ? -14.538 -2.003 36.554 1.00 89.25 381 ALA A CA 1
ATOM 3044 C C . ALA A 1 381 ? -14.927 -1.738 35.086 1.00 89.25 381 ALA A C 1
ATOM 3046 O O . ALA A 1 381 ? -16.107 -1.538 34.801 1.00 89.25 381 ALA A O 1
ATOM 3047 N N . LEU A 1 382 ? -13.968 -1.726 34.153 1.00 89.56 382 LEU A N 1
ATOM 3048 C CA . LEU A 1 382 ? -14.250 -1.486 32.737 1.00 89.56 382 LEU A CA 1
ATOM 3049 C C . LEU A 1 382 ? -14.875 -2.719 32.067 1.00 89.56 382 LEU A C 1
ATOM 3051 O O . LEU A 1 382 ? -14.418 -3.853 32.240 1.00 89.56 382 LEU A O 1
ATOM 3055 N N . GLY A 1 383 ? -15.902 -2.475 31.251 1.00 90.06 383 GLY A N 1
ATOM 3056 C CA . GLY A 1 383 ? -16.517 -3.475 30.386 1.00 90.06 383 GLY A CA 1
ATOM 3057 C C . GLY A 1 383 ? -15.711 -3.734 29.110 1.00 90.06 383 GLY A C 1
ATOM 3058 O O . GLY A 1 383 ? -14.662 -3.138 28.856 1.00 90.06 383 GLY A O 1
ATOM 3059 N N . ILE A 1 384 ? -16.203 -4.656 28.276 1.00 91.44 384 ILE A N 1
ATOM 3060 C CA . ILE A 1 384 ? -15.511 -5.079 27.047 1.00 91.44 384 ILE A CA 1
ATOM 3061 C C . ILE A 1 384 ? -15.279 -3.891 26.103 1.00 91.44 384 ILE A C 1
ATOM 3063 O O . ILE A 1 384 ? -14.174 -3.728 25.585 1.00 91.44 384 ILE A O 1
ATOM 3067 N N . VAL A 1 385 ? -16.303 -3.067 25.862 1.00 89.56 385 VAL A N 1
ATOM 3068 C CA . VAL A 1 385 ? -16.213 -1.958 24.901 1.00 89.56 385 VAL A CA 1
ATOM 3069 C C . VAL A 1 385 ? -15.269 -0.875 25.411 1.00 89.56 385 VAL A C 1
ATOM 3071 O O . VAL A 1 385 ? -14.432 -0.388 24.653 1.00 89.56 385 VAL A O 1
ATOM 3074 N N . GLU A 1 386 ? -15.358 -0.534 26.691 1.00 88.88 386 GLU A N 1
ATOM 3075 C CA . GLU A 1 386 ? -14.510 0.462 27.336 1.00 88.88 386 GLU A CA 1
ATOM 3076 C C . GLU A 1 386 ? -13.043 0.022 27.326 1.00 88.88 386 GLU A C 1
ATOM 3078 O O . GLU A 1 386 ? -12.162 0.818 27.005 1.00 88.88 386 GLU A O 1
ATOM 3083 N N . LEU A 1 387 ? -12.770 -1.262 27.583 1.00 89.12 387 LEU A N 1
ATOM 3084 C CA . LEU A 1 387 ? -11.425 -1.831 27.479 1.00 89.12 387 LEU A CA 1
ATOM 3085 C C . LEU A 1 387 ? -10.896 -1.790 26.042 1.00 89.12 387 LEU A C 1
ATOM 3087 O O . LEU A 1 387 ? -9.736 -1.431 25.837 1.00 89.12 387 LEU A O 1
ATOM 3091 N N . PHE A 1 388 ? -11.719 -2.108 25.036 1.00 86.88 388 PHE A N 1
ATOM 3092 C CA . PHE A 1 388 ? -11.323 -1.970 23.629 1.00 86.88 388 PHE A CA 1
ATOM 3093 C C . PHE A 1 388 ? -11.005 -0.519 23.266 1.00 86.88 388 PHE A C 1
ATOM 3095 O O . PHE A 1 388 ? -9.999 -0.263 22.603 1.00 86.88 388 PHE A O 1
ATOM 3102 N N . GLN A 1 389 ? -11.840 0.428 23.695 1.00 83.81 389 GLN A N 1
ATOM 3103 C CA . GLN A 1 389 ? -11.610 1.853 23.477 1.00 83.81 389 GLN A CA 1
ATOM 3104 C C . GLN A 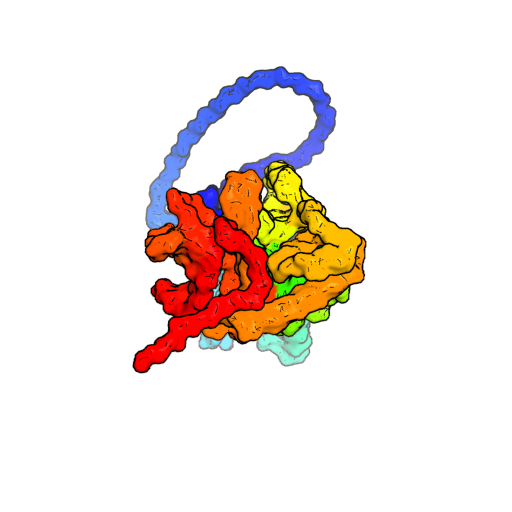1 389 ? -10.319 2.311 24.154 1.00 83.81 389 GLN A C 1
ATOM 3106 O O . GLN A 1 389 ? -9.494 2.932 23.492 1.00 83.81 389 GLN A O 1
ATOM 3111 N N . ALA A 1 390 ? -10.094 1.950 25.420 1.00 83.88 390 ALA A N 1
ATOM 3112 C CA . ALA A 1 390 ? -8.884 2.306 26.155 1.00 83.88 390 ALA A CA 1
ATOM 3113 C C . ALA A 1 390 ? -7.622 1.695 25.524 1.00 83.88 390 ALA A C 1
ATOM 3115 O O . ALA A 1 390 ? -6.640 2.395 25.311 1.00 83.88 390 ALA A O 1
ATOM 3116 N N . LEU A 1 391 ? -7.637 0.410 25.153 1.00 83.56 391 LEU A N 1
ATOM 3117 C CA . LEU A 1 391 ? -6.489 -0.256 24.518 1.00 83.56 391 LEU A CA 1
ATOM 3118 C C . LEU A 1 391 ? -6.187 0.283 23.114 1.00 83.56 391 LEU A C 1
ATOM 3120 O O . LEU A 1 391 ? -5.031 0.300 22.695 1.00 83.56 391 LEU A O 1
ATOM 3124 N N . ASN A 1 392 ? -7.201 0.744 22.386 1.00 79.44 392 ASN A N 1
ATOM 3125 C CA . ASN A 1 392 ? -7.011 1.368 21.078 1.00 79.44 392 ASN A CA 1
ATOM 3126 C C . ASN A 1 392 ? -6.715 2.876 21.167 1.00 79.44 392 ASN A C 1
ATOM 3128 O O . ASN A 1 392 ? -6.186 3.443 20.209 1.00 79.44 392 ASN A O 1
ATOM 3132 N N . ALA A 1 393 ? -7.015 3.524 22.296 1.00 75.69 393 ALA A N 1
ATOM 3133 C CA . ALA A 1 393 ? -6.737 4.932 22.531 1.00 75.69 393 ALA A CA 1
ATOM 3134 C C . ALA A 1 393 ? -5.247 5.142 22.865 1.00 75.69 393 ALA A C 1
ATOM 3136 O O . ALA A 1 393 ? -4.722 4.582 23.834 1.00 75.69 393 ALA A O 1
ATOM 3137 N N . PRO A 1 394 ? -4.524 5.967 22.088 1.00 67.12 394 PRO A N 1
ATOM 3138 C CA . PRO A 1 394 ? -3.128 6.255 22.382 1.00 67.12 394 PRO A CA 1
ATOM 3139 C C . PRO A 1 394 ? -2.981 6.893 23.773 1.00 67.12 394 PRO A C 1
ATOM 3141 O O . PRO A 1 394 ? -3.769 7.755 24.141 1.00 67.12 394 PRO A O 1
ATOM 3144 N N . GLY A 1 395 ? -1.965 6.499 24.547 1.00 68.94 395 GLY A N 1
ATOM 3145 C CA . GLY A 1 395 ? -1.667 7.121 25.848 1.00 68.94 395 GLY A CA 1
ATOM 3146 C C . GLY A 1 395 ? -2.695 6.876 26.963 1.00 68.94 395 GLY A C 1
ATOM 3147 O O . GLY A 1 395 ? -2.570 7.487 28.019 1.00 68.94 395 GLY A O 1
ATOM 3148 N N . ALA A 1 396 ? -3.670 5.985 26.764 1.00 74.94 396 ALA A N 1
ATOM 3149 C CA . ALA A 1 396 ? -4.719 5.700 27.745 1.00 74.94 396 ALA A CA 1
ATOM 3150 C C . ALA A 1 396 ? -4.240 4.955 29.002 1.00 74.94 396 ALA A C 1
ATOM 3152 O O . ALA A 1 396 ? -4.997 4.831 29.952 1.00 74.94 396 ALA A O 1
ATOM 3153 N N . PHE A 1 397 ? -3.007 4.447 29.036 1.00 78.38 397 PHE A N 1
ATOM 3154 C CA . PHE A 1 397 ? -2.446 3.793 30.218 1.00 78.38 397 PHE A CA 1
ATOM 3155 C C . PHE A 1 397 ? -1.151 4.486 30.625 1.00 78.38 397 PHE A C 1
ATOM 3157 O O . PHE A 1 397 ? -0.260 4.693 29.801 1.00 78.38 397 PHE A O 1
ATOM 3164 N N . SER A 1 398 ? -1.040 4.825 31.908 1.00 77.75 398 SER A N 1
ATOM 3165 C CA . SER A 1 398 ? 0.146 5.477 32.474 1.00 77.75 398 SER A CA 1
ATOM 3166 C C . SER A 1 398 ? 1.319 4.513 32.680 1.00 77.75 398 SER A C 1
ATOM 3168 O O . SER A 1 398 ? 2.469 4.948 32.731 1.00 77.75 398 SER A O 1
ATOM 3170 N N . THR A 1 399 ? 1.041 3.209 32.797 1.00 83.25 399 THR A N 1
ATOM 3171 C CA . THR A 1 399 ? 2.045 2.162 33.023 1.00 83.25 399 THR A CA 1
ATOM 3172 C C . THR A 1 399 ? 1.745 0.892 32.223 1.00 83.25 399 THR A C 1
ATOM 3174 O O . THR A 1 399 ? 0.586 0.520 32.027 1.00 83.25 399 THR A O 1
ATOM 3177 N N . ASP A 1 400 ? 2.802 0.169 31.840 1.00 83.31 400 ASP A N 1
ATOM 3178 C CA . ASP A 1 400 ? 2.708 -1.139 31.170 1.00 83.31 400 ASP A CA 1
ATOM 3179 C C . ASP A 1 400 ? 1.963 -2.190 32.014 1.00 83.31 400 ASP A C 1
ATOM 3181 O O . ASP A 1 400 ? 1.349 -3.109 31.467 1.00 83.31 400 ASP A O 1
ATOM 3185 N N . ALA A 1 401 ? 1.998 -2.062 33.346 1.00 86.62 401 ALA A N 1
ATOM 3186 C CA . ALA A 1 401 ? 1.306 -2.963 34.265 1.00 86.62 401 ALA A CA 1
ATOM 3187 C C . ALA A 1 401 ? -0.220 -2.824 34.151 1.00 86.62 401 ALA A C 1
ATOM 3189 O O . ALA A 1 401 ? -0.912 -3.831 34.019 1.00 86.62 401 ALA A O 1
ATOM 3190 N N . LEU A 1 402 ? -0.735 -1.589 34.121 1.00 88.44 402 LEU A N 1
ATOM 3191 C CA . LEU A 1 402 ? -2.167 -1.325 33.932 1.00 88.44 402 LEU A CA 1
ATOM 3192 C C . LEU A 1 402 ? -2.643 -1.792 32.558 1.00 88.44 402 LEU A C 1
ATOM 3194 O O . LEU A 1 402 ? -3.694 -2.415 32.443 1.00 88.44 402 LEU A O 1
ATOM 3198 N N . GLN A 1 403 ? -1.838 -1.551 31.523 1.00 86.00 403 GLN A N 1
ATOM 3199 C CA . GLN A 1 403 ? -2.154 -2.015 30.177 1.00 86.00 403 GLN A CA 1
ATOM 3200 C C . GLN A 1 403 ? -2.202 -3.548 30.095 1.00 86.00 403 GLN A C 1
ATOM 3202 O O . GLN A 1 403 ? -3.083 -4.105 29.446 1.00 86.00 403 GLN A O 1
ATOM 3207 N N . SER A 1 404 ? -1.286 -4.243 30.776 1.00 87.81 404 SER A N 1
ATOM 3208 C CA . SER A 1 404 ? -1.275 -5.712 30.822 1.00 87.81 404 SER A CA 1
ATOM 3209 C C . SER A 1 404 ? -2.487 -6.264 31.583 1.00 87.81 404 SER A C 1
ATOM 3211 O O . SER A 1 404 ? -3.132 -7.189 31.094 1.00 87.81 404 SER A O 1
ATOM 3213 N N . ALA A 1 405 ? -2.855 -5.647 32.712 1.00 89.44 405 ALA A N 1
ATOM 3214 C CA . ALA A 1 405 ? -4.068 -5.991 33.456 1.00 89.44 405 ALA A CA 1
ATOM 3215 C C . ALA A 1 405 ? -5.337 -5.787 32.608 1.00 89.44 405 ALA A C 1
ATOM 3217 O O . ALA A 1 405 ? -6.229 -6.631 32.612 1.00 89.44 405 ALA A O 1
ATOM 3218 N N . ALA A 1 406 ? -5.393 -4.716 31.809 1.00 89.75 406 ALA A N 1
ATOM 3219 C CA . ALA A 1 406 ? -6.512 -4.451 30.907 1.00 89.75 406 ALA A CA 1
ATOM 3220 C C . ALA A 1 406 ? -6.642 -5.515 29.806 1.00 89.75 406 ALA A C 1
ATOM 3222 O O . ALA A 1 406 ? -7.750 -5.956 29.503 1.00 89.75 406 ALA A O 1
ATOM 3223 N N . VAL A 1 407 ? -5.521 -5.974 29.236 1.00 89.38 407 VAL A N 1
ATOM 3224 C CA . VAL A 1 407 ? -5.514 -7.075 28.256 1.00 89.38 407 VAL A CA 1
ATOM 3225 C C . VAL A 1 407 ? -5.981 -8.388 28.890 1.00 89.38 407 VAL A C 1
ATOM 3227 O O . VAL A 1 407 ? -6.773 -9.113 28.282 1.00 89.38 407 VAL A O 1
ATOM 3230 N N . GLU A 1 408 ? -5.531 -8.699 30.106 1.00 90.38 408 GLU A N 1
ATOM 3231 C CA . GLU A 1 408 ? -5.941 -9.907 30.831 1.00 90.38 408 GLU A CA 1
ATOM 3232 C C . GLU A 1 408 ? -7.439 -9.878 31.170 1.00 90.38 408 GLU A C 1
ATOM 3234 O O . GLU A 1 408 ? -8.165 -10.835 30.878 1.00 90.38 408 GLU A O 1
ATOM 3239 N N . ARG A 1 409 ? -7.929 -8.745 31.690 1.00 92.75 409 ARG A N 1
ATOM 3240 C CA . ARG A 1 409 ? -9.353 -8.517 31.961 1.00 92.75 409 ARG A CA 1
ATOM 3241 C C . ARG A 1 409 ? -10.194 -8.670 30.701 1.00 92.75 409 ARG A C 1
ATOM 3243 O O . ARG A 1 409 ? -11.180 -9.406 30.727 1.00 92.75 409 ARG A O 1
ATOM 3250 N N . LEU A 1 410 ? -9.789 -8.026 29.603 1.00 91.94 410 LEU A N 1
ATOM 3251 C CA . LEU A 1 410 ? -10.490 -8.106 28.324 1.00 91.94 410 LEU A CA 1
ATOM 3252 C C . LEU A 1 410 ? -10.556 -9.551 27.820 1.00 91.94 410 LEU A C 1
ATOM 3254 O O . LEU A 1 410 ? -11.612 -10.008 27.394 1.00 91.94 410 LEU A O 1
ATOM 3258 N N . THR A 1 411 ? -9.447 -10.288 27.907 1.00 90.75 411 THR A N 1
ATOM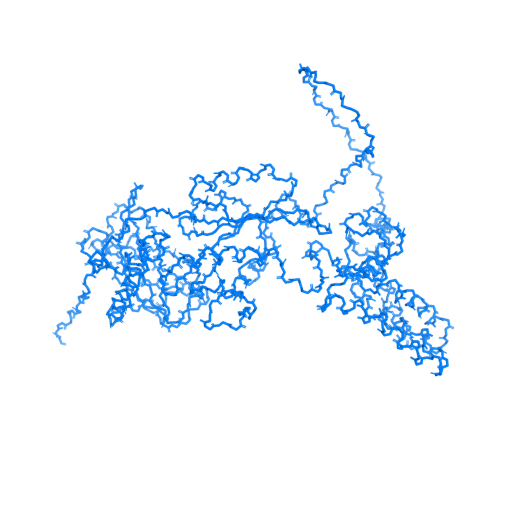 3259 C CA . THR A 1 411 ? -9.382 -11.691 27.475 1.00 90.75 411 THR A CA 1
ATOM 3260 C C . THR A 1 411 ? -10.350 -12.567 28.272 1.00 90.75 411 THR A C 1
ATOM 3262 O O . THR A 1 411 ? -11.062 -13.380 27.683 1.00 90.75 411 THR A O 1
ATOM 3265 N N . ARG A 1 412 ? -10.423 -12.372 29.595 1.00 93.12 412 ARG A N 1
ATOM 3266 C CA . ARG A 1 412 ? -11.375 -13.073 30.470 1.00 93.12 412 ARG A CA 1
ATOM 3267 C C . ARG A 1 412 ? -12.827 -12.740 30.117 1.00 93.12 412 ARG A C 1
ATOM 3269 O O . ARG A 1 412 ? -13.613 -13.656 29.901 1.00 93.12 412 ARG A O 1
ATOM 3276 N N . LEU A 1 413 ? -13.162 -11.454 29.995 1.00 94.00 413 LEU A N 1
ATOM 3277 C CA . LEU A 1 413 ? -14.522 -11.018 29.662 1.00 94.00 413 LEU A CA 1
ATOM 3278 C C . LEU A 1 413 ? -14.978 -11.521 28.288 1.00 94.00 413 LEU A C 1
ATOM 3280 O O . LEU A 1 413 ? -16.120 -11.942 28.136 1.00 94.00 413 LEU A O 1
ATOM 3284 N N . LEU A 1 414 ? -14.091 -11.523 27.290 1.00 92.88 414 LEU A N 1
ATOM 3285 C CA . LEU A 1 414 ? -14.400 -12.074 25.970 1.00 92.88 414 LEU A CA 1
ATOM 3286 C C . LEU A 1 414 ? -14.630 -13.588 26.022 1.00 92.88 414 LEU A C 1
ATOM 3288 O O . LEU A 1 414 ? -15.573 -14.076 25.408 1.00 92.88 414 LEU A O 1
ATOM 3292 N N . ALA A 1 415 ? -13.822 -14.326 26.789 1.00 90.69 415 ALA A N 1
ATOM 3293 C CA . ALA A 1 415 ? -14.003 -15.767 26.962 1.00 90.69 415 ALA A CA 1
ATOM 3294 C C . ALA A 1 415 ? -15.334 -16.121 27.649 1.00 90.69 415 ALA A C 1
ATOM 3296 O O . ALA A 1 415 ? -15.929 -17.151 27.331 1.00 90.69 415 ALA A O 1
ATOM 3297 N N . GLU A 1 416 ? -15.803 -15.282 28.574 1.00 92.38 416 GLU A N 1
ATOM 3298 C CA . GLU A 1 416 ? -17.120 -15.407 29.208 1.00 92.38 416 GLU A CA 1
ATOM 3299 C C . GLU A 1 416 ? -18.249 -15.049 28.228 1.00 92.38 416 GLU A C 1
ATOM 3301 O O . GLU A 1 416 ? -19.181 -15.834 28.042 1.00 92.38 416 GLU A O 1
ATOM 3306 N N . ALA A 1 417 ? -18.141 -13.907 27.543 1.00 90.38 417 ALA A N 1
ATOM 3307 C CA . ALA A 1 417 ? -19.152 -13.422 26.604 1.00 90.38 417 ALA A CA 1
ATOM 3308 C C . ALA A 1 417 ? -19.370 -14.375 25.415 1.00 90.38 417 ALA A C 1
ATOM 3310 O O . ALA A 1 417 ? -20.499 -14.610 24.982 1.00 90.38 417 ALA A O 1
ATOM 3311 N N . ASP A 1 418 ? -18.294 -14.984 24.922 1.00 89.88 418 ASP A N 1
ATOM 3312 C CA . ASP A 1 418 ? -18.316 -15.901 23.787 1.00 89.88 418 ASP A CA 1
ATOM 3313 C C . ASP A 1 418 ? -19.111 -17.188 24.023 1.00 89.88 418 ASP A C 1
ATOM 3315 O O . ASP A 1 418 ? -19.525 -17.825 23.053 1.00 89.88 418 ASP A O 1
ATOM 3319 N N . GLN A 1 419 ? -19.338 -17.584 25.280 1.00 88.69 419 GLN A N 1
ATOM 3320 C CA . GLN A 1 419 ? -20.112 -18.789 25.597 1.00 88.69 419 GLN A CA 1
ATOM 3321 C C . GLN A 1 419 ? -21.569 -18.661 25.142 1.00 88.69 419 GLN A C 1
ATOM 3323 O O . GLN A 1 419 ? -22.188 -19.659 24.782 1.00 88.69 419 GLN A O 1
ATOM 3328 N N . ASN A 1 420 ? -22.089 -17.430 25.120 1.00 86.62 420 ASN A N 1
ATOM 3329 C CA . ASN A 1 420 ? -23.484 -17.124 24.806 1.00 86.62 420 ASN A CA 1
ATOM 3330 C C . ASN A 1 420 ? -23.632 -16.118 23.651 1.00 86.62 420 ASN A C 1
ATOM 3332 O O . ASN A 1 420 ? -24.722 -15.590 23.432 1.00 86.62 420 ASN A O 1
ATOM 3336 N N . ALA A 1 421 ? -22.553 -15.836 22.914 1.00 89.19 421 ALA A N 1
ATOM 3337 C CA . ALA A 1 421 ? -22.552 -14.836 21.853 1.00 89.19 421 ALA A CA 1
ATOM 3338 C C . ALA A 1 421 ? -23.486 -15.249 20.693 1.00 89.19 421 ALA A C 1
ATOM 3340 O O . ALA A 1 421 ? -23.257 -16.287 20.058 1.00 89.19 421 ALA A O 1
ATOM 3341 N N . PRO A 1 422 ? -24.526 -14.457 20.362 1.00 91.31 422 PRO A N 1
ATOM 3342 C CA . PRO A 1 422 ? -25.421 -14.776 19.258 1.00 91.31 422 PRO A CA 1
ATOM 3343 C C . PRO A 1 422 ? -24.691 -14.737 17.910 1.00 91.31 422 PRO A C 1
ATOM 3345 O O . PRO A 1 422 ? -23.900 -13.833 17.619 1.00 91.31 422 PRO A O 1
ATOM 3348 N N . ALA A 1 423 ? -24.998 -15.710 17.050 1.00 91.69 423 ALA A N 1
ATOM 3349 C CA . ALA A 1 423 ? -24.481 -15.758 15.689 1.00 91.69 423 ALA A CA 1
ATOM 3350 C C . ALA A 1 423 ? -25.173 -14.706 14.807 1.00 91.69 423 ALA A C 1
ATOM 3352 O O . ALA A 1 423 ? -26.391 -14.728 14.628 1.00 91.69 423 ALA A O 1
ATOM 3353 N N . VAL A 1 424 ? -24.382 -13.815 14.209 1.00 88.81 424 VAL A N 1
ATOM 3354 C CA . VAL A 1 424 ? -24.839 -12.809 13.230 1.00 88.81 424 VAL A CA 1
ATOM 3355 C C . VAL A 1 424 ? -24.673 -13.321 11.796 1.00 88.81 424 VAL A C 1
ATOM 3357 O O . VAL A 1 424 ? -25.402 -12.926 10.894 1.00 88.81 424 VAL A O 1
ATOM 3360 N N . ALA A 1 425 ? -23.717 -14.224 11.585 1.00 87.81 425 ALA A N 1
ATOM 3361 C CA . ALA A 1 425 ? -23.547 -15.020 10.376 1.00 87.81 425 ALA A CA 1
ATOM 3362 C C . ALA A 1 425 ? -22.783 -16.303 10.729 1.00 87.81 425 ALA A C 1
ATOM 3364 O O . ALA A 1 425 ? -22.144 -16.378 11.776 1.00 87.81 425 ALA A O 1
ATOM 3365 N N . GLY A 1 426 ? -22.740 -17.286 9.824 1.00 83.44 426 GLY A N 1
ATOM 3366 C CA . GLY A 1 426 ? -21.926 -18.498 10.026 1.00 83.44 426 GLY A CA 1
ATOM 3367 C C . GLY A 1 426 ? -20.437 -18.223 10.313 1.00 83.44 426 GLY A C 1
ATOM 3368 O O . GLY A 1 426 ? -19.755 -19.062 10.890 1.00 83.44 426 GLY A O 1
ATOM 3369 N N . SER A 1 427 ? -19.935 -17.038 9.950 1.00 88.12 427 SER A N 1
ATOM 3370 C CA . SER A 1 427 ? -18.558 -16.602 10.185 1.00 88.12 427 SER A CA 1
ATOM 3371 C C . SER A 1 427 ? -18.382 -15.609 11.344 1.00 88.12 427 SER A C 1
ATOM 3373 O O . SER A 1 427 ? -17.239 -15.314 11.684 1.00 88.12 427 SER A O 1
ATOM 3375 N N . LEU A 1 428 ? -19.462 -15.072 11.931 1.00 92.50 428 LEU A N 1
ATOM 3376 C CA . LEU A 1 428 ? -19.420 -13.959 12.893 1.00 92.50 428 LEU A CA 1
ATOM 3377 C C . LEU A 1 428 ? -20.374 -14.178 14.072 1.00 92.50 428 LEU A C 1
ATOM 3379 O O . LEU A 1 428 ? -21.562 -14.436 13.872 1.00 92.50 428 LEU A O 1
ATOM 3383 N N . ALA A 1 429 ? -19.876 -13.973 15.288 1.00 93.62 429 ALA A N 1
ATOM 3384 C CA . ALA A 1 429 ? -20.685 -13.896 16.503 1.00 93.62 429 ALA A CA 1
ATOM 3385 C C . ALA A 1 429 ? -20.529 -12.516 17.153 1.00 93.62 429 ALA A C 1
ATOM 3387 O O . ALA A 1 429 ? -19.460 -11.913 17.067 1.00 93.62 429 ALA A O 1
ATOM 3388 N N . LEU A 1 430 ? -21.592 -11.999 17.767 1.00 94.38 430 LEU A N 1
ATOM 3389 C CA . LEU A 1 430 ? -21.562 -10.715 18.467 1.00 94.38 430 LEU A CA 1
ATOM 3390 C C . LEU A 1 430 ? -21.262 -10.949 19.952 1.00 94.38 430 LEU A C 1
ATOM 3392 O O . LEU A 1 430 ? -22.126 -11.430 20.678 1.00 94.38 430 LEU A O 1
ATOM 3396 N N . SER A 1 431 ? -20.052 -10.609 20.390 1.00 93.12 431 SER A N 1
ATOM 3397 C CA . SER A 1 431 ? -19.590 -10.848 21.763 1.00 93.12 431 SER A CA 1
ATOM 3398 C C . SER A 1 431 ? -20.002 -9.727 22.721 1.00 93.12 431 SER A C 1
ATOM 3400 O O . SER A 1 431 ? -20.325 -9.999 23.869 1.00 93.12 431 SER A O 1
ATOM 3402 N N . ALA A 1 432 ? -20.014 -8.465 22.280 1.00 92.88 432 ALA A N 1
ATOM 3403 C CA . ALA A 1 432 ? -20.399 -7.344 23.142 1.00 92.88 432 ALA A CA 1
ATOM 3404 C C . ALA A 1 432 ? -20.979 -6.164 22.358 1.00 92.88 432 ALA A C 1
ATOM 3406 O O . ALA A 1 432 ? -20.774 -6.041 21.147 1.00 92.88 432 ALA A O 1
ATOM 3407 N N . HIS A 1 433 ? -21.680 -5.279 23.067 1.00 93.19 433 HIS A N 1
ATOM 3408 C CA . HIS A 1 433 ? -22.183 -4.020 22.533 1.00 93.19 433 HIS A CA 1
ATOM 3409 C C . HIS A 1 433 ? -22.265 -2.948 23.625 1.00 93.19 433 HIS A C 1
ATOM 3411 O O . HIS A 1 433 ? -22.391 -3.281 24.800 1.00 93.19 433 HIS A O 1
ATOM 3417 N N . ALA A 1 434 ? -22.210 -1.672 23.239 1.00 91.75 434 ALA A N 1
ATOM 3418 C CA . ALA A 1 434 ? -22.469 -0.556 24.149 1.00 91.75 434 ALA A CA 1
ATOM 3419 C C . ALA A 1 434 ? -22.996 0.672 23.400 1.00 91.75 434 ALA A C 1
ATOM 3421 O O . ALA A 1 434 ? -22.610 0.932 22.257 1.00 91.75 434 ALA A O 1
ATOM 3422 N N . TRP A 1 435 ? -23.847 1.446 24.070 1.00 88.69 435 TRP A N 1
ATOM 3423 C CA . TRP A 1 435 ? -24.334 2.740 23.599 1.00 88.69 435 TRP A CA 1
ATOM 3424 C C . TRP A 1 435 ? -23.586 3.867 24.304 1.00 88.69 435 TRP A C 1
ATOM 3426 O O . TRP A 1 435 ? -23.557 3.913 25.529 1.00 88.69 435 TRP A O 1
ATOM 3436 N N . VAL A 1 436 ? -23.011 4.794 23.537 1.00 86.25 436 VAL A N 1
ATOM 3437 C CA . VAL A 1 436 ? -22.268 5.939 24.080 1.00 86.25 436 VAL A CA 1
ATOM 3438 C C . VAL A 1 436 ? -22.905 7.246 23.605 1.00 86.25 436 VAL A C 1
ATOM 3440 O O . VAL A 1 436 ? -23.078 7.423 22.395 1.00 86.25 436 VAL A O 1
ATOM 3443 N N . PRO A 1 437 ? -23.258 8.177 24.508 1.00 82.56 437 PRO A N 1
ATOM 3444 C CA . PRO A 1 437 ? -23.817 9.468 24.122 1.00 82.56 437 PRO A CA 1
ATOM 3445 C C . PRO A 1 437 ? -22.784 10.311 23.367 1.00 82.56 437 PRO A C 1
ATOM 3447 O O . PRO A 1 437 ? -21.604 10.346 23.721 1.00 82.56 437 PRO A O 1
ATOM 3450 N N . ARG A 1 438 ? -23.223 11.015 22.319 1.00 79.56 438 ARG A N 1
ATOM 3451 C CA . ARG A 1 438 ? -22.352 11.893 21.526 1.00 79.56 438 ARG A CA 1
ATOM 3452 C C . ARG A 1 438 ? -22.424 13.348 22.004 1.00 79.56 438 ARG A C 1
ATOM 3454 O O . ARG A 1 438 ? -23.519 13.828 22.295 1.00 79.56 438 ARG A O 1
ATOM 3461 N N . PRO A 1 439 ? -21.307 14.103 21.961 1.00 67.56 439 PRO A N 1
ATOM 3462 C CA . PRO A 1 439 ? -21.302 15.532 22.296 1.00 67.56 439 PRO A CA 1
ATOM 3463 C C . PRO A 1 439 ? -22.242 16.378 21.423 1.00 67.56 439 PRO A C 1
ATOM 3465 O O . PRO A 1 439 ? -22.821 17.348 21.895 1.00 67.56 439 PRO A O 1
ATOM 3468 N N . ALA A 1 440 ? -22.412 15.998 20.152 1.00 67.94 440 ALA A N 1
ATOM 3469 C CA . ALA A 1 440 ? -23.283 16.679 19.191 1.00 67.94 440 ALA A CA 1
ATOM 3470 C C . ALA A 1 440 ? -24.767 16.248 19.275 1.00 67.94 440 ALA A C 1
ATOM 3472 O O . ALA A 1 440 ? -25.569 16.663 18.441 1.00 67.94 440 ALA A O 1
ATOM 3473 N N . GLY A 1 441 ? -25.131 15.423 20.266 1.00 71.75 441 GLY A N 1
ATOM 3474 C CA . GLY A 1 441 ? -26.452 14.808 20.402 1.00 71.75 441 GLY A CA 1
ATOM 3475 C C . GLY A 1 441 ? -26.549 13.428 19.739 1.00 71.75 441 GLY A C 1
ATOM 3476 O O . GLY A 1 441 ? -25.820 13.112 18.798 1.00 71.75 441 GLY A O 1
ATOM 3477 N N . GLY A 1 442 ? -27.455 12.589 20.249 1.00 80.94 442 GLY A N 1
ATOM 3478 C CA . GLY A 1 442 ? -27.629 11.200 19.806 1.00 80.94 442 GLY A CA 1
ATOM 3479 C C . GLY A 1 442 ? -26.698 10.203 20.506 1.00 80.94 442 GLY A C 1
ATOM 3480 O O . GLY A 1 442 ? -25.981 10.548 21.446 1.00 80.94 442 GLY A O 1
ATOM 3481 N N . HIS A 1 443 ? -26.741 8.945 20.060 1.00 84.31 443 HIS A N 1
ATOM 3482 C CA . HIS A 1 443 ? -25.960 7.843 20.628 1.00 84.31 443 HIS A CA 1
ATOM 3483 C C . HIS A 1 443 ? -25.178 7.122 19.530 1.00 84.31 443 HIS A C 1
ATOM 3485 O O . HIS A 1 443 ? -25.677 6.950 18.421 1.00 84.31 443 HIS A O 1
ATOM 3491 N N . ARG A 1 444 ? -23.965 6.679 19.854 1.00 87.75 444 ARG A N 1
ATOM 3492 C CA . ARG A 1 444 ? -23.127 5.812 19.026 1.00 87.75 444 ARG A CA 1
ATOM 3493 C C . ARG A 1 444 ? -23.229 4.383 19.536 1.00 87.75 444 ARG A C 1
ATOM 3495 O O . ARG A 1 444 ? -23.085 4.154 20.736 1.00 87.75 444 ARG A O 1
ATOM 3502 N N . LEU A 1 445 ? -23.448 3.438 18.631 1.00 90.50 445 LEU A N 1
ATOM 3503 C CA . LEU A 1 445 ? -23.459 2.013 18.936 1.00 90.50 445 LEU A CA 1
ATOM 3504 C C . LEU A 1 445 ? -22.083 1.418 18.652 1.00 90.50 445 LEU A C 1
ATOM 3506 O O . LEU A 1 445 ? -21.607 1.470 17.520 1.00 90.50 445 LEU A O 1
ATOM 3510 N N . TYR A 1 446 ? -21.468 0.817 19.662 1.00 90.94 446 TYR A N 1
ATOM 3511 C CA . TYR A 1 446 ? -20.277 -0.012 19.520 1.00 90.94 446 TYR A CA 1
ATOM 3512 C C . TYR A 1 446 ? -20.676 -1.483 19.498 1.00 90.94 446 TYR A C 1
ATOM 3514 O O . TYR A 1 446 ? -21.505 -1.912 20.298 1.00 90.94 446 TYR A O 1
ATOM 3522 N N . LEU A 1 447 ? -20.074 -2.250 18.592 1.00 92.44 447 LEU A N 1
ATOM 3523 C CA . LEU A 1 447 ? -20.297 -3.683 18.420 1.00 92.44 447 LEU A CA 1
ATOM 3524 C C . LEU A 1 447 ? -18.951 -4.398 18.374 1.00 92.44 447 LEU A C 1
ATOM 3526 O O . LEU A 1 447 ? -18.069 -4.002 17.611 1.00 92.44 447 LEU A O 1
ATOM 3530 N N . VAL A 1 448 ? -18.806 -5.466 19.152 1.00 92.81 448 VAL A N 1
ATOM 3531 C CA . VAL A 1 448 ? -17.604 -6.305 19.179 1.00 92.81 448 VAL A CA 1
ATOM 3532 C C . VAL A 1 448 ? -17.952 -7.676 18.625 1.00 92.81 448 VAL A C 1
ATOM 3534 O O . VAL A 1 448 ? -18.741 -8.413 19.216 1.00 92.81 448 VAL A O 1
ATOM 3537 N N . PHE A 1 449 ? -17.353 -8.022 17.491 1.00 92.88 449 PHE A N 1
ATOM 3538 C CA . PHE A 1 449 ? -17.567 -9.290 16.808 1.00 92.88 449 PHE A CA 1
ATOM 3539 C C . PHE A 1 449 ? -16.393 -10.237 17.014 1.00 92.88 449 PHE A C 1
ATOM 3541 O O . PHE A 1 449 ? -15.253 -9.870 16.727 1.00 92.88 449 PHE A O 1
ATOM 3548 N N . LYS A 1 450 ? -16.681 -11.481 17.394 1.00 92.62 450 LYS A N 1
ATOM 3549 C CA . LYS A 1 450 ? -15.761 -12.602 17.224 1.00 92.62 450 LYS A CA 1
ATOM 3550 C C . LYS A 1 450 ? -15.841 -13.118 15.796 1.00 92.62 450 LYS A C 1
ATOM 3552 O O . LYS A 1 450 ? -16.924 -13.399 15.271 1.00 92.62 450 LYS A O 1
ATOM 3557 N N . VAL A 1 451 ? -14.682 -13.294 15.177 1.00 91.94 451 VAL A N 1
ATOM 3558 C CA . VAL A 1 451 ? -14.572 -13.810 13.815 1.00 91.94 451 VAL A CA 1
ATOM 3559 C C . VAL A 1 451 ? -14.273 -15.303 13.880 1.00 91.94 451 VAL A C 1
ATOM 3561 O O . VAL A 1 451 ? -13.165 -15.714 14.209 1.00 91.94 451 VAL A O 1
ATOM 3564 N N . ASN A 1 452 ? -15.259 -16.140 13.571 1.00 90.44 452 ASN A N 1
ATOM 3565 C CA . ASN A 1 452 ? -15.118 -17.598 13.652 1.00 90.44 452 ASN A CA 1
ATOM 3566 C C . ASN A 1 452 ? -14.501 -18.194 12.380 1.00 90.44 452 ASN A C 1
ATOM 3568 O O . ASN A 1 452 ? -13.774 -19.182 12.434 1.00 90.44 452 ASN A O 1
ATOM 3572 N N . ALA A 1 453 ? -14.791 -17.592 11.226 1.00 89.75 453 ALA A N 1
ATOM 3573 C CA . ALA A 1 453 ? -14.314 -18.034 9.920 1.00 89.75 453 ALA A CA 1
ATOM 3574 C C . ALA A 1 453 ? -14.156 -16.830 8.972 1.00 89.75 453 ALA A C 1
ATOM 3576 O O . ALA A 1 453 ? -14.681 -15.755 9.263 1.00 89.75 453 ALA A O 1
ATOM 3577 N N . PRO A 1 454 ? -13.457 -16.972 7.831 1.00 87.00 454 PRO A N 1
ATOM 3578 C CA . PRO A 1 454 ? -13.342 -15.887 6.862 1.00 87.00 454 PRO A CA 1
ATOM 3579 C C . PRO A 1 454 ? -14.718 -15.511 6.298 1.00 87.00 454 PRO A C 1
ATOM 3581 O O . PRO A 1 454 ? -15.438 -16.373 5.790 1.00 87.00 454 PRO A O 1
ATOM 3584 N N . ALA A 1 455 ? -15.080 -14.228 6.356 1.00 86.69 455 ALA A N 1
ATOM 3585 C CA . ALA A 1 455 ? -16.317 -13.743 5.752 1.00 86.69 455 ALA A CA 1
ATOM 3586 C C . ALA A 1 455 ? -16.214 -13.685 4.215 1.00 86.69 455 ALA A C 1
ATOM 3588 O O . ALA A 1 455 ? -15.142 -13.469 3.639 1.00 86.69 455 ALA A O 1
ATOM 3589 N N . GLY A 1 456 ? -17.348 -13.850 3.531 1.00 83.62 456 GLY A N 1
ATOM 3590 C CA . GLY A 1 456 ? -17.408 -13.765 2.073 1.00 83.62 456 GLY A CA 1
ATOM 3591 C C . GLY A 1 456 ? -17.131 -12.354 1.540 1.00 83.62 456 GLY A C 1
ATOM 3592 O O . GLY A 1 456 ? -17.415 -11.338 2.177 1.00 83.62 456 GLY A O 1
ATOM 3593 N N . ARG A 1 457 ? -16.586 -12.266 0.320 1.00 82.50 457 ARG A N 1
ATOM 3594 C CA . ARG A 1 457 ? -16.400 -10.972 -0.360 1.00 82.50 457 ARG A CA 1
ATOM 3595 C C . ARG A 1 457 ? -17.750 -10.318 -0.657 1.00 82.50 457 ARG A C 1
ATOM 3597 O O . ARG A 1 457 ? -18.650 -10.974 -1.170 1.00 82.50 457 ARG A O 1
ATOM 3604 N N . GLY A 1 458 ? -17.839 -9.012 -0.408 1.00 81.19 458 GLY A N 1
ATOM 3605 C CA . GLY A 1 458 ? -19.051 -8.221 -0.648 1.00 81.19 458 GLY A CA 1
ATOM 3606 C C . GLY A 1 458 ? -20.117 -8.357 0.438 1.00 81.19 458 GLY A C 1
ATOM 3607 O O . GLY A 1 458 ? -21.210 -7.839 0.252 1.00 81.19 458 GLY A O 1
ATOM 3608 N N . TRP A 1 459 ? -19.811 -9.036 1.548 1.00 87.94 459 TRP A N 1
ATOM 3609 C CA . TRP A 1 459 ? -20.698 -9.068 2.704 1.00 87.94 459 TRP A CA 1
ATOM 3610 C C . TRP A 1 459 ? -20.700 -7.714 3.415 1.00 87.94 459 TRP A C 1
ATOM 3612 O O . TRP A 1 459 ? -19.651 -7.076 3.537 1.00 87.94 459 TRP A O 1
ATOM 3622 N N . THR A 1 460 ? -21.865 -7.301 3.906 1.00 89.44 460 THR A N 1
ATOM 3623 C CA . THR A 1 460 ? -22.052 -6.076 4.698 1.00 89.44 460 THR A CA 1
ATOM 3624 C C . THR A 1 460 ? -22.852 -6.378 5.954 1.00 89.44 460 THR A C 1
ATOM 3626 O O . THR A 1 460 ? -23.654 -7.310 5.960 1.00 89.44 460 THR A O 1
ATOM 3629 N N . LEU A 1 461 ? -22.686 -5.576 7.000 1.00 90.44 461 LEU A N 1
ATOM 3630 C CA . LEU A 1 461 ? -23.560 -5.635 8.166 1.00 90.44 461 LEU A CA 1
ATOM 3631 C C . LEU A 1 461 ? -24.867 -4.890 7.876 1.00 90.44 461 LEU A C 1
ATOM 3633 O O . LEU A 1 461 ? -24.914 -3.947 7.083 1.00 90.44 461 LEU A O 1
ATOM 3637 N N . ALA A 1 462 ? -25.937 -5.332 8.516 1.00 91.00 462 ALA A N 1
ATOM 3638 C CA . ALA A 1 462 ? -27.247 -4.716 8.441 1.00 91.00 462 ALA A CA 1
ATOM 3639 C C . ALA A 1 462 ? -27.810 -4.532 9.844 1.00 91.00 462 ALA A C 1
ATOM 3641 O O . ALA A 1 462 ? -27.780 -5.453 10.655 1.00 91.00 462 ALA A O 1
ATOM 3642 N N . LEU A 1 463 ? -28.325 -3.340 10.105 1.00 90.56 463 LEU A N 1
ATOM 3643 C CA . LEU A 1 463 ? -28.894 -2.925 11.378 1.00 90.56 463 LEU A CA 1
ATOM 3644 C C . LEU A 1 463 ? -30.356 -2.562 11.130 1.00 90.56 463 LEU A C 1
ATOM 3646 O O . LEU A 1 463 ? -30.631 -1.695 10.311 1.00 90.56 463 LEU A O 1
ATOM 3650 N N . GLY A 1 464 ? -31.294 -3.247 11.774 1.00 87.81 464 GLY A N 1
ATOM 3651 C CA . GLY A 1 464 ? -32.724 -2.946 11.704 1.00 87.81 464 GLY A CA 1
ATOM 3652 C C . GLY A 1 464 ? -33.203 -2.323 13.006 1.00 87.81 464 GLY A C 1
ATOM 3653 O O . GLY A 1 464 ? -33.108 -2.969 14.051 1.00 87.81 464 GLY A O 1
ATOM 3654 N N . GLY A 1 465 ? -33.706 -1.092 12.960 1.00 87.12 465 GLY A N 1
ATOM 3655 C CA . GLY A 1 465 ? -34.251 -0.417 14.136 1.00 87.12 465 GLY A CA 1
ATOM 3656 C C . GLY A 1 465 ? -35.690 -0.830 14.426 1.00 87.12 465 GLY A C 1
ATOM 3657 O O . GLY A 1 465 ? -36.491 -1.002 13.509 1.00 87.12 465 GLY A O 1
ATOM 3658 N N . ARG A 1 466 ? -36.038 -0.972 15.706 1.00 86.75 466 ARG A N 1
ATOM 3659 C CA . ARG A 1 466 ? -37.406 -1.252 16.159 1.00 86.75 466 ARG A CA 1
ATOM 3660 C C . ARG A 1 466 ? -37.826 -0.290 17.262 1.00 86.75 466 ARG A C 1
ATOM 3662 O O . ARG A 1 466 ? -37.030 -0.016 18.164 1.00 86.75 466 ARG A O 1
ATOM 3669 N N . ASP A 1 467 ? -39.064 0.195 17.195 1.00 85.88 467 ASP A N 1
ATOM 3670 C CA . ASP A 1 467 ? -39.688 0.918 18.308 1.00 85.88 467 ASP A CA 1
ATOM 3671 C C . ASP A 1 467 ? -40.183 -0.052 19.400 1.00 85.88 467 ASP A C 1
ATOM 3673 O O . ASP A 1 467 ? -40.067 -1.276 19.270 1.00 85.88 467 ASP A O 1
ATOM 3677 N N . ALA A 1 468 ? -40.68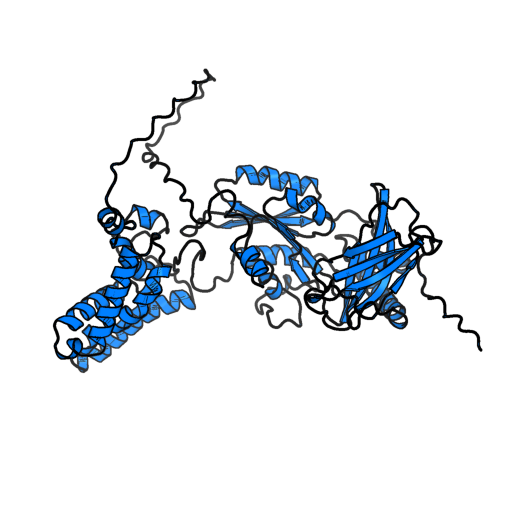2 0.495 20.513 1.00 83.38 468 ALA A N 1
ATOM 3678 C CA . ALA A 1 468 ? -41.154 -0.295 21.654 1.00 83.38 468 ALA A CA 1
ATOM 3679 C C . ALA A 1 468 ? -42.342 -1.211 21.301 1.00 83.38 468 ALA A C 1
ATOM 3681 O O . ALA A 1 468 ? -42.482 -2.283 21.888 1.00 83.38 468 ALA A O 1
ATOM 3682 N N . ASP A 1 469 ? -43.134 -0.823 20.299 1.00 81.38 469 ASP A N 1
ATOM 3683 C CA . ASP A 1 469 ? -44.295 -1.565 19.804 1.00 81.38 469 ASP A CA 1
ATOM 3684 C C . ASP A 1 469 ? -43.910 -2.594 18.718 1.00 81.38 469 ASP A C 1
ATOM 3686 O O . ASP A 1 469 ? -44.764 -3.286 18.163 1.00 81.38 469 ASP A O 1
ATOM 3690 N N . GLY A 1 470 ? -42.615 -2.714 18.396 1.00 77.56 470 GLY A N 1
ATOM 3691 C CA . GLY A 1 470 ? -42.089 -3.615 17.367 1.00 77.56 470 GLY A CA 1
ATOM 3692 C C . GLY A 1 470 ? -42.208 -3.084 15.933 1.00 77.56 470 GLY A C 1
ATOM 3693 O O . GLY A 1 470 ? -41.861 -3.798 14.981 1.00 77.56 470 GLY A O 1
ATOM 3694 N N . GLY A 1 471 ? -42.651 -1.837 15.767 1.00 81.69 471 GLY A N 1
ATOM 3695 C CA . GLY A 1 471 ? -42.679 -1.111 14.506 1.00 81.69 471 GLY A CA 1
ATOM 3696 C C . GLY A 1 471 ? -41.281 -0.971 13.908 1.00 81.69 471 GLY A C 1
ATOM 3697 O O . GLY A 1 471 ? -40.300 -0.744 14.615 1.00 81.69 471 GLY A O 1
ATOM 3698 N N . ASP A 1 472 ? -41.182 -1.159 12.593 1.00 84.56 472 ASP A N 1
ATOM 3699 C CA . ASP A 1 472 ? -39.922 -1.050 11.858 1.00 84.56 472 ASP A CA 1
ATOM 3700 C C . ASP A 1 472 ? -39.534 0.425 11.688 1.00 84.56 472 ASP A C 1
ATOM 3702 O O . ASP A 1 472 ? -40.288 1.211 11.112 1.00 84.56 472 ASP A O 1
ATOM 3706 N N . LEU A 1 473 ? -38.363 0.796 12.208 1.00 81.44 473 LEU A N 1
ATOM 3707 C CA . LEU A 1 473 ? -37.784 2.138 12.080 1.00 81.44 473 LEU A CA 1
ATOM 3708 C C . LEU A 1 473 ? -36.821 2.240 10.889 1.00 81.44 473 LEU A C 1
ATOM 3710 O O . LEU A 1 473 ? -36.226 3.292 10.654 1.00 81.44 473 LEU A O 1
ATOM 3714 N N . GLY A 1 474 ? -36.685 1.157 10.125 1.00 82.00 474 GLY A N 1
ATOM 3715 C CA . GLY A 1 474 ? -35.873 1.079 8.928 1.00 82.00 474 GLY A CA 1
ATOM 3716 C C . GLY A 1 474 ? -34.667 0.161 9.088 1.00 82.00 474 GLY A C 1
ATOM 3717 O O . GLY A 1 474 ? -34.229 -0.194 10.184 1.00 82.00 474 GLY A O 1
ATOM 3718 N N . GLN A 1 475 ? -34.112 -0.205 7.934 1.00 84.06 475 GLN A N 1
ATOM 3719 C CA . GLN A 1 475 ? -32.906 -1.010 7.828 1.00 84.06 475 GLN A CA 1
ATOM 3720 C C . GLN A 1 475 ? -31.754 -0.160 7.298 1.00 84.06 475 GLN A C 1
ATOM 3722 O O . GLN A 1 475 ? -31.845 0.467 6.240 1.00 84.06 475 GLN A O 1
ATOM 3727 N N . TRP A 1 476 ? -30.633 -0.211 7.999 1.00 86.19 476 TRP A N 1
ATOM 3728 C CA . TRP A 1 476 ? -29.417 0.502 7.665 1.00 86.19 476 TRP A CA 1
ATOM 3729 C C . TRP A 1 476 ? -28.316 -0.480 7.304 1.00 86.19 476 TRP A C 1
ATOM 3731 O O . TRP A 1 476 ? -28.021 -1.423 8.038 1.00 86.19 476 TRP A O 1
ATOM 3741 N N . ARG A 1 477 ? -27.703 -0.269 6.141 1.00 84.88 477 ARG A N 1
ATOM 3742 C CA . ARG A 1 477 ? -26.562 -1.067 5.694 1.00 84.88 477 ARG A CA 1
ATOM 3743 C C . ARG A 1 477 ? -25.278 -0.396 6.137 1.00 84.88 477 ARG A C 1
ATOM 3745 O O . ARG A 1 477 ? -25.090 0.799 5.921 1.00 84.88 477 ARG A O 1
ATOM 3752 N N . PHE A 1 478 ? -24.398 -1.192 6.717 1.00 80.62 478 PHE A N 1
ATOM 3753 C CA . PHE A 1 478 ? -23.140 -0.749 7.278 1.00 80.62 478 PHE A CA 1
ATOM 3754 C C . PHE A 1 478 ? -21.994 -1.586 6.705 1.00 80.62 478 PHE A C 1
ATOM 3756 O O . PHE A 1 478 ? -21.965 -2.814 6.810 1.00 80.62 478 PHE A O 1
ATOM 3763 N N . SER A 1 479 ? -21.042 -0.901 6.079 1.00 80.69 479 SER A N 1
ATOM 3764 C CA . SER A 1 479 ? -19.803 -1.494 5.584 1.00 80.69 479 SER A CA 1
ATOM 3765 C C . SER A 1 479 ? -18.676 -1.050 6.511 1.00 80.69 479 SER A C 1
ATOM 3767 O O . SER A 1 479 ? -18.198 0.075 6.352 1.00 80.69 479 SER A O 1
ATOM 3769 N N . PRO A 1 480 ? -18.270 -1.879 7.487 1.00 77.62 480 PRO A N 1
ATOM 3770 C CA . PRO A 1 480 ? -17.184 -1.519 8.379 1.00 77.62 480 PRO A CA 1
ATOM 3771 C C . PRO A 1 480 ? -15.873 -1.397 7.612 1.00 77.62 480 PRO A C 1
ATOM 3773 O O . PRO A 1 480 ? -15.705 -1.939 6.513 1.00 77.62 480 PRO A O 1
ATOM 3776 N N . THR A 1 481 ? -14.939 -0.690 8.234 1.00 70.88 481 THR A N 1
ATOM 3777 C CA . THR A 1 481 ? -13.588 -0.505 7.722 1.00 70.88 481 THR A CA 1
ATOM 3778 C C . THR A 1 481 ? -12.595 -1.070 8.745 1.00 70.88 481 THR A C 1
ATOM 3780 O O . THR A 1 481 ? -12.594 -0.594 9.876 1.00 70.88 481 THR A O 1
ATOM 3783 N N . PRO A 1 482 ? -11.767 -2.074 8.390 1.00 72.88 482 PRO A N 1
ATOM 3784 C CA . PRO A 1 482 ? -11.694 -2.732 7.083 1.00 72.88 482 PRO A CA 1
ATOM 3785 C C . PRO A 1 482 ? -12.942 -3.587 6.770 1.00 72.88 482 PRO A C 1
ATOM 3787 O O . PRO A 1 482 ? -13.676 -3.962 7.689 1.00 72.88 482 PRO A O 1
ATOM 3790 N N . PRO A 1 483 ? -13.199 -3.919 5.489 1.00 80.94 483 PRO A N 1
ATOM 3791 C CA . PRO A 1 483 ? -14.341 -4.743 5.093 1.00 80.94 483 PRO A CA 1
ATOM 3792 C C . PRO A 1 483 ? -14.319 -6.139 5.736 1.00 80.94 483 PRO A C 1
ATOM 3794 O O . PRO A 1 483 ? -13.251 -6.713 5.926 1.00 80.94 483 PRO A O 1
ATOM 3797 N N . LEU A 1 484 ? -15.496 -6.749 5.942 1.00 85.19 484 LEU A N 1
ATOM 3798 C CA . LEU A 1 484 ? -15.655 -8.023 6.673 1.00 85.19 484 LEU A CA 1
ATOM 3799 C C . LEU A 1 484 ? -14.734 -9.146 6.167 1.00 85.19 484 LEU A C 1
ATOM 3801 O O . LEU A 1 484 ? -14.209 -9.927 6.950 1.00 85.19 484 LEU A O 1
ATOM 3805 N N . HIS A 1 485 ? -14.533 -9.247 4.852 1.00 83.31 485 HIS A N 1
ATOM 3806 C CA . HIS A 1 485 ? -13.709 -10.297 4.240 1.00 83.31 485 HIS A CA 1
ATOM 3807 C C . HIS A 1 485 ? -12.202 -10.177 4.533 1.00 83.31 485 HIS A C 1
ATOM 3809 O O . HIS A 1 485 ? -11.440 -11.073 4.173 1.00 83.31 485 HIS A O 1
ATOM 3815 N N . GLU A 1 486 ? -11.767 -9.061 5.119 1.00 78.38 486 GLU A N 1
ATOM 3816 C CA . GLU A 1 486 ? -10.395 -8.849 5.586 1.00 78.38 486 GLU A CA 1
ATOM 3817 C C . GLU A 1 486 ? -10.245 -9.147 7.083 1.00 78.38 486 GLU A C 1
ATOM 3819 O O . GLU A 1 486 ? -9.135 -9.133 7.608 1.00 78.38 486 GLU A O 1
ATOM 3824 N N . TRP A 1 487 ? -11.340 -9.432 7.790 1.00 85.00 487 TRP A N 1
ATOM 3825 C CA . TRP A 1 487 ? -11.297 -9.780 9.204 1.00 85.00 487 TRP A CA 1
ATOM 3826 C C . TRP A 1 487 ? -10.746 -11.189 9.395 1.00 85.00 487 TRP A C 1
ATOM 3828 O O . TRP A 1 487 ? -11.101 -12.113 8.658 1.00 85.00 487 TRP A O 1
ATOM 3838 N N . GLU A 1 488 ? -9.878 -11.361 10.390 1.00 81.19 488 GLU A N 1
ATOM 3839 C CA . GLU A 1 488 ? -9.211 -12.640 10.596 1.00 81.19 488 GLU A CA 1
ATOM 3840 C C . GLU A 1 488 ? -9.939 -13.584 11.540 1.00 81.19 488 GLU A C 1
ATOM 3842 O O . GLU A 1 488 ? -10.318 -13.162 12.634 1.00 81.19 488 GLU A O 1
ATOM 3847 N N . PRO A 1 489 ? -10.048 -14.875 11.169 1.00 85.94 489 PRO A N 1
ATOM 3848 C CA . PRO A 1 489 ? -10.540 -15.906 12.069 1.00 85.94 489 PRO A CA 1
ATOM 3849 C C . PRO A 1 489 ? -9.738 -15.968 13.371 1.00 85.94 489 PRO A C 1
ATOM 3851 O O . PRO A 1 489 ? -8.512 -15.898 13.358 1.00 85.94 489 PRO A O 1
ATOM 3854 N N . GLY A 1 490 ? -10.438 -16.139 14.487 1.00 82.75 490 GLY A N 1
ATOM 3855 C CA . GLY A 1 490 ? -9.871 -16.177 15.834 1.00 82.75 490 GLY A CA 1
ATOM 3856 C C . GLY A 1 490 ? -9.632 -14.802 16.464 1.00 82.75 490 GLY A C 1
ATOM 3857 O O . GLY A 1 490 ? -9.307 -14.744 17.646 1.00 82.75 490 GLY A O 1
ATOM 3858 N N . GLY A 1 491 ? -9.804 -13.709 15.714 1.00 85.00 491 GLY A N 1
ATOM 3859 C CA . GLY A 1 491 ? -9.698 -12.343 16.225 1.00 85.00 491 GLY A CA 1
ATOM 3860 C C . GLY A 1 491 ? -11.041 -11.727 16.626 1.00 85.00 491 GLY A C 1
ATOM 3861 O O . GLY A 1 491 ? -12.114 -12.263 16.329 1.00 85.00 491 GLY A O 1
ATOM 3862 N N . TYR A 1 492 ? -10.960 -10.545 17.243 1.00 89.38 492 TYR A N 1
ATOM 3863 C CA . TYR A 1 492 ? -12.109 -9.703 17.571 1.00 89.38 492 TYR A CA 1
ATOM 3864 C C . TYR A 1 492 ? -12.038 -8.380 16.816 1.00 89.38 492 TYR A C 1
ATOM 3866 O O . TYR A 1 492 ? -10.965 -7.785 16.700 1.00 89.38 492 TYR A O 1
ATOM 3874 N N . GLN A 1 493 ? -13.181 -7.910 16.321 1.00 88.19 493 GLN A N 1
ATOM 3875 C CA . GLN A 1 493 ? -13.308 -6.636 15.614 1.00 88.19 493 GLN A CA 1
ATOM 3876 C C . GLN A 1 493 ? -14.320 -5.751 16.319 1.00 88.19 493 GLN A C 1
ATOM 3878 O O . GLN A 1 493 ? -15.473 -6.145 16.486 1.00 88.19 493 GLN A O 1
ATOM 3883 N N . MET A 1 494 ? -13.883 -4.556 16.716 1.00 89.12 494 MET A N 1
ATOM 3884 C CA . MET A 1 494 ? -14.783 -3.538 17.236 1.00 89.12 494 MET A CA 1
ATOM 3885 C C . MET A 1 494 ? -15.135 -2.604 16.089 1.00 89.12 494 MET A C 1
ATOM 3887 O O . MET A 1 494 ? -14.254 -2.100 15.397 1.00 89.12 494 MET A O 1
ATOM 3891 N N . VAL A 1 495 ? -16.424 -2.376 15.896 1.00 87.94 495 VAL A N 1
ATOM 3892 C CA . VAL A 1 495 ? -16.944 -1.428 14.917 1.00 87.94 495 VAL A CA 1
ATOM 3893 C C . VAL A 1 495 ? -17.904 -0.486 15.616 1.00 87.94 495 VAL A C 1
ATOM 3895 O O . VAL A 1 495 ? -18.576 -0.868 16.575 1.00 87.94 495 VAL A O 1
ATOM 3898 N N . ASN A 1 496 ? -17.961 0.747 15.138 1.00 87.06 496 ASN A N 1
ATOM 3899 C CA . ASN A 1 496 ? -18.933 1.719 15.598 1.00 87.06 496 ASN A CA 1
ATOM 3900 C C . ASN A 1 496 ? -19.946 2.014 14.485 1.00 87.06 496 ASN A C 1
ATOM 3902 O O . ASN A 1 496 ? -19.672 1.829 13.297 1.00 87.06 496 ASN A O 1
ATOM 3906 N N . TYR A 1 497 ? -21.142 2.416 14.888 1.00 86.00 497 TYR A N 1
ATOM 3907 C CA . TYR A 1 497 ? -22.192 2.860 13.993 1.00 86.00 497 TYR A CA 1
ATOM 3908 C C . TYR A 1 497 ? -22.941 4.022 14.634 1.00 86.00 497 TYR A C 1
ATOM 3910 O O . TYR A 1 497 ? -23.327 3.953 15.802 1.00 86.00 497 TYR A O 1
ATOM 3918 N N . ASP A 1 498 ? -23.162 5.073 13.851 1.00 83.88 498 ASP A N 1
ATOM 3919 C CA . ASP A 1 498 ? -23.984 6.215 14.229 1.00 83.88 498 ASP A CA 1
ATOM 3920 C C . ASP A 1 498 ? -25.363 6.052 13.571 1.00 83.88 498 ASP A C 1
ATOM 3922 O O . ASP A 1 498 ? -25.485 6.272 12.360 1.00 83.88 498 ASP A O 1
ATOM 3926 N N . PRO A 1 499 ? -26.405 5.643 14.320 1.00 79.12 499 PRO A N 1
ATOM 3927 C CA . PRO A 1 499 ? -27.745 5.551 13.770 1.00 79.12 499 PRO A CA 1
ATOM 3928 C C . PRO A 1 499 ? -28.251 6.932 13.359 1.00 79.12 499 PRO A C 1
ATOM 3930 O O . PRO A 1 499 ? -27.948 7.927 14.028 1.00 79.12 499 PRO A O 1
ATOM 3933 N N . PRO A 1 500 ? -29.048 7.018 12.282 1.00 74.75 500 PRO A N 1
ATOM 3934 C CA . PRO A 1 500 ? -29.716 8.263 11.952 1.00 74.75 500 PRO A CA 1
ATOM 3935 C C . PRO A 1 500 ? -30.674 8.658 13.080 1.00 74.75 500 PRO A C 1
ATOM 3937 O O . PRO A 1 500 ? -31.212 7.804 13.787 1.00 74.75 500 PRO A O 1
ATOM 3940 N N . ALA A 1 501 ? -30.912 9.962 13.222 1.00 69.75 501 ALA A N 1
ATOM 3941 C CA . ALA A 1 501 ? -31.972 10.448 14.093 1.00 69.75 501 ALA A CA 1
ATOM 3942 C C . ALA A 1 501 ? -33.309 9.845 13.631 1.00 69.75 501 ALA A C 1
ATOM 3944 O O . ALA A 1 501 ? -33.676 9.977 12.463 1.00 69.75 501 ALA A O 1
ATOM 3945 N N . ALA A 1 502 ? -33.998 9.152 14.534 1.00 65.25 502 ALA A N 1
ATOM 3946 C CA . ALA A 1 502 ? -35.310 8.575 14.284 1.00 65.25 502 ALA A CA 1
ATOM 3947 C C . ALA A 1 502 ? -36.387 9.438 14.951 1.00 65.25 502 ALA A C 1
ATOM 3949 O O . ALA A 1 502 ? -36.194 9.920 16.066 1.00 65.25 502 ALA A O 1
ATOM 3950 N N . ASP A 1 503 ? -37.536 9.590 14.289 1.00 67.31 503 ASP A N 1
ATOM 3951 C CA . ASP A 1 503 ? -38.688 10.340 14.821 1.00 67.31 503 ASP A CA 1
ATOM 3952 C C . ASP A 1 503 ? -39.316 9.665 16.056 1.00 67.31 503 ASP A C 1
ATOM 3954 O O . ASP A 1 503 ? -40.072 10.283 16.803 1.00 67.31 503 ASP A O 1
ATOM 3958 N N . LYS A 1 504 ? -39.006 8.381 16.268 1.00 72.44 504 LYS A N 1
ATOM 3959 C CA . LYS A 1 504 ? -39.429 7.570 17.410 1.00 72.44 504 LYS A CA 1
ATOM 3960 C C . LYS A 1 504 ? -38.212 7.022 18.163 1.00 72.44 504 LYS A C 1
ATOM 3962 O O . LYS A 1 504 ? -37.201 6.724 17.522 1.00 72.44 504 LYS A O 1
ATOM 3967 N N . PRO A 1 505 ? -38.312 6.823 19.491 1.00 79.00 505 PRO A N 1
ATOM 3968 C CA . PRO A 1 505 ? -37.228 6.253 20.282 1.00 79.00 505 PRO A CA 1
ATOM 3969 C C . PRO A 1 505 ? -36.896 4.830 19.817 1.00 79.00 505 PRO A C 1
ATOM 3971 O O . PRO A 1 505 ? -37.774 3.990 19.599 1.00 79.00 505 PRO A O 1
ATOM 3974 N N . LEU A 1 506 ? -35.599 4.572 19.661 1.00 82.38 506 LEU A N 1
ATOM 3975 C CA . LEU A 1 506 ? -35.061 3.278 19.261 1.00 82.38 506 LEU A CA 1
ATOM 3976 C C . LEU A 1 506 ? -35.069 2.339 20.472 1.00 82.38 506 LEU A C 1
ATOM 3978 O O . LEU A 1 506 ? -34.280 2.524 21.394 1.00 82.38 506 LEU A O 1
ATOM 3982 N N . ALA A 1 507 ? -35.944 1.334 20.476 1.00 85.62 507 ALA A N 1
ATOM 3983 C CA . ALA A 1 507 ? -36.083 0.406 21.600 1.00 85.62 507 ALA A CA 1
ATOM 3984 C C . ALA A 1 507 ? -35.243 -0.865 21.428 1.00 85.62 507 ALA A C 1
ATOM 3986 O O . ALA A 1 507 ? -34.755 -1.417 22.413 1.00 85.62 507 ALA A O 1
ATOM 3987 N N . ARG A 1 508 ? -35.080 -1.350 20.189 1.00 89.25 508 ARG A N 1
ATOM 3988 C CA . ARG A 1 508 ? -34.242 -2.517 19.867 1.00 89.25 508 ARG A CA 1
ATOM 3989 C C . ARG A 1 508 ? -33.526 -2.345 18.533 1.00 89.25 508 ARG A C 1
ATOM 3991 O O . ARG A 1 508 ? -34.026 -1.673 17.631 1.00 89.25 508 ARG A O 1
ATOM 3998 N N . VAL A 1 509 ? -32.383 -3.010 18.390 1.00 89.62 509 VAL A N 1
ATOM 3999 C CA . VAL A 1 509 ? -31.616 -3.089 17.141 1.00 89.62 509 VAL A CA 1
ATOM 4000 C C . VAL A 1 509 ? -31.365 -4.544 16.782 1.00 89.62 509 VAL A C 1
ATOM 4002 O O . VAL A 1 509 ? -30.804 -5.296 17.571 1.00 89.62 509 VAL A O 1
ATOM 4005 N N . VAL A 1 510 ? -31.756 -4.941 15.575 1.00 90.19 510 VAL A N 1
ATOM 4006 C CA . VAL A 1 510 ? -31.443 -6.260 15.017 1.00 90.19 510 VAL A CA 1
ATOM 4007 C C . VAL A 1 510 ? -30.200 -6.144 14.145 1.00 90.19 510 VAL A C 1
ATOM 4009 O O . VAL A 1 510 ? -30.200 -5.418 13.156 1.00 90.19 510 VAL A O 1
ATOM 4012 N N . VAL A 1 511 ? -29.146 -6.867 14.499 1.00 92.31 511 VAL A N 1
ATOM 4013 C CA . VAL A 1 511 ? -27.879 -6.937 13.773 1.00 92.31 511 VAL A CA 1
ATOM 4014 C C . VAL A 1 511 ? -27.844 -8.221 12.951 1.00 92.31 511 VAL A C 1
ATOM 4016 O O . VAL A 1 511 ? -27.987 -9.313 13.494 1.00 92.31 511 VAL A O 1
ATOM 4019 N N . GLY A 1 512 ? -27.623 -8.100 11.648 1.00 92.19 512 GLY A N 1
ATOM 4020 C CA . GLY A 1 512 ? -27.469 -9.211 10.711 1.00 92.19 512 GLY A CA 1
ATOM 4021 C C . GLY A 1 512 ? -26.332 -8.961 9.724 1.00 92.19 512 GLY A C 1
ATOM 4022 O O . GLY A 1 512 ? -25.731 -7.884 9.700 1.00 92.19 512 GLY A O 1
ATOM 4023 N N . ALA A 1 513 ? -26.061 -9.941 8.867 1.00 91.06 513 ALA A N 1
ATOM 4024 C CA . ALA A 1 513 ? -25.178 -9.778 7.715 1.00 91.06 513 ALA A CA 1
ATOM 4025 C C . ALA A 1 513 ? -25.946 -9.995 6.402 1.00 91.06 513 ALA A C 1
ATOM 4027 O O . ALA A 1 513 ? -26.899 -10.766 6.339 1.00 91.06 513 ALA A O 1
ATOM 4028 N N . ILE A 1 514 ? -25.527 -9.308 5.344 1.00 90.00 514 ILE A N 1
ATOM 4029 C CA . ILE A 1 514 ? -26.096 -9.400 3.996 1.00 90.00 514 ILE A CA 1
ATOM 4030 C C . ILE A 1 514 ? -25.009 -9.898 3.043 1.00 90.00 514 ILE A C 1
ATOM 4032 O O . ILE A 1 514 ? -23.877 -9.415 3.089 1.00 90.00 514 ILE A O 1
ATOM 4036 N N . GLY A 1 515 ? -25.359 -10.860 2.190 1.00 87.56 515 GLY A N 1
ATOM 4037 C CA . GLY A 1 515 ? -24.503 -11.413 1.145 1.00 87.56 515 GLY A CA 1
ATOM 4038 C C . GLY A 1 515 ? -24.314 -10.474 -0.058 1.00 87.56 515 GLY A C 1
ATOM 4039 O O . GLY A 1 515 ? -24.970 -9.438 -0.170 1.00 87.56 515 GLY A O 1
ATOM 4040 N N . PRO A 1 516 ? -23.427 -10.823 -1.007 1.00 84.25 516 PRO A N 1
ATOM 4041 C CA . PRO A 1 516 ? -23.116 -9.969 -2.158 1.00 84.25 516 PRO A CA 1
ATOM 4042 C C . PRO A 1 516 ? -24.279 -9.848 -3.158 1.00 84.25 516 PRO A C 1
ATOM 4044 O O . PRO A 1 516 ? -24.302 -8.933 -3.977 1.00 84.25 516 PRO A O 1
ATOM 4047 N N . ASP A 1 517 ? -25.232 -10.773 -3.100 1.00 86.94 517 ASP A N 1
ATOM 4048 C CA . ASP A 1 517 ? -26.494 -10.793 -3.841 1.00 86.94 517 ASP A CA 1
ATOM 4049 C C . ASP A 1 517 ? -27.592 -9.938 -3.181 1.00 86.94 517 ASP A C 1
ATOM 4051 O O . ASP A 1 517 ? -28.697 -9.828 -3.709 1.00 86.94 517 ASP A O 1
ATOM 4055 N N . GLY A 1 518 ? -27.291 -9.310 -2.040 1.00 82.94 518 GLY A N 1
ATOM 4056 C CA . GLY A 1 518 ? -28.227 -8.480 -1.290 1.00 82.94 518 GLY A CA 1
ATOM 4057 C C . GLY A 1 518 ? -29.194 -9.269 -0.408 1.00 82.94 518 GLY A C 1
ATOM 4058 O O . GLY A 1 518 ? -30.073 -8.648 0.191 1.00 82.94 518 GLY A O 1
ATOM 4059 N N . GLN A 1 519 ? -29.037 -10.594 -0.305 1.00 88.56 519 GLN A N 1
ATOM 4060 C CA . GLN A 1 519 ? -29.873 -11.442 0.544 1.00 88.56 519 GLN A CA 1
ATOM 4061 C C . GLN A 1 519 ? -29.337 -11.498 1.983 1.00 88.56 519 GLN A C 1
ATOM 4063 O O . GLN A 1 519 ? -28.117 -11.512 2.182 1.00 88.56 519 GLN A O 1
ATOM 4068 N N . PRO A 1 520 ? -30.214 -11.529 3.002 1.00 87.56 520 PRO A N 1
ATOM 4069 C CA . PRO A 1 520 ? -29.789 -11.710 4.383 1.00 87.56 520 PRO A CA 1
ATOM 4070 C C . PRO A 1 520 ? -29.160 -13.094 4.568 1.00 87.56 520 PRO A C 1
ATOM 4072 O O . PRO A 1 520 ? -29.659 -14.104 4.071 1.00 87.56 520 PRO A O 1
ATOM 4075 N N . LEU A 1 521 ? -28.049 -13.131 5.291 1.00 89.06 521 LEU A N 1
ATOM 4076 C CA . LEU A 1 521 ? -27.382 -14.363 5.686 1.00 89.06 521 LEU A CA 1
ATOM 4077 C C . LEU A 1 521 ? -28.056 -14.936 6.942 1.00 89.06 521 LEU A C 1
ATOM 4079 O O . LEU A 1 521 ? -28.639 -14.184 7.722 1.00 89.06 521 LEU A O 1
ATOM 4083 N N . PRO A 1 522 ? -27.996 -16.262 7.156 1.00 88.38 522 PRO A N 1
ATOM 4084 C CA . PRO A 1 522 ? -28.560 -16.872 8.351 1.00 88.38 522 PRO A CA 1
ATOM 4085 C C . PRO A 1 522 ? -27.811 -16.410 9.607 1.00 88.38 522 PRO A C 1
ATOM 4087 O O . PRO A 1 522 ? -26.582 -16.501 9.667 1.00 88.38 522 PRO A O 1
ATOM 4090 N N . GLY A 1 523 ? -28.572 -15.976 10.613 1.00 87.19 523 GLY A N 1
ATOM 4091 C CA . GLY A 1 523 ? -28.066 -15.444 11.879 1.00 87.19 523 GLY A CA 1
ATOM 4092 C C . GLY A 1 523 ? -28.457 -13.981 12.081 1.00 87.19 523 GLY A C 1
ATOM 4093 O O . GLY A 1 523 ? -28.351 -13.162 11.172 1.00 87.19 523 GLY A O 1
ATOM 4094 N N . THR A 1 524 ? -28.926 -13.653 13.280 1.00 89.94 524 THR A N 1
ATOM 4095 C CA . THR A 1 524 ? -29.197 -12.279 13.711 1.00 89.94 524 THR A CA 1
ATOM 4096 C C . THR A 1 524 ? -29.008 -12.174 15.217 1.00 89.94 524 THR A C 1
ATOM 4098 O O . THR A 1 524 ? -29.363 -13.101 15.944 1.00 89.94 524 THR A O 1
ATOM 4101 N N . ALA A 1 525 ? -28.532 -11.029 15.692 1.00 91.25 525 ALA A N 1
ATOM 4102 C CA . ALA A 1 525 ? -28.497 -10.683 17.107 1.00 91.25 525 ALA A CA 1
ATOM 4103 C C . ALA A 1 525 ? -29.467 -9.530 17.382 1.00 91.25 525 ALA A C 1
ATOM 4105 O O . ALA A 1 525 ? -29.521 -8.581 16.607 1.00 91.25 525 ALA A O 1
ATOM 4106 N N . THR A 1 526 ? -30.215 -9.591 18.481 1.00 90.31 526 THR A N 1
ATOM 4107 C CA . THR A 1 526 ? -31.113 -8.505 18.898 1.00 90.31 526 THR A CA 1
ATOM 4108 C C . THR A 1 526 ? -30.523 -7.818 20.116 1.00 90.31 526 THR A C 1
ATOM 4110 O O . THR A 1 526 ? -30.170 -8.484 21.084 1.00 90.31 526 THR A O 1
ATOM 4113 N N . LEU A 1 527 ? -30.430 -6.493 20.061 1.00 90.38 527 LEU A N 1
ATOM 4114 C CA . LEU A 1 527 ? -29.834 -5.657 21.094 1.00 90.38 527 LEU A CA 1
ATOM 4115 C C . LEU A 1 527 ? -30.862 -4.674 21.659 1.00 90.38 527 LEU A C 1
ATOM 4117 O O . LEU A 1 527 ? -31.720 -4.203 20.904 1.00 90.38 527 LEU A O 1
ATOM 4121 N N . PRO A 1 528 ? -30.770 -4.335 22.953 1.00 88.44 528 PRO A N 1
ATOM 4122 C CA . PRO A 1 528 ? -31.512 -3.227 23.538 1.00 88.44 528 PRO A CA 1
ATOM 4123 C C . PRO A 1 528 ? -31.103 -1.878 22.924 1.00 88.44 528 PRO A C 1
ATOM 4125 O O . PRO A 1 528 ? -29.979 -1.691 22.451 1.00 88.44 528 PRO A O 1
ATOM 4128 N N . GLY A 1 529 ? -32.037 -0.929 22.918 1.00 83.56 529 GLY A N 1
ATOM 4129 C CA . GLY A 1 529 ? -31.808 0.459 22.530 1.00 83.56 529 GLY A CA 1
ATOM 4130 C C . GLY A 1 529 ? -31.118 1.288 23.625 1.00 83.56 529 GLY A C 1
ATOM 4131 O O . GLY A 1 529 ? -30.915 0.805 24.741 1.00 83.56 529 GLY A O 1
ATOM 4132 N N . PRO A 1 530 ? -30.760 2.549 23.331 1.00 80.00 530 PRO A N 1
ATOM 4133 C CA . PRO A 1 530 ? -30.016 3.406 24.256 1.00 80.00 530 PRO A CA 1
ATOM 4134 C C . PRO A 1 530 ? -30.760 3.742 25.562 1.00 80.00 530 PRO A C 1
ATOM 4136 O O . PRO A 1 530 ? -30.115 3.937 26.587 1.00 80.00 530 PRO A O 1
ATOM 4139 N N . GLU A 1 531 ? -32.098 3.792 25.560 1.00 66.12 531 GLU A N 1
ATOM 4140 C CA . GLU A 1 531 ? -32.899 4.218 26.726 1.00 66.12 531 GLU A CA 1
ATOM 4141 C C . GLU A 1 531 ? -33.234 3.086 27.715 1.00 66.12 531 GLU A C 1
ATOM 4143 O O . GLU A 1 531 ? -33.688 3.348 28.825 1.00 66.12 531 GLU A O 1
ATOM 4148 N N . SER A 1 532 ? -32.962 1.825 27.372 1.00 56.50 532 SER A N 1
ATOM 4149 C CA . SER A 1 532 ? -33.174 0.663 28.257 1.00 56.50 532 SER A CA 1
ATOM 4150 C C . SER A 1 532 ? -32.020 0.417 29.244 1.00 56.50 532 SER A C 1
ATOM 4152 O O . SER A 1 532 ? -31.787 -0.717 29.647 1.00 56.50 532 SER A O 1
ATOM 4154 N N . GLY A 1 533 ? -31.281 1.473 29.600 1.00 38.66 533 GLY A N 1
ATOM 4155 C CA . GLY A 1 533 ? -29.996 1.450 30.301 1.00 38.66 533 GLY A CA 1
ATOM 4156 C C . GLY A 1 533 ? -29.842 0.393 31.400 1.00 38.66 533 GLY A C 1
ATOM 4157 O O . GLY A 1 533 ? -30.310 0.566 32.521 1.00 38.66 533 GLY A O 1
ATOM 4158 N N . ALA A 1 534 ? -29.065 -0.640 31.089 1.00 30.94 534 ALA A N 1
ATOM 4159 C CA . ALA A 1 534 ? -28.174 -1.306 32.025 1.00 30.94 534 ALA A CA 1
ATOM 4160 C C . ALA A 1 534 ? -26.906 -1.708 31.247 1.00 30.94 534 ALA A C 1
ATOM 4162 O O . ALA A 1 534 ? -27.031 -2.148 30.098 1.00 30.94 534 ALA A O 1
ATOM 4163 N N . PRO A 1 535 ? -25.693 -1.552 31.811 1.00 37.03 535 PRO A N 1
ATOM 4164 C CA . PRO A 1 535 ? -24.526 -2.241 31.274 1.00 37.03 535 PRO A CA 1
ATOM 4165 C C . PRO A 1 535 ? -24.854 -3.735 31.225 1.00 37.03 535 PRO A C 1
ATOM 4167 O O . PRO A 1 535 ? -25.422 -4.280 32.172 1.00 37.03 535 PRO A O 1
ATOM 4170 N N . SER A 1 536 ? -24.572 -4.384 30.096 1.00 39.69 536 SER A N 1
ATOM 4171 C CA . SER A 1 536 ? -24.832 -5.810 29.934 1.00 39.69 536 SER A CA 1
ATOM 4172 C C . SER A 1 536 ? -23.832 -6.613 30.771 1.00 39.69 536 SER A C 1
ATOM 4174 O O . SER A 1 536 ? -22.845 -7.121 30.240 1.00 39.69 536 SER A O 1
ATOM 4176 N N . ASP A 1 537 ? -24.079 -6.736 32.072 1.00 38.09 537 ASP A N 1
ATOM 4177 C CA . ASP A 1 537 ? -23.596 -7.886 32.827 1.00 38.09 537 ASP A CA 1
ATOM 4178 C C . ASP A 1 537 ? -24.309 -9.112 32.252 1.00 38.09 537 ASP A C 1
ATOM 4180 O O . ASP A 1 537 ? -25.537 -9.172 32.181 1.00 38.09 537 ASP A O 1
ATOM 4184 N N . GLY A 1 538 ? -23.522 -10.039 31.708 1.00 40.09 538 GLY A N 1
ATOM 4185 C CA . GLY A 1 538 ? -23.999 -11.118 30.855 1.00 40.09 538 GLY A CA 1
ATOM 4186 C C . GLY A 1 538 ? -25.142 -11.923 31.471 1.00 40.09 538 GLY A C 1
ATOM 4187 O O . GLY A 1 538 ? -24.941 -12.726 32.372 1.00 40.09 538 GLY A O 1
ATOM 4188 N N . THR A 1 539 ? -26.347 -11.764 30.934 1.00 31.44 539 THR A N 1
ATOM 4189 C CA . THR A 1 539 ? -27.383 -12.804 30.939 1.00 31.44 539 THR A CA 1
ATOM 4190 C C . THR A 1 539 ? -28.388 -12.504 29.825 1.00 31.44 539 THR A C 1
ATOM 4192 O O . THR A 1 539 ? -29.109 -11.513 29.907 1.00 31.44 539 THR A O 1
ATOM 4195 N N . PRO A 1 540 ? -28.444 -13.308 28.748 1.00 35.22 540 PRO A N 1
ATOM 4196 C CA . PRO A 1 540 ? -29.550 -13.231 27.810 1.00 35.22 540 PRO A CA 1
ATOM 4197 C C . PRO A 1 540 ? -30.777 -13.927 28.405 1.00 35.22 540 PRO A C 1
ATOM 4199 O O . PRO A 1 540 ? -30.675 -15.032 28.942 1.00 35.22 540 PRO A O 1
ATOM 4202 N N . ASP A 1 541 ? -31.934 -13.281 28.266 1.00 30.78 541 ASP A N 1
ATOM 4203 C CA . ASP A 1 541 ? -33.245 -13.854 28.557 1.00 30.78 541 ASP A CA 1
ATOM 4204 C C . ASP A 1 541 ? -33.393 -15.225 27.883 1.00 30.78 541 ASP A C 1
ATOM 4206 O O . ASP A 1 541 ? -33.412 -15.366 26.657 1.00 30.78 541 ASP A O 1
ATOM 4210 N N . THR A 1 542 ? -33.514 -16.260 28.709 1.00 32.59 542 THR A N 1
ATOM 4211 C CA . THR A 1 542 ? -33.940 -17.593 28.293 1.00 32.59 542 THR A CA 1
ATOM 4212 C C . THR A 1 542 ? -35.322 -17.526 27.651 1.00 32.59 542 THR A C 1
ATOM 4214 O O . THR A 1 542 ? -36.288 -17.095 28.279 1.00 32.59 542 THR A O 1
ATOM 4217 N N . ASN A 1 543 ? -35.413 -18.023 26.414 1.00 31.41 543 ASN A N 1
ATOM 4218 C CA . ASN A 1 543 ? -36.657 -18.367 25.728 1.00 31.41 543 ASN A CA 1
ATOM 4219 C C . ASN A 1 543 ? -37.667 -19.019 26.689 1.00 31.41 543 ASN A C 1
ATOM 4221 O O . ASN A 1 543 ? -37.481 -20.160 27.116 1.00 31.41 543 ASN A O 1
ATOM 4225 N N . GLN A 1 544 ? -38.775 -18.330 26.963 1.00 29.94 544 GLN A N 1
ATOM 4226 C CA . GLN A 1 544 ? -39.978 -18.954 27.503 1.00 29.94 544 GLN A CA 1
ATOM 4227 C C . GLN A 1 544 ? -40.691 -19.713 26.378 1.00 29.94 544 GLN A C 1
ATOM 4229 O O . GLN A 1 544 ? -41.594 -19.188 25.737 1.00 29.94 544 GLN A O 1
ATOM 4234 N N . ASN A 1 545 ? -40.297 -20.966 26.156 1.00 30.03 545 ASN A N 1
ATOM 4235 C CA . ASN A 1 545 ? -41.202 -21.967 25.596 1.00 30.03 545 ASN A CA 1
ATOM 4236 C C . ASN A 1 545 ? -41.763 -22.789 26.762 1.00 30.03 545 ASN A C 1
ATOM 4238 O O . ASN A 1 545 ? -41.116 -23.710 27.257 1.00 30.03 545 ASN A O 1
ATOM 4242 N N . GLY A 1 546 ? -42.960 -22.412 27.217 1.00 26.58 546 GLY A N 1
ATOM 4243 C CA . GLY A 1 546 ? -43.830 -23.275 28.017 1.00 26.58 546 GLY A CA 1
ATOM 4244 C C . GLY A 1 546 ? -44.581 -24.276 27.122 1.00 26.58 546 GLY A C 1
ATOM 4245 O O . GLY A 1 546 ? -44.712 -24.029 25.922 1.00 26.58 546 GLY A O 1
ATOM 4246 N N . PRO A 1 547 ? -45.046 -25.410 27.673 1.00 33.50 547 PRO A N 1
ATOM 4247 C CA . PRO A 1 547 ? -45.453 -26.577 26.896 1.00 33.50 547 PRO A CA 1
ATOM 4248 C C . PRO A 1 547 ? -46.869 -26.441 26.318 1.00 33.50 547 PRO A C 1
ATOM 4250 O O . PRO A 1 547 ? -47.775 -25.949 26.995 1.00 33.50 547 PRO A O 1
ATOM 4253 N N . GLN A 1 548 ? -47.062 -26.969 25.106 1.00 32.81 548 GLN A N 1
ATOM 4254 C CA . GLN A 1 548 ? -48.330 -27.530 24.628 1.00 32.81 548 GLN A CA 1
ATOM 4255 C C . GLN A 1 548 ? -48.068 -28.880 23.973 1.00 32.81 548 GLN A C 1
ATOM 4257 O O . GLN A 1 548 ? -47.067 -28.975 23.224 1.00 32.81 548 GLN A O 1
#

Nearest PDB structures (foldseek):
  3g89-assembly2_B  TM=5.133E-01  e=2.344E-02  Thermus thermophilus HB8
  3g8a-assembly1_A  TM=4.490E-01  e=1.856E-02  Thermus thermophilus HB8
  3ix9-assembly1_A  TM=4.205E-01  e=7.284E-03  Streptococcus pneumoniae
  3g8a-assembly4_D  TM=5.144E-01  e=8.481E-02  Thermus thermophilus HB8
  3g8a-assembly3_C  TM=4.488E-01  e=1.011E-01  Thermus thermophilus HB8

Secondary structure (DSSP, 8-state):
-HHHHHHHHHTTSSSSS-TT-----PPPPPP----PPPP-------PPPPPPPPP-------HHHHHHS-SS-TTHHHHHHIIIII-HHHHHHHHHHHHHHHH-HHHHTSHHHHHHHHHHHHHHHHHHH-S---GGGGHHHHHHHHHHTTHHHHTS-HHHHHHHHHHHHHHHHHHHHHHHT---HHHHT-EES--S-HHHHTTTT--SEESS-SEE--BTTBS-EESPPSS-HHHHHHHHHHHHHTT--PPTT-EEEEEEES--S-SSGGGGGPPSS-TT--TT--GGG--SSEEEEEEEESSSGGGGGGGGG-SEEEEEEEGGGHHHHHHHHHHHHHTTEEEEEEEEE--BTTBPPEEEEEEEE---------SHHHHHH--HHHHHHHHHSTT--SSHHHHHHHHHHHHHHHHHHTTSPPEEETTEEEEEEEEEE-TTSSEEEEEEEEE-SPPPTT-EEEEEEE-TT--EEEEEEE--SS-GGGSPTT-EEEEEE-PPPPSS---EEEEEEE-TTSPEEEEEEEEE-TTS-----S----------

Foldseek 3Di:
DVVVVCCQVVPPPPPVANPDDDPPPDDDDPPDDPDDDDDDDDDDDDDDDDDDDDDDDDDDDDPVRVQPPQLDPLVLQLLLCQQFAQHDLLQVLLVVLLVCCCPPPVNVVDVLVVLNVQLVVLSVCCRRPDNDRFSLSSVSNRVSSNVSSCNVLVPDDPVSSVVVVVVVCVLRVVQVCLFAPNPDVVQQPAFDQDDPPPPQCVLAVHRHRHSHHQWHGRDDSDLTRGYDDPDDPVVVQLLLVLLVQLLAQAAAQAAQEEEEELDHDDFVVQLCLAAPPGPNHDPPDDPSSHGRHGYGYQYYYHALVVCVVVLVVHFKYKYKDFPVCVVVVVVRQVVCVVVQKDWRDWDWDPRRRNRGTMIMTMIGGHQDADQAPPDLVSLLVDALVRLNCLSPGRPSYPDPVSNVSSNVSNVVLQVVQVVPFWFQAPQKTWSDWDWDADPVGAIKIKTKIAGADQDDPQKWKKKWFAAPVRDTQDIDTGAFPPGRNPRDHRTMDMGMDGDPDTPGAGAKMKMHMADNVRHTHPTIDIGGGPVVDDHCPDDDDDDPPDDD